Protein AF-D6TTT3-F1 (afdb_monomer_lite)

Secondary structure (DSSP, 8-state):
-PPPEEEEEEGGGHHHHHHHHHHHHHTT---EEEEEE-TTSPPP-TTSTT-SEEEEEE-HHHHHSGGGGSHHHHHHHHHHHTTSSEEEEEE-S--SS--HHHHTSPEEE-HHHHHH-HHHHHHHHHHHHHHHHTS---TT-SS------------TTHHHHHHHHHHHHH-HHHHHHHHHHHHHHHHHHS-SSS-TTSHHHHTS--THHHHHHHHHHHHHHHHHHHHHHHHT---EEEEEEEEEEEEEEETTT--S-S----EETTEE-SEEEEEEEEEEE-SSS-B-GGGBSS-EEEE--TT-EEEEEEEEEESTTSS-HHHHHHTEEE-TTT--EEEE----B-TT-EEEEEEEESS----EEE--BTTEEEEE--------HHHHHHHHHHHHHHHHHHHHHHHHHHHSS--TT---EEEEEEEETTTHHHHHHHHHHHHHH-TTEEEEEEEE-HHHHHHHHHHTS-SEEEESS-HHHH-TTGGG--SEEEEEEEEEEEEEEEETT-BS-SEE-HHHHHHHHTTS--BGGGGT-BSTTPBPEEEEE-TT-HHHHHIIIIISTTPPPPPPSEEES-HHHHHHHHHHSTTEEEEEEHHHHTSTTTTTTEEEEEETTB-SSHHHHHTT----EEEEEEEEESS--HHHHHHHHHHHHH---SSSEE-GGGS-HHHHHTT-

Structure (mmCIF, N/CA/C/O backbone):
data_AF-D6TTT3-F1
#
_entry.id   AF-D6TTT3-F1
#
loop_
_atom_site.group_PDB
_atom_site.id
_atom_site.type_symbol
_atom_site.label_atom_id
_atom_site.label_alt_id
_atom_site.label_comp_id
_atom_site.label_asym_id
_atom_site.label_entity_id
_atom_site.label_seq_id
_atom_site.pdbx_PDB_ins_code
_atom_site.Cartn_x
_atom_site.Cartn_y
_atom_site.Cartn_z
_atom_site.occupancy
_atom_site.B_iso_or_equiv
_atom_site.auth_seq_id
_atom_site.auth_comp_id
_atom_site.auth_asym_id
_atom_site.auth_atom_id
_atom_site.pdbx_PDB_model_num
ATOM 1 N N . MET A 1 1 ? 38.599 24.229 2.671 1.00 50.16 1 MET A N 1
ATOM 2 C CA . MET A 1 1 ? 38.094 23.569 3.895 1.00 50.16 1 MET A CA 1
ATOM 3 C C . MET A 1 1 ? 38.440 22.094 3.792 1.00 50.16 1 MET A C 1
ATOM 5 O O . MET A 1 1 ? 38.515 21.609 2.671 1.00 50.16 1 MET A O 1
ATOM 9 N N . ALA A 1 2 ? 38.743 21.416 4.901 1.00 57.69 2 ALA A N 1
ATOM 10 C CA . ALA A 1 2 ? 38.905 19.961 4.872 1.00 57.69 2 ALA A CA 1
ATOM 11 C C . ALA A 1 2 ? 37.525 19.318 4.631 1.00 57.69 2 ALA A C 1
ATOM 13 O O . ALA A 1 2 ? 36.556 19.818 5.208 1.00 57.69 2 ALA A O 1
ATOM 14 N N . PRO A 1 3 ? 37.415 18.275 3.791 1.00 67.75 3 PRO A N 1
ATOM 15 C CA . PRO A 1 3 ? 36.127 17.684 3.457 1.00 67.75 3 PRO A CA 1
ATOM 16 C C . PRO A 1 3 ? 35.495 17.027 4.688 1.00 67.75 3 PRO A C 1
ATOM 18 O O . PRO A 1 3 ? 36.172 16.316 5.436 1.00 67.75 3 PRO A O 1
ATOM 21 N N . LYS A 1 4 ? 34.194 17.262 4.890 1.00 78.19 4 LYS A N 1
ATOM 22 C CA . LYS A 1 4 ? 33.392 16.634 5.951 1.00 78.19 4 LYS A CA 1
ATOM 23 C C . LYS A 1 4 ? 33.063 15.201 5.520 1.00 78.19 4 LYS A C 1
ATOM 25 O O . LYS A 1 4 ? 32.436 15.004 4.474 1.00 78.19 4 LYS A O 1
ATOM 30 N N . ILE A 1 5 ? 33.510 14.217 6.299 1.00 83.81 5 ILE A N 1
ATOM 31 C CA . ILE A 1 5 ? 33.358 12.784 6.014 1.00 83.81 5 ILE A CA 1
ATOM 32 C C . ILE A 1 5 ? 32.305 12.194 6.947 1.00 83.81 5 ILE A C 1
ATOM 34 O O . ILE A 1 5 ? 32.396 12.372 8.158 1.00 83.81 5 ILE A O 1
ATOM 38 N N . VAL A 1 6 ? 31.354 11.439 6.402 1.00 86.81 6 VAL A N 1
ATOM 39 C CA . VAL A 1 6 ? 30.448 10.590 7.195 1.00 86.81 6 VAL A CA 1
ATOM 40 C C . VAL A 1 6 ? 30.803 9.126 6.998 1.00 86.81 6 VAL A C 1
ATOM 42 O O . VAL A 1 6 ? 30.952 8.677 5.864 1.00 86.81 6 VAL A O 1
ATOM 45 N N . ILE A 1 7 ? 30.913 8.371 8.090 1.00 86.50 7 ILE A N 1
ATOM 46 C CA . ILE A 1 7 ? 31.040 6.913 8.071 1.00 86.50 7 ILE A CA 1
ATOM 47 C C . ILE A 1 7 ? 29.746 6.318 8.606 1.00 86.50 7 ILE A C 1
ATOM 49 O O . ILE A 1 7 ? 29.476 6.396 9.800 1.00 86.50 7 ILE A O 1
ATOM 53 N N . ALA A 1 8 ? 28.965 5.708 7.723 1.00 86.06 8 ALA A N 1
ATOM 54 C CA . ALA A 1 8 ? 27.731 5.032 8.091 1.00 86.06 8 ALA A CA 1
ATOM 55 C C . ALA A 1 8 ? 27.994 3.540 8.295 1.00 86.06 8 ALA A C 1
ATOM 57 O O . ALA A 1 8 ? 28.504 2.870 7.388 1.00 86.06 8 ALA A O 1
ATOM 58 N N . HIS A 1 9 ? 27.657 3.016 9.473 1.00 84.69 9 HIS A N 1
ATOM 59 C CA . HIS A 1 9 ? 27.974 1.637 9.841 1.00 84.69 9 HIS A CA 1
ATOM 60 C C . HIS A 1 9 ? 26.973 1.036 10.831 1.00 84.69 9 HIS A C 1
ATOM 62 O O . HIS A 1 9 ? 26.264 1.746 11.536 1.00 84.69 9 HIS A O 1
ATOM 68 N N . ALA A 1 10 ? 26.930 -0.294 10.922 1.00 81.94 10 ALA A N 1
ATOM 69 C CA . ALA A 1 10 ? 26.169 -0.967 11.971 1.00 81.94 10 ALA A CA 1
ATOM 70 C C . ALA A 1 10 ? 26.908 -0.906 13.319 1.00 81.94 10 ALA A C 1
ATOM 72 O O . ALA A 1 10 ? 28.139 -0.960 13.361 1.00 81.94 10 ALA A O 1
ATOM 73 N N . ALA A 1 11 ? 26.158 -0.878 14.423 1.00 79.19 11 ALA A N 1
ATOM 74 C CA . ALA A 1 11 ? 26.672 -0.834 15.803 1.00 79.19 11 ALA A CA 1
ATOM 75 C C . ALA A 1 11 ? 27.811 -1.827 16.091 1.00 79.19 11 ALA A C 1
ATOM 77 O O . ALA A 1 11 ? 28.818 -1.520 16.721 1.00 79.19 11 ALA A O 1
ATOM 78 N N . GLN A 1 12 ? 27.643 -3.044 15.586 1.00 75.31 12 GLN A N 1
ATOM 79 C CA . GLN A 1 12 ? 28.564 -4.165 15.751 1.00 75.31 12 GLN A CA 1
ATOM 80 C C . GLN A 1 12 ? 29.925 -3.974 15.062 1.00 75.31 12 GLN A C 1
ATOM 82 O O . GLN A 1 12 ? 30.860 -4.713 15.360 1.00 75.31 12 GLN A O 1
ATOM 87 N N . ASP A 1 13 ? 30.041 -3.008 14.149 1.00 79.31 13 ASP A N 1
ATOM 88 C CA . ASP A 1 13 ? 31.256 -2.741 13.375 1.00 79.31 13 ASP A CA 1
ATOM 89 C C . ASP A 1 13 ? 32.037 -1.508 13.902 1.00 79.31 13 ASP A C 1
ATOM 91 O O . ASP A 1 13 ? 33.088 -1.159 13.356 1.00 79.31 13 ASP A O 1
ATOM 95 N N . GLU A 1 14 ? 31.584 -0.896 15.008 1.00 81.88 14 GLU A N 1
ATOM 96 C CA . GLU A 1 14 ? 32.216 0.254 15.688 1.00 81.88 14 GLU A CA 1
ATOM 97 C C . GLU A 1 14 ? 33.732 0.087 15.953 1.00 81.88 14 GLU A C 1
ATOM 99 O O . GLU A 1 14 ? 34.484 1.033 15.689 1.00 81.88 14 GLU A O 1
ATOM 104 N N . PRO A 1 15 ? 34.252 -1.082 16.399 1.00 81.19 15 PRO A N 1
ATOM 105 C CA . PRO A 1 15 ? 35.685 -1.231 16.668 1.00 81.19 15 PRO A CA 1
ATOM 106 C C . PRO A 1 15 ? 36.563 -1.058 15.422 1.00 81.19 15 PRO A C 1
ATOM 108 O O . PRO A 1 15 ? 37.697 -0.591 15.519 1.00 81.19 15 PRO A O 1
ATOM 111 N N . LEU A 1 16 ? 36.060 -1.433 14.241 1.00 75.69 16 LEU A N 1
ATOM 112 C CA . LEU A 1 16 ? 36.810 -1.311 12.990 1.00 75.69 16 LEU A CA 1
ATOM 113 C C . LEU A 1 16 ? 36.655 0.086 12.380 1.00 75.69 16 LEU A C 1
ATOM 115 O O . LEU A 1 16 ? 37.616 0.622 11.832 1.00 75.69 16 LEU A O 1
ATOM 119 N N . VAL A 1 17 ? 35.486 0.706 12.551 1.00 82.94 17 VAL A N 1
ATOM 120 C CA . VAL A 1 17 ? 35.230 2.100 12.161 1.00 82.94 17 VAL A CA 1
ATOM 121 C C . VAL A 1 17 ? 36.087 3.080 12.959 1.00 82.94 17 VAL A C 1
ATOM 123 O O . VAL A 1 17 ? 36.663 3.990 12.372 1.00 82.94 17 VAL A O 1
ATOM 126 N N . THR A 1 18 ? 36.274 2.842 14.257 1.00 84.31 18 THR A N 1
ATOM 127 C CA . THR A 1 18 ? 37.171 3.654 15.099 1.00 84.31 18 THR A CA 1
ATOM 128 C C . THR A 1 18 ? 38.614 3.638 14.570 1.00 84.31 18 THR A C 1
ATOM 130 O O . THR A 1 18 ? 39.275 4.670 14.522 1.00 84.31 18 THR A O 1
ATOM 133 N N . ARG A 1 19 ? 39.096 2.497 14.054 1.00 80.50 19 ARG A N 1
ATOM 134 C CA . ARG A 1 19 ? 40.434 2.402 13.431 1.00 80.50 19 ARG A CA 1
ATOM 135 C C . ARG A 1 19 ? 40.514 3.121 12.077 1.00 80.50 19 ARG A C 1
ATOM 137 O O . ARG A 1 19 ? 41.576 3.629 11.719 1.00 80.50 19 ARG A O 1
ATOM 144 N N . ILE A 1 20 ? 39.414 3.165 11.315 1.00 81.44 20 ILE A N 1
ATOM 145 C CA . ILE A 1 20 ? 39.317 3.958 10.075 1.00 81.44 20 ILE A CA 1
ATOM 146 C C . ILE A 1 20 ? 39.401 5.452 10.411 1.00 81.44 20 ILE A C 1
ATOM 148 O O . ILE A 1 20 ? 40.181 6.175 9.794 1.00 81.44 20 ILE A O 1
ATOM 152 N N . GLU A 1 21 ? 38.642 5.897 11.412 1.00 85.00 21 GLU A N 1
ATOM 153 C CA . GLU A 1 21 ? 38.632 7.276 11.910 1.00 85.00 21 GLU A CA 1
ATOM 154 C C . GLU A 1 21 ? 40.030 7.731 12.362 1.00 85.00 21 GLU A C 1
ATOM 156 O O . GLU A 1 21 ? 40.520 8.764 11.904 1.00 85.00 21 GLU A O 1
ATOM 161 N N . GLU A 1 22 ? 40.730 6.926 13.170 1.00 83.56 22 GLU A N 1
ATOM 162 C CA . GLU A 1 22 ? 42.102 7.217 13.614 1.00 83.56 22 GLU A CA 1
ATOM 163 C C . GLU A 1 22 ? 43.071 7.431 12.440 1.00 83.56 22 GLU A C 1
ATOM 165 O O . GLU A 1 22 ? 43.881 8.362 12.458 1.00 83.56 22 GLU A O 1
ATOM 170 N N . LYS A 1 23 ? 42.975 6.614 11.384 1.00 80.06 23 LYS A N 1
ATOM 171 C CA . LYS A 1 23 ? 43.813 6.762 10.183 1.00 80.06 23 LYS A CA 1
ATOM 172 C C . LYS A 1 23 ? 43.449 7.973 9.333 1.00 80.06 23 LYS A C 1
ATOM 174 O O . LYS A 1 23 ? 44.343 8.602 8.760 1.00 80.06 23 LYS A O 1
ATOM 179 N N . LEU A 1 24 ? 42.166 8.316 9.248 1.00 79.69 24 LEU A N 1
ATOM 180 C CA . LEU A 1 24 ? 41.708 9.529 8.571 1.00 79.69 24 LEU A CA 1
ATOM 181 C C . LEU A 1 24 ? 42.240 10.780 9.283 1.00 79.69 24 LEU A C 1
ATOM 183 O O . LEU A 1 24 ? 42.798 11.656 8.620 1.00 79.69 24 LEU A O 1
ATOM 187 N N . HIS A 1 25 ? 42.191 10.809 10.619 1.00 82.19 25 HIS A N 1
ATOM 188 C CA . HIS A 1 25 ? 42.791 11.874 11.429 1.00 82.19 25 HIS A CA 1
ATOM 189 C C . HIS A 1 25 ? 44.310 11.971 11.225 1.00 82.19 25 HIS A C 1
ATOM 191 O O . HIS A 1 25 ? 44.830 13.056 10.969 1.00 82.19 25 HIS A O 1
ATOM 197 N N . GLN A 1 26 ? 45.029 10.841 11.241 1.00 79.44 26 GLN A N 1
ATOM 198 C CA . GLN A 1 26 ? 46.474 10.807 10.958 1.00 79.44 26 GLN A CA 1
ATOM 199 C C . GLN A 1 26 ? 46.827 11.310 9.547 1.00 79.44 26 GLN A C 1
ATOM 201 O O . GLN A 1 26 ? 47.938 11.787 9.324 1.00 79.44 26 GLN A O 1
ATOM 206 N N . SER A 1 27 ? 45.879 11.240 8.609 1.00 74.38 27 SER A N 1
ATOM 207 C CA . SER A 1 27 ? 46.043 11.665 7.213 1.00 74.38 27 SER A CA 1
ATOM 208 C C . SER A 1 27 ? 45.523 13.082 6.933 1.00 74.38 27 SER A C 1
ATOM 210 O O . SER A 1 27 ? 45.499 13.505 5.779 1.00 74.38 27 SER A O 1
ATOM 212 N N . GLY A 1 28 ? 45.114 13.827 7.969 1.00 75.00 28 GLY A N 1
ATOM 213 C CA . GLY A 1 28 ? 44.692 15.230 7.874 1.00 75.00 28 GLY A CA 1
ATOM 214 C C . GLY A 1 28 ? 43.192 15.464 7.655 1.00 75.00 28 GLY A C 1
ATOM 215 O O . GLY A 1 28 ? 42.774 16.612 7.490 1.00 75.00 28 GLY A O 1
ATOM 216 N N . PHE A 1 29 ? 42.363 14.417 7.676 1.00 79.00 29 PHE A N 1
ATOM 217 C CA . PHE A 1 29 ? 40.908 14.530 7.563 1.00 79.00 29 PHE A CA 1
ATOM 218 C C . PHE A 1 29 ? 40.258 14.674 8.942 1.00 79.00 29 PHE A C 1
ATOM 220 O O . PHE A 1 29 ? 39.746 13.710 9.488 1.00 79.00 29 PHE A O 1
ATOM 227 N N . ASN A 1 30 ? 40.263 15.880 9.507 1.00 76.88 30 ASN A N 1
ATOM 228 C CA . ASN A 1 30 ? 39.868 16.113 10.908 1.00 76.88 30 ASN A CA 1
ATOM 229 C C . ASN A 1 30 ? 38.352 16.307 11.146 1.00 76.88 30 ASN A C 1
ATOM 231 O O . ASN A 1 30 ? 37.953 16.642 12.257 1.00 76.88 30 ASN A O 1
ATOM 235 N N . GLN A 1 31 ? 37.509 16.166 10.117 1.00 80.38 31 GLN A N 1
ATOM 236 C CA . GLN A 1 31 ? 36.048 16.311 10.214 1.00 80.38 31 GLN A CA 1
ATOM 237 C C . GLN A 1 31 ? 35.350 14.994 9.855 1.00 80.38 31 GLN A C 1
ATOM 239 O O . GLN A 1 31 ? 34.722 14.888 8.801 1.00 80.38 31 GLN A O 1
ATOM 244 N N . VAL A 1 32 ? 35.484 13.985 10.718 1.00 81.94 32 VAL A N 1
ATOM 245 C CA . VAL A 1 32 ? 34.832 12.676 10.561 1.00 81.94 32 VAL A CA 1
ATOM 246 C C . VAL A 1 32 ? 33.625 12.587 11.494 1.00 81.94 32 VAL A C 1
ATOM 248 O O . VAL A 1 32 ? 33.726 12.876 12.682 1.00 81.94 32 VAL A O 1
ATOM 251 N N . ILE A 1 33 ? 32.475 12.194 10.952 1.00 82.31 33 ILE A N 1
ATOM 252 C CA . ILE A 1 33 ? 31.234 11.946 11.689 1.00 82.31 33 ILE A CA 1
ATOM 253 C C . ILE A 1 33 ? 30.890 10.467 11.540 1.00 82.31 33 ILE A C 1
ATOM 255 O O . ILE A 1 33 ? 30.813 9.957 10.423 1.00 82.31 33 ILE A O 1
ATOM 259 N N . LYS A 1 34 ? 30.665 9.776 12.658 1.00 82.94 34 LYS A N 1
ATOM 260 C CA . LYS A 1 34 ? 30.183 8.391 12.663 1.00 82.94 34 LYS A CA 1
ATOM 261 C C . LYS A 1 34 ? 28.671 8.379 12.796 1.00 82.94 34 LYS A C 1
ATOM 263 O O . LYS A 1 34 ? 28.131 9.002 13.705 1.00 82.94 34 LYS A O 1
ATOM 268 N N . ASP A 1 35 ? 28.017 7.678 11.885 1.00 79.44 35 ASP A N 1
ATOM 269 C CA . ASP A 1 35 ? 26.571 7.513 11.863 1.00 79.44 35 ASP A CA 1
ATOM 270 C C . ASP A 1 35 ? 26.244 6.042 12.145 1.00 79.44 35 ASP A C 1
ATOM 272 O O . ASP A 1 35 ? 26.471 5.153 11.312 1.00 79.44 35 ASP A O 1
ATOM 276 N N . VAL A 1 36 ? 25.817 5.783 13.383 1.00 74.94 36 VAL A N 1
ATOM 277 C CA . VAL A 1 36 ? 25.656 4.434 13.930 1.00 74.94 36 VAL A CA 1
ATOM 278 C C . VAL A 1 36 ? 24.233 3.944 13.694 1.00 74.94 36 VAL A C 1
ATOM 280 O O . VAL A 1 36 ? 23.266 4.475 14.239 1.00 74.94 36 VAL A O 1
ATOM 283 N N . VAL A 1 37 ? 24.100 2.850 12.952 1.00 70.62 37 VAL A N 1
ATOM 284 C CA . VAL A 1 37 ? 22.812 2.211 12.678 1.00 70.62 37 VAL A CA 1
ATOM 285 C C . VAL A 1 37 ? 22.500 1.177 13.767 1.00 70.62 37 VAL A C 1
ATOM 287 O O . VAL A 1 37 ? 23.073 0.083 13.792 1.00 70.62 37 VAL A O 1
ATOM 290 N N . ASN A 1 38 ? 21.581 1.543 14.671 1.00 59.97 38 ASN A N 1
ATOM 291 C CA . ASN A 1 38 ? 21.146 0.780 15.851 1.00 59.97 38 ASN A CA 1
ATOM 292 C C . ASN A 1 38 ? 19.676 0.324 15.743 1.00 59.97 38 ASN A C 1
ATOM 294 O O . ASN A 1 38 ? 18.805 0.883 16.406 1.00 59.97 38 ASN A O 1
ATOM 298 N N . GLY A 1 39 ? 19.371 -0.712 14.952 1.00 58.06 39 GLY A N 1
ATOM 299 C CA . GLY A 1 39 ? 17.991 -1.226 14.864 1.00 58.06 39 GLY A CA 1
ATOM 300 C C . GLY A 1 39 ? 16.943 -0.125 14.599 1.00 58.06 39 GLY A C 1
ATOM 301 O O . GLY A 1 39 ? 17.249 0.876 13.960 1.00 58.06 39 GLY A O 1
ATOM 302 N N . GLU A 1 40 ? 15.705 -0.298 15.074 1.00 42.62 40 GLU A N 1
ATOM 303 C CA . GLU A 1 40 ? 14.571 0.618 14.816 1.00 42.62 40 GLU A CA 1
ATOM 304 C C . GLU A 1 40 ? 14.659 2.007 15.493 1.00 42.62 40 GLU A C 1
ATOM 306 O O . GLU A 1 40 ? 13.767 2.826 15.285 1.00 42.62 40 GLU A O 1
ATOM 311 N N . ASN A 1 41 ? 15.721 2.329 16.245 1.00 42.16 41 ASN A N 1
ATOM 312 C CA . ASN A 1 41 ? 15.888 3.650 16.866 1.00 42.16 41 ASN A CA 1
ATOM 313 C C . ASN A 1 41 ? 16.927 4.497 16.111 1.00 42.16 41 ASN A C 1
ATOM 315 O O . ASN A 1 41 ? 18.131 4.256 16.183 1.00 42.16 41 ASN A O 1
ATOM 319 N N . GLN A 1 42 ? 16.426 5.506 15.394 1.00 46.81 42 GLN A N 1
ATOM 320 C CA . GLN A 1 42 ? 17.188 6.471 14.599 1.00 46.81 42 GLN A CA 1
ATOM 321 C C . GLN A 1 42 ? 18.054 7.394 15.475 1.00 46.81 42 GLN A C 1
ATOM 323 O O . GLN A 1 42 ? 17.531 8.184 16.260 1.00 46.81 42 GLN A O 1
ATOM 328 N N . GLN A 1 43 ? 19.369 7.393 15.245 1.00 48.44 43 GLN A N 1
ATOM 329 C CA . GLN A 1 43 ? 20.033 8.668 14.985 1.00 48.44 43 GLN A CA 1
ATOM 330 C C . GLN A 1 43 ? 19.927 8.911 13.480 1.00 48.44 43 GLN A C 1
ATOM 332 O O . GLN A 1 43 ? 20.205 8.041 12.659 1.00 48.44 43 GLN A O 1
ATOM 337 N N . ASP A 1 44 ? 19.329 10.049 13.160 1.00 54.19 44 ASP A N 1
ATOM 338 C CA . ASP A 1 44 ? 18.917 10.446 11.827 1.00 54.19 44 ASP A CA 1
ATOM 339 C C . ASP A 1 44 ? 20.151 10.797 10.989 1.00 54.19 44 ASP A C 1
ATOM 341 O O . ASP A 1 44 ? 21.032 11.518 11.471 1.00 54.19 44 ASP A O 1
ATOM 345 N N . GLY A 1 45 ? 20.183 10.354 9.726 1.00 56.66 45 GLY A N 1
ATOM 346 C CA . GLY A 1 45 ? 21.241 10.623 8.738 1.00 56.66 45 GLY A CA 1
ATOM 347 C C . GLY A 1 45 ? 21.320 12.094 8.308 1.00 56.66 45 GLY A C 1
ATOM 348 O O . GLY A 1 45 ? 21.613 12.401 7.156 1.00 56.66 45 GLY A O 1
ATOM 349 N N . SER A 1 46 ? 21.004 13.001 9.226 1.00 58.69 46 SER A N 1
ATOM 350 C CA . SER A 1 46 ? 20.976 14.460 9.152 1.00 58.69 46 SER A CA 1
ATOM 351 C C . SER A 1 46 ? 22.270 15.074 8.618 1.00 58.69 46 SER A C 1
ATOM 353 O O . SER A 1 46 ? 22.267 16.183 8.096 1.00 58.69 46 SER A O 1
ATOM 355 N N . HIS A 1 47 ? 23.386 14.348 8.698 1.00 64.88 47 HIS A N 1
ATOM 356 C CA . HIS A 1 47 ? 24.681 14.806 8.207 1.00 64.88 47 HIS A CA 1
ATOM 357 C C . HIS A 1 47 ? 24.982 14.375 6.761 1.00 64.88 47 HIS A C 1
ATOM 359 O O . HIS A 1 47 ? 25.954 14.857 6.179 1.00 64.88 47 HIS A O 1
ATOM 365 N N . MET A 1 48 ? 24.166 13.513 6.141 1.00 66.69 48 MET A N 1
ATOM 366 C CA . MET A 1 48 ? 24.414 13.021 4.777 1.00 66.69 48 MET A CA 1
ATOM 367 C C . MET A 1 48 ? 24.246 14.108 3.711 1.00 66.69 48 MET A C 1
ATOM 369 O O . MET A 1 48 ? 25.023 14.156 2.758 1.00 66.69 48 MET A O 1
ATOM 373 N N . ASP A 1 49 ? 23.294 15.026 3.886 1.00 64.56 49 ASP A N 1
ATOM 374 C CA . ASP A 1 49 ? 23.016 16.083 2.903 1.00 64.56 49 ASP A CA 1
ATOM 375 C C . ASP A 1 49 ? 24.074 17.198 2.878 1.00 64.56 49 ASP A C 1
ATOM 377 O O . ASP A 1 49 ? 24.247 17.871 1.863 1.00 64.56 49 ASP A O 1
ATOM 381 N N . GLU A 1 50 ? 24.856 17.337 3.948 1.00 63.62 50 GLU A N 1
ATOM 382 C CA . GLU A 1 50 ? 25.899 18.362 4.075 1.00 63.62 50 GLU A CA 1
ATOM 383 C C . GLU A 1 50 ? 27.322 17.828 3.861 1.00 63.62 50 GLU A C 1
ATOM 385 O O . GLU A 1 50 ? 28.291 18.578 3.980 1.00 63.62 50 GLU A O 1
ATOM 390 N N . THR A 1 51 ? 27.484 16.527 3.608 1.00 68.31 51 THR A N 1
ATOM 391 C CA . THR A 1 51 ? 28.808 15.892 3.539 1.00 68.31 51 THR A CA 1
ATOM 392 C C . THR A 1 51 ? 29.282 15.661 2.119 1.00 68.31 51 THR A C 1
ATOM 394 O O . THR A 1 51 ? 28.514 15.322 1.220 1.00 68.31 51 THR A O 1
ATOM 397 N N . GLU A 1 52 ? 30.574 15.894 1.906 1.00 71.94 52 GLU A N 1
ATOM 398 C CA . GLU A 1 52 ? 31.212 15.784 0.594 1.00 71.94 52 GLU A CA 1
ATOM 399 C C . GLU A 1 52 ? 31.600 14.333 0.294 1.00 71.94 52 GLU A C 1
ATOM 401 O O . GLU A 1 52 ? 31.532 13.895 -0.858 1.00 71.94 52 GLU A O 1
ATOM 406 N N . ILE A 1 53 ? 31.967 13.576 1.335 1.00 81.31 53 ILE A N 1
ATOM 407 C CA . ILE A 1 53 ? 32.392 12.180 1.237 1.00 81.31 53 ILE A CA 1
ATOM 408 C C . ILE A 1 53 ? 31.627 11.329 2.253 1.00 81.31 53 ILE A C 1
ATOM 410 O O . ILE A 1 53 ? 31.609 11.625 3.446 1.00 81.31 53 ILE A O 1
ATOM 414 N N . ILE A 1 54 ? 31.045 10.231 1.781 1.00 84.25 54 ILE A N 1
ATOM 415 C CA . ILE A 1 54 ? 30.344 9.242 2.598 1.00 84.25 54 ILE A CA 1
ATOM 416 C C . ILE A 1 54 ? 31.024 7.884 2.407 1.00 84.25 54 ILE A C 1
ATOM 418 O O . ILE A 1 54 ? 31.155 7.381 1.289 1.00 84.25 54 ILE A O 1
ATOM 422 N N . LEU A 1 55 ? 31.445 7.275 3.510 1.00 85.38 55 LEU A N 1
ATOM 423 C CA . LEU A 1 55 ? 31.947 5.910 3.571 1.00 85.38 55 LEU A CA 1
ATOM 424 C C . LEU A 1 55 ? 30.824 5.004 4.082 1.00 85.38 55 LEU A C 1
ATOM 426 O O . LEU A 1 55 ? 30.407 5.102 5.235 1.00 85.38 55 LEU A O 1
ATOM 430 N N . LEU A 1 56 ? 30.331 4.116 3.221 1.00 85.12 56 LEU A N 1
ATOM 431 C CA . LEU A 1 56 ? 29.331 3.115 3.582 1.00 85.12 56 LEU A CA 1
ATOM 432 C C . LEU A 1 56 ? 30.028 1.817 3.976 1.00 85.12 56 LEU A C 1
ATOM 434 O O . LEU A 1 56 ? 30.472 1.052 3.115 1.00 85.12 56 LEU A O 1
ATOM 438 N N . ALA A 1 57 ? 30.095 1.561 5.280 1.00 82.56 57 ALA A N 1
ATOM 439 C CA . ALA A 1 57 ? 30.588 0.311 5.838 1.00 82.56 57 ALA A CA 1
ATOM 440 C C . ALA A 1 57 ? 29.512 -0.773 5.664 1.00 82.56 57 ALA A C 1
ATOM 442 O O . ALA A 1 57 ? 28.653 -0.993 6.515 1.00 82.56 57 ALA A O 1
ATOM 443 N N . MET A 1 58 ? 29.503 -1.405 4.494 1.00 80.06 58 MET A N 1
ATOM 444 C CA . MET A 1 58 ? 28.396 -2.229 4.041 1.00 80.06 58 MET A CA 1
ATOM 445 C C . MET A 1 58 ? 28.423 -3.620 4.685 1.00 80.06 58 MET A C 1
ATOM 447 O O . MET A 1 58 ? 29.376 -4.391 4.535 1.00 80.06 58 MET A O 1
ATOM 451 N N . CYS A 1 59 ? 27.327 -3.936 5.374 1.00 73.50 59 CYS A N 1
ATOM 452 C CA . CYS A 1 59 ? 27.020 -5.226 5.982 1.00 73.50 59 CYS A CA 1
ATOM 453 C C . CYS A 1 59 ? 25.542 -5.602 5.728 1.00 73.50 59 CYS A C 1
ATOM 455 O O . CYS A 1 59 ? 24.740 -4.729 5.369 1.00 73.50 59 CYS A O 1
ATOM 457 N N . PRO A 1 60 ? 25.159 -6.890 5.862 1.00 74.19 60 PRO A N 1
ATOM 458 C CA . PRO A 1 60 ? 23.777 -7.340 5.662 1.00 74.19 60 PRO A CA 1
ATOM 459 C C . PRO A 1 60 ? 22.747 -6.549 6.481 1.00 74.19 60 PRO A C 1
ATOM 461 O O . PRO A 1 60 ? 21.663 -6.241 5.992 1.00 74.19 60 PRO A O 1
ATOM 464 N N . GLU A 1 61 ? 23.109 -6.167 7.700 1.00 72.44 61 GLU A N 1
ATOM 465 C CA . GLU A 1 61 ? 22.268 -5.426 8.631 1.00 72.44 61 GLU A CA 1
ATOM 466 C C . GLU A 1 61 ? 22.021 -4.003 8.127 1.00 72.44 61 GLU A C 1
ATOM 468 O O . GLU A 1 61 ? 20.865 -3.587 8.041 1.00 72.44 61 GLU A O 1
ATOM 473 N N . LEU A 1 62 ? 23.071 -3.302 7.676 1.00 74.19 62 LEU A N 1
ATOM 474 C CA . LEU A 1 62 ? 22.944 -1.976 7.067 1.00 74.19 62 LEU A CA 1
ATOM 475 C C . LEU A 1 62 ? 22.043 -2.024 5.824 1.00 74.19 62 LEU A C 1
ATOM 477 O O . LEU A 1 62 ? 21.144 -1.200 5.695 1.00 74.19 62 LEU A O 1
ATOM 481 N N . LEU A 1 63 ? 22.214 -3.023 4.953 1.00 75.44 63 LEU A N 1
ATOM 482 C CA . LEU A 1 63 ? 21.387 -3.216 3.750 1.00 75.44 63 LEU A CA 1
ATOM 483 C C . LEU A 1 63 ? 19.923 -3.553 4.048 1.00 75.44 63 LEU A C 1
ATOM 485 O O . LEU A 1 63 ? 19.034 -3.211 3.271 1.00 75.44 63 LEU A O 1
ATOM 489 N N . SER A 1 64 ? 19.670 -4.251 5.153 1.00 72.12 64 SER A N 1
ATOM 490 C CA . SER A 1 64 ? 18.314 -4.602 5.581 1.00 72.12 64 SER A CA 1
ATOM 491 C C . SER A 1 64 ? 17.621 -3.482 6.366 1.00 72.12 64 SER A C 1
ATOM 493 O O . SER A 1 64 ? 16.393 -3.476 6.459 1.00 72.12 64 SER A O 1
ATOM 495 N N . SER A 1 65 ? 18.394 -2.526 6.893 1.00 74.19 65 SER A N 1
ATOM 496 C CA . SER A 1 65 ? 17.903 -1.438 7.738 1.00 74.19 65 SER A CA 1
ATOM 497 C C . SER A 1 65 ? 17.099 -0.387 6.966 1.00 74.19 65 SER A C 1
ATOM 499 O O . SER A 1 65 ? 17.308 -0.159 5.768 1.00 74.19 65 SER A O 1
ATOM 501 N N . SER A 1 66 ? 16.222 0.318 7.689 1.00 71.94 66 SER A N 1
ATOM 502 C CA . SER A 1 66 ? 15.516 1.512 7.204 1.00 71.94 66 SER A CA 1
ATOM 503 C C . SER A 1 66 ? 16.479 2.621 6.760 1.00 71.94 66 SER A C 1
ATOM 505 O O . SER A 1 66 ? 16.153 3.368 5.842 1.00 71.94 66 SER A O 1
ATOM 507 N N . TYR A 1 67 ? 17.694 2.670 7.318 1.00 75.00 67 TYR A N 1
ATOM 508 C CA . TYR A 1 67 ? 18.745 3.620 6.950 1.00 75.00 67 TYR A CA 1
ATOM 509 C C . TYR A 1 67 ? 19.134 3.528 5.465 1.00 75.00 67 TYR A C 1
ATOM 511 O O . TYR A 1 67 ? 19.198 4.546 4.776 1.00 75.00 67 TYR A O 1
ATOM 519 N N . SER A 1 68 ? 19.282 2.312 4.920 1.00 74.56 68 SER A N 1
ATOM 520 C CA . SER A 1 68 ? 19.586 2.086 3.489 1.00 74.56 68 SER A CA 1
ATOM 521 C C . SER A 1 68 ? 18.462 2.494 2.524 1.00 74.56 68 SER A C 1
ATOM 523 O O . SER A 1 68 ? 18.655 2.528 1.304 1.00 74.56 68 SER A O 1
ATOM 525 N N . ARG A 1 69 ? 17.265 2.753 3.058 1.00 76.88 69 ARG A N 1
ATOM 526 C CA . ARG A 1 69 ? 16.075 3.195 2.318 1.00 76.88 69 ARG A CA 1
ATOM 527 C C . ARG A 1 69 ? 15.628 4.598 2.729 1.00 76.88 69 ARG A C 1
ATOM 529 O O . ARG A 1 69 ? 14.576 5.043 2.282 1.00 76.88 69 ARG A O 1
ATOM 536 N N . SER A 1 70 ? 16.406 5.273 3.573 1.00 77.00 70 SER A N 1
ATOM 537 C CA . SER A 1 70 ? 16.082 6.606 4.063 1.00 77.00 70 SER A CA 1
ATOM 538 C C . SER A 1 70 ? 16.122 7.637 2.934 1.00 77.00 70 SER A C 1
ATOM 540 O O . SER A 1 70 ? 16.825 7.472 1.931 1.00 77.00 70 SER A O 1
ATOM 542 N N . VAL A 1 71 ? 15.371 8.724 3.115 1.00 75.50 71 VAL A N 1
ATOM 543 C CA . VAL A 1 71 ? 15.361 9.866 2.188 1.00 75.50 71 VAL A CA 1
ATOM 544 C C . VAL A 1 71 ? 16.776 10.433 2.026 1.00 75.50 71 VAL A C 1
ATOM 546 O O . VAL A 1 71 ? 17.216 10.652 0.899 1.00 75.50 71 VAL A O 1
ATOM 549 N N . ASN A 1 72 ? 17.526 10.545 3.125 1.00 78.38 72 ASN A N 1
ATOM 550 C CA . ASN A 1 72 ? 18.886 11.088 3.143 1.00 78.38 72 ASN A CA 1
ATOM 551 C C . ASN A 1 72 ? 19.877 10.188 2.379 1.00 78.38 72 ASN A C 1
ATOM 553 O O . ASN A 1 72 ? 20.722 10.685 1.638 1.00 78.38 72 ASN A O 1
ATOM 557 N N . MET A 1 73 ? 19.730 8.858 2.463 1.00 84.31 73 MET A N 1
ATOM 558 C CA . MET A 1 73 ? 20.523 7.919 1.656 1.00 84.31 73 MET A CA 1
ATOM 559 C C . MET A 1 73 ? 20.234 8.067 0.157 1.00 84.31 73 MET A C 1
ATOM 561 O O . MET A 1 73 ? 21.155 8.073 -0.659 1.00 84.31 73 MET A O 1
ATOM 565 N N . ASN A 1 74 ? 18.960 8.195 -0.226 1.00 84.44 74 ASN A N 1
ATOM 566 C CA . ASN A 1 74 ? 18.586 8.371 -1.631 1.00 84.44 74 ASN A CA 1
ATOM 567 C C . ASN A 1 74 ? 19.079 9.722 -2.178 1.00 84.44 74 ASN A C 1
ATOM 569 O O . ASN A 1 74 ? 19.630 9.767 -3.277 1.00 84.44 74 ASN A O 1
ATOM 573 N N . SER A 1 75 ? 18.960 10.795 -1.390 1.00 81.31 75 SER A N 1
ATOM 574 C CA . SER A 1 75 ? 19.527 12.117 -1.696 1.00 81.31 75 SER A CA 1
ATOM 575 C C . SER A 1 75 ? 21.044 12.040 -1.916 1.00 81.31 75 SER A C 1
ATOM 577 O O . SER A 1 75 ? 21.565 12.519 -2.928 1.00 81.31 75 SER A O 1
ATOM 579 N N . ALA A 1 76 ? 21.763 11.347 -1.029 1.00 83.25 76 ALA A N 1
ATOM 580 C CA . ALA A 1 76 ? 23.200 11.138 -1.154 1.00 83.25 76 ALA A CA 1
ATOM 581 C C . ALA A 1 76 ? 23.581 10.354 -2.428 1.00 83.25 76 ALA A C 1
ATOM 583 O O . ALA A 1 76 ? 24.553 10.704 -3.105 1.00 83.25 76 ALA A O 1
ATOM 584 N N . LEU A 1 77 ? 22.821 9.311 -2.785 1.00 85.62 77 LEU A N 1
ATOM 585 C CA . LEU A 1 77 ? 23.043 8.518 -4.002 1.00 85.62 77 LEU A CA 1
ATOM 586 C C . LEU A 1 77 ? 22.837 9.341 -5.281 1.00 85.62 77 LEU A C 1
ATOM 588 O O . LEU A 1 77 ? 23.630 9.216 -6.215 1.00 85.62 77 LEU A O 1
ATOM 592 N N . GLU A 1 78 ? 21.826 10.208 -5.327 1.00 83.06 78 GLU A N 1
ATOM 593 C CA . GLU A 1 78 ? 21.625 11.117 -6.463 1.00 83.06 78 GLU A CA 1
ATOM 594 C C . GLU A 1 78 ? 22.742 12.161 -6.553 1.00 83.06 78 GLU A C 1
ATOM 596 O O . GLU A 1 78 ? 23.335 12.356 -7.617 1.00 83.06 78 GLU A O 1
ATOM 601 N N . ARG A 1 79 ? 23.163 12.735 -5.419 1.00 83.69 79 ARG A N 1
ATOM 602 C CA . ARG A 1 79 ? 24.337 13.622 -5.377 1.00 83.69 79 ARG A CA 1
ATOM 603 C C . ARG A 1 79 ? 25.605 12.932 -5.879 1.00 83.69 79 ARG A C 1
ATOM 605 O O . ARG A 1 79 ? 26.416 13.577 -6.542 1.00 83.69 79 ARG A O 1
ATOM 612 N N . HIS A 1 80 ? 25.774 11.636 -5.615 1.00 85.00 80 HIS A N 1
ATOM 613 C CA . HIS A 1 80 ? 26.887 10.858 -6.158 1.00 85.00 80 HIS A CA 1
ATOM 614 C C . HIS A 1 80 ? 26.855 10.752 -7.684 1.00 85.00 80 HIS A C 1
ATOM 616 O O . HIS A 1 80 ? 27.887 10.963 -8.330 1.00 85.00 80 HIS A O 1
ATOM 622 N N . LYS A 1 81 ? 25.682 10.454 -8.256 1.00 81.06 81 LYS A N 1
ATOM 623 C CA . LYS A 1 81 ? 25.486 10.359 -9.712 1.00 81.06 81 LYS A CA 1
ATOM 624 C C . LYS A 1 81 ? 25.749 11.691 -10.406 1.00 81.06 81 LYS A C 1
ATOM 626 O O . LYS A 1 81 ? 26.381 11.720 -11.457 1.00 81.06 81 LYS A O 1
ATOM 631 N N . GLU A 1 82 ? 25.322 12.784 -9.788 1.00 78.94 82 GLU A N 1
ATOM 632 C CA . GLU A 1 82 ? 25.501 14.142 -10.306 1.00 78.94 82 GLU A CA 1
ATOM 633 C C . GLU A 1 82 ? 26.896 14.726 -10.023 1.00 78.94 82 GLU A C 1
ATOM 635 O O . GLU A 1 82 ? 27.203 15.843 -10.434 1.00 78.94 82 GLU A O 1
ATOM 640 N N . GLY A 1 83 ? 27.758 13.995 -9.306 1.00 76.25 83 GLY A N 1
ATOM 641 C CA . GLY A 1 83 ? 29.099 14.453 -8.941 1.00 76.25 83 GLY A CA 1
ATOM 642 C C . GLY A 1 83 ? 29.132 15.540 -7.857 1.00 76.25 83 GLY A C 1
ATOM 643 O O . GLY A 1 83 ? 30.194 16.107 -7.617 1.00 76.25 83 GLY A O 1
ATOM 644 N N . ARG A 1 84 ? 28.005 15.804 -7.179 1.00 71.56 84 ARG A N 1
ATOM 645 C CA . ARG A 1 84 ? 27.834 16.778 -6.075 1.00 71.56 84 ARG A CA 1
ATOM 646 C C . ARG A 1 84 ? 28.111 16.195 -4.676 1.00 71.56 84 ARG A C 1
ATOM 648 O O . ARG A 1 84 ? 27.807 16.814 -3.654 1.00 71.56 84 ARG A O 1
ATOM 655 N N . GLY A 1 85 ? 28.639 14.979 -4.627 1.00 75.69 85 GLY A N 1
ATOM 656 C CA . GLY A 1 85 ? 29.060 14.246 -3.435 1.00 75.69 85 GLY A CA 1
ATOM 657 C C . GLY A 1 85 ? 29.697 12.922 -3.854 1.00 75.69 85 GLY A C 1
ATOM 658 O O . GLY A 1 85 ? 29.553 12.495 -5.003 1.00 75.69 85 GLY A O 1
ATOM 659 N N . LYS A 1 86 ? 30.438 12.257 -2.967 1.00 82.38 86 LYS A N 1
ATOM 660 C CA . LYS A 1 86 ? 31.032 10.947 -3.268 1.00 82.38 86 LYS A CA 1
ATOM 661 C C . LYS A 1 86 ? 30.697 9.922 -2.201 1.00 82.38 86 LYS A C 1
ATOM 663 O O . LYS A 1 86 ? 30.879 10.170 -1.020 1.00 82.38 86 LYS A O 1
ATOM 668 N N . ILE A 1 87 ? 30.239 8.757 -2.649 1.00 86.81 87 ILE A N 1
ATOM 669 C CA . ILE A 1 87 ? 29.938 7.616 -1.800 1.00 86.81 87 ILE A CA 1
ATOM 670 C C . ILE A 1 87 ? 30.890 6.495 -2.187 1.00 86.81 87 ILE A C 1
ATOM 672 O O . ILE A 1 87 ? 31.040 6.190 -3.372 1.00 86.81 87 ILE A O 1
ATOM 676 N N . PHE A 1 88 ? 31.508 5.886 -1.186 1.00 85.88 88 PHE A N 1
ATOM 677 C CA . PHE A 1 88 ? 32.385 4.739 -1.349 1.00 85.88 88 PHE A CA 1
ATOM 678 C C . PHE A 1 88 ? 31.887 3.564 -0.519 1.00 85.88 88 PHE A C 1
ATOM 680 O O . PHE A 1 88 ? 31.499 3.731 0.638 1.00 85.88 88 PHE A O 1
ATOM 687 N N . LEU A 1 89 ? 31.928 2.370 -1.104 1.00 84.56 89 LEU A N 1
ATOM 688 C CA . LEU A 1 89 ? 31.585 1.137 -0.409 1.00 84.56 89 LEU A CA 1
ATOM 689 C C . LEU A 1 89 ? 32.822 0.526 0.243 1.00 84.56 89 LEU A C 1
ATOM 691 O O . LEU A 1 89 ? 33.843 0.298 -0.409 1.00 84.56 89 LEU A O 1
ATOM 695 N N . VAL A 1 90 ? 32.689 0.191 1.520 1.00 83.31 90 VAL A N 1
ATOM 696 C CA . VAL A 1 90 ? 33.661 -0.586 2.288 1.00 83.31 90 VAL A CA 1
ATOM 697 C C . VAL A 1 90 ? 32.948 -1.864 2.715 1.00 83.31 90 VAL A C 1
ATOM 699 O O . VAL A 1 90 ? 32.106 -1.828 3.607 1.00 83.31 90 VAL A O 1
ATOM 702 N N . LEU A 1 91 ? 33.200 -2.993 2.045 1.00 75.88 91 LEU A N 1
ATOM 703 C CA . LEU A 1 91 ? 32.504 -4.245 2.359 1.00 75.88 91 LEU A CA 1
ATOM 704 C C . LEU A 1 91 ? 33.146 -4.883 3.592 1.00 75.88 91 LEU A C 1
ATOM 706 O O . LEU A 1 91 ? 34.191 -5.525 3.512 1.00 75.88 91 LEU A O 1
ATOM 710 N N . MET A 1 92 ? 32.489 -4.728 4.735 1.00 71.44 92 MET A N 1
ATOM 711 C CA . MET A 1 92 ? 32.995 -5.190 6.030 1.00 71.44 92 MET A CA 1
ATOM 712 C C . MET A 1 92 ? 32.716 -6.676 6.265 1.00 71.44 92 MET A C 1
ATOM 714 O O . MET A 1 92 ? 33.385 -7.306 7.078 1.00 71.44 92 MET A O 1
ATOM 718 N N . ARG A 1 93 ? 31.714 -7.235 5.570 1.00 69.69 93 ARG A N 1
ATOM 719 C CA . ARG A 1 93 ? 31.254 -8.633 5.644 1.00 69.69 93 ARG A CA 1
ATOM 720 C C . ARG A 1 93 ? 30.800 -9.116 4.260 1.00 69.69 93 ARG A C 1
ATOM 722 O O . ARG A 1 93 ? 30.471 -8.283 3.414 1.00 69.69 93 ARG A O 1
ATOM 729 N N . PRO A 1 94 ? 30.747 -10.436 3.993 1.00 65.94 94 PRO A N 1
ATOM 730 C CA . PRO A 1 94 ? 30.202 -10.949 2.743 1.00 65.94 94 PRO A CA 1
ATOM 731 C C . PRO A 1 94 ? 28.722 -10.580 2.618 1.00 65.94 94 PRO A C 1
ATOM 733 O O . PRO A 1 94 ? 27.906 -10.944 3.464 1.00 65.94 94 PRO A O 1
ATOM 736 N N . VAL A 1 95 ? 28.372 -9.887 1.540 1.00 67.69 95 VAL A N 1
ATOM 737 C CA . VAL A 1 95 ? 26.992 -9.521 1.219 1.00 67.69 95 VAL A CA 1
ATOM 738 C C . VAL A 1 95 ? 26.519 -10.370 0.042 1.00 67.69 95 VAL A C 1
ATOM 740 O O . VAL A 1 95 ? 27.130 -10.356 -1.027 1.00 67.69 95 VAL A O 1
ATOM 743 N N . LYS A 1 96 ? 25.420 -11.115 0.215 1.00 61.22 96 LYS A N 1
ATOM 744 C CA . LYS A 1 96 ? 24.776 -11.845 -0.887 1.00 61.22 96 LYS A CA 1
ATOM 745 C C . LYS A 1 96 ? 23.831 -10.915 -1.640 1.00 61.22 96 LYS A C 1
ATOM 747 O O . LYS A 1 96 ? 22.748 -10.629 -1.147 1.00 61.22 96 LYS A O 1
ATOM 752 N N . GLY A 1 97 ? 24.235 -10.514 -2.843 1.00 61.06 97 GLY A N 1
ATOM 753 C CA . GLY A 1 97 ? 23.431 -9.664 -3.719 1.00 61.06 97 GLY A CA 1
ATOM 754 C C . GLY A 1 97 ? 23.445 -8.216 -3.248 1.00 61.06 97 GLY A C 1
ATOM 755 O O . GLY A 1 97 ? 22.663 -7.823 -2.388 1.00 61.06 97 GLY A O 1
ATOM 756 N N . LEU A 1 98 ? 24.349 -7.421 -3.818 1.00 63.56 98 LEU A N 1
ATOM 757 C CA . LEU A 1 98 ? 24.306 -5.978 -3.637 1.00 63.56 98 LEU A CA 1
ATOM 758 C C . LEU A 1 98 ? 23.091 -5.446 -4.401 1.00 63.56 98 LEU A C 1
ATOM 760 O O . LEU A 1 98 ? 22.922 -5.755 -5.582 1.00 63.56 98 LEU A O 1
ATOM 764 N N . ASP A 1 99 ? 22.247 -4.669 -3.728 1.00 68.38 99 ASP A N 1
ATOM 765 C CA . ASP A 1 99 ? 21.159 -3.945 -4.382 1.00 68.38 99 ASP A CA 1
ATOM 766 C C . ASP A 1 99 ? 21.724 -3.136 -5.569 1.00 68.38 99 ASP A C 1
ATOM 768 O O . ASP A 1 99 ? 22.797 -2.532 -5.455 1.00 68.38 99 ASP A O 1
ATOM 772 N N . GLN A 1 100 ? 21.017 -3.114 -6.706 1.00 71.25 100 GLN A N 1
ATOM 773 C CA . GLN A 1 100 ? 21.427 -2.353 -7.893 1.00 71.25 100 GLN A CA 1
ATOM 774 C C . GLN A 1 100 ? 21.703 -0.879 -7.567 1.00 71.25 100 GLN A C 1
ATOM 776 O O . GLN A 1 100 ? 22.577 -0.276 -8.187 1.00 71.25 100 GLN A O 1
ATOM 781 N N . ARG A 1 101 ? 21.023 -0.326 -6.552 1.00 78.62 101 ARG A N 1
ATOM 782 C CA . ARG A 1 101 ? 21.232 1.043 -6.053 1.00 78.62 101 ARG A CA 1
ATOM 783 C C . ARG A 1 101 ? 22.666 1.314 -5.588 1.00 78.62 101 ARG A C 1
ATOM 785 O O . ARG A 1 101 ? 23.140 2.437 -5.722 1.00 78.62 101 ARG A O 1
ATOM 792 N N . PHE A 1 102 ? 23.357 0.300 -5.071 1.00 81.00 102 PHE A N 1
ATOM 793 C CA . PHE A 1 102 ? 24.742 0.405 -4.603 1.00 81.00 102 PHE A CA 1
ATOM 794 C C . PHE A 1 102 ? 25.743 -0.231 -5.583 1.00 81.00 102 PHE A C 1
ATOM 796 O O . PHE A 1 102 ? 26.941 0.000 -5.466 1.00 81.00 102 PHE A O 1
ATOM 803 N N . ALA A 1 103 ? 25.277 -0.998 -6.576 1.00 74.81 103 ALA A N 1
ATOM 804 C CA . ALA A 1 103 ? 26.124 -1.741 -7.516 1.00 74.81 103 ALA A CA 1
ATOM 805 C C . ALA A 1 103 ? 27.022 -0.860 -8.396 1.00 74.81 103 ALA A C 1
ATOM 807 O O . ALA A 1 103 ? 28.076 -1.313 -8.836 1.00 74.81 103 ALA A O 1
ATOM 808 N N . SER A 1 104 ? 26.624 0.388 -8.648 1.00 74.62 104 SER A N 1
ATOM 809 C CA . SER A 1 104 ? 27.415 1.351 -9.419 1.00 74.62 104 SER A CA 1
ATOM 810 C C . SER A 1 104 ? 28.434 2.128 -8.581 1.00 74.62 104 SER A C 1
ATOM 812 O O . SER A 1 104 ? 29.175 2.936 -9.139 1.00 74.62 104 SER A O 1
ATOM 814 N N . LEU A 1 105 ? 28.452 1.943 -7.257 1.00 81.62 105 LEU A N 1
ATOM 815 C CA . LEU A 1 105 ? 29.349 2.680 -6.374 1.00 81.62 105 LEU A CA 1
ATOM 816 C C . LEU A 1 105 ? 30.762 2.078 -6.378 1.00 81.62 105 LEU A C 1
ATOM 818 O O . LEU A 1 105 ? 30.920 0.856 -6.431 1.00 81.62 105 LEU A O 1
ATOM 822 N N . PRO A 1 106 ? 31.807 2.915 -6.268 1.00 78.00 106 PRO A N 1
ATOM 823 C CA . PRO A 1 106 ? 33.177 2.439 -6.145 1.00 78.00 106 PRO A CA 1
ATOM 824 C C . PRO A 1 106 ? 33.369 1.657 -4.837 1.00 78.00 106 PRO A C 1
ATOM 826 O O . PRO A 1 106 ? 33.148 2.180 -3.743 1.00 78.00 106 PRO A O 1
ATOM 829 N N . VAL A 1 107 ? 33.811 0.404 -4.958 1.00 78.62 107 VAL A N 1
ATOM 830 C CA . VAL A 1 107 ? 34.178 -0.457 -3.826 1.00 78.62 107 VAL A CA 1
ATOM 831 C C . VAL A 1 107 ? 35.656 -0.250 -3.513 1.00 78.62 107 VAL A C 1
ATOM 833 O O . VAL A 1 107 ? 36.510 -0.535 -4.349 1.00 78.62 107 VAL A O 1
ATOM 836 N N . LEU A 1 108 ? 35.955 0.261 -2.319 1.00 69.88 108 LEU A N 1
ATOM 837 C CA . LEU A 1 108 ? 37.322 0.571 -1.890 1.00 69.88 108 LEU A CA 1
ATOM 838 C C . LEU A 1 108 ? 38.016 -0.598 -1.189 1.00 69.88 108 LEU A C 1
ATOM 840 O O . LEU A 1 108 ? 39.237 -0.704 -1.254 1.00 69.88 108 LEU A O 1
ATOM 844 N N . ALA A 1 109 ? 37.258 -1.473 -0.530 1.00 64.38 109 ALA A N 1
ATOM 845 C CA . ALA A 1 109 ? 37.793 -2.665 0.116 1.00 64.38 109 ALA A CA 1
ATOM 846 C C . ALA A 1 109 ? 36.730 -3.764 0.182 1.00 64.38 109 ALA A C 1
ATOM 848 O O . ALA A 1 109 ? 35.558 -3.481 0.447 1.00 64.38 109 ALA A O 1
ATOM 849 N N . ASP A 1 110 ? 37.150 -5.011 -0.042 1.00 66.12 110 ASP A N 1
ATOM 850 C CA . ASP A 1 110 ? 36.315 -6.190 0.163 1.00 66.12 110 ASP A CA 1
ATOM 851 C C . ASP A 1 110 ? 36.690 -6.964 1.439 1.00 66.12 110 ASP A C 1
ATOM 853 O O . ASP A 1 110 ? 37.786 -6.820 1.991 1.00 66.12 110 ASP A O 1
ATOM 857 N N . HIS A 1 111 ? 35.768 -7.803 1.917 1.00 62.59 111 HIS A N 1
ATOM 858 C CA . HIS A 1 111 ? 35.947 -8.597 3.135 1.00 62.59 111 HIS A CA 1
ATOM 859 C C . HIS A 1 111 ? 37.204 -9.486 3.090 1.00 62.59 111 HIS A C 1
ATOM 861 O O . HIS A 1 111 ? 37.870 -9.672 4.107 1.00 62.59 111 HIS A O 1
ATOM 867 N N . ALA A 1 112 ? 37.554 -10.029 1.919 1.00 58.03 112 ALA A N 1
ATOM 868 C CA . ALA A 1 112 ? 38.726 -10.890 1.759 1.00 58.03 112 ALA A CA 1
ATOM 869 C C . ALA A 1 112 ? 40.040 -10.103 1.905 1.00 58.03 112 ALA A C 1
ATOM 871 O O . ALA A 1 112 ? 40.993 -10.592 2.513 1.00 58.03 112 ALA A O 1
ATOM 872 N N . SER A 1 113 ? 40.068 -8.871 1.401 1.00 61.59 113 SER A N 1
ATOM 873 C CA . SER A 1 113 ? 41.195 -7.941 1.507 1.00 61.59 113 SER A CA 1
ATOM 874 C C . SER A 1 113 ? 41.366 -7.441 2.943 1.00 61.59 113 SER A C 1
ATOM 876 O O . SER A 1 113 ? 42.478 -7.437 3.470 1.00 61.59 113 SER A O 1
ATOM 878 N N . LEU A 1 114 ? 40.254 -7.120 3.614 1.00 60.38 114 LEU A N 1
ATOM 879 C CA . LEU A 1 114 ? 40.229 -6.703 5.018 1.00 60.38 114 LEU A CA 1
ATOM 880 C C . LEU A 1 114 ? 40.613 -7.826 5.992 1.00 60.38 114 LEU A C 1
ATOM 882 O O . LEU A 1 114 ? 41.128 -7.530 7.058 1.00 60.38 114 LEU A O 1
ATOM 886 N N . GLN A 1 115 ? 40.398 -9.105 5.672 1.00 56.56 115 GLN A N 1
ATOM 887 C CA . GLN A 1 115 ? 40.809 -10.209 6.554 1.00 56.56 115 GLN A CA 1
ATOM 888 C C . GLN A 1 115 ? 42.276 -10.622 6.395 1.00 56.56 115 GLN A C 1
ATOM 890 O O . GLN A 1 115 ? 42.859 -11.170 7.329 1.00 56.56 115 GLN A O 1
ATOM 895 N N . LYS A 1 116 ? 42.870 -10.397 5.218 1.00 59.00 116 LYS A N 1
ATOM 896 C CA . LYS A 1 116 ? 44.211 -10.897 4.884 1.00 59.00 116 LYS A CA 1
ATOM 897 C C . LYS A 1 116 ? 45.321 -9.888 5.190 1.00 59.00 116 LYS A C 1
ATOM 899 O O . LYS A 1 116 ? 46.403 -10.303 5.591 1.00 59.00 116 LYS A O 1
ATOM 904 N N . ASP A 1 117 ? 45.044 -8.593 5.013 1.00 66.12 117 ASP A N 1
ATOM 905 C CA . ASP A 1 117 ? 45.972 -7.490 5.289 1.00 66.12 117 ASP A CA 1
ATOM 906 C C . ASP A 1 117 ? 45.205 -6.183 5.593 1.00 66.12 117 ASP A C 1
ATOM 908 O O . ASP A 1 117 ? 45.034 -5.308 4.737 1.00 66.12 117 ASP A O 1
ATOM 912 N N . GLN A 1 118 ? 44.704 -6.065 6.832 1.00 61.69 118 GLN A N 1
ATOM 913 C CA . GLN A 1 118 ? 43.948 -4.889 7.298 1.00 61.69 118 GLN A CA 1
ATOM 914 C C . GLN A 1 118 ? 44.707 -3.574 7.098 1.00 61.69 118 GLN A C 1
ATOM 916 O O . GLN A 1 118 ? 44.100 -2.553 6.772 1.00 61.69 118 GLN A O 1
ATOM 921 N N . GLU A 1 119 ? 46.024 -3.581 7.303 1.00 63.12 119 GLU A N 1
ATOM 922 C CA . GLU A 1 119 ? 46.842 -2.374 7.247 1.00 63.12 119 GLU A CA 1
ATOM 923 C C . GLU A 1 119 ? 46.978 -1.846 5.817 1.00 63.12 119 GLU A C 1
ATOM 925 O O . GLU A 1 119 ? 46.745 -0.653 5.598 1.00 63.12 119 GLU A O 1
ATOM 930 N N . SER A 1 120 ? 47.239 -2.721 4.841 1.00 62.69 120 SER A N 1
ATOM 931 C CA . SER A 1 120 ? 47.314 -2.338 3.424 1.00 62.69 120 SER A CA 1
ATOM 932 C C . SER A 1 120 ? 45.958 -1.927 2.841 1.00 62.69 120 SER A C 1
ATOM 934 O O . SER A 1 120 ? 45.896 -0.982 2.053 1.00 62.69 120 SER A O 1
ATOM 936 N N . ALA A 1 121 ? 44.857 -2.574 3.247 1.00 64.62 121 ALA A N 1
ATOM 937 C CA . ALA A 1 121 ? 43.506 -2.195 2.817 1.00 64.62 121 ALA A CA 1
ATOM 938 C C . ALA A 1 121 ? 43.120 -0.786 3.308 1.00 64.62 121 ALA A C 1
ATOM 940 O O . ALA A 1 121 ? 42.591 0.027 2.551 1.00 64.62 121 ALA A O 1
ATOM 941 N N . LEU A 1 122 ? 43.451 -0.466 4.562 1.00 65.38 122 LEU A N 1
ATOM 942 C CA . LEU A 1 122 ? 43.259 0.868 5.132 1.00 65.38 122 LEU A CA 1
ATOM 943 C C . LEU A 1 122 ? 44.195 1.919 4.502 1.00 65.38 122 LEU A C 1
ATOM 945 O O . LEU A 1 122 ? 43.786 3.062 4.315 1.00 65.38 122 LEU A O 1
ATOM 949 N N . GLN A 1 123 ? 45.430 1.549 4.145 1.00 66.44 123 GLN A N 1
ATOM 950 C CA . GLN A 1 123 ? 46.372 2.425 3.429 1.00 66.44 123 GLN A CA 1
ATOM 951 C C . GLN A 1 123 ? 45.909 2.740 1.997 1.00 66.44 123 GLN A C 1
ATOM 953 O O . GLN A 1 123 ? 46.165 3.835 1.510 1.00 66.44 123 GLN A O 1
ATOM 958 N N . ALA A 1 124 ? 45.190 1.830 1.331 1.00 65.06 124 ALA A N 1
ATOM 959 C CA . ALA A 1 124 ? 44.632 2.054 -0.008 1.00 65.06 124 ALA A CA 1
ATOM 960 C C . ALA A 1 124 ? 43.415 3.004 -0.021 1.00 65.06 124 ALA A C 1
ATOM 962 O O . ALA A 1 124 ? 43.127 3.631 -1.044 1.00 65.06 124 ALA A O 1
ATOM 963 N N . LEU A 1 125 ? 42.730 3.152 1.120 1.00 68.88 125 LEU A N 1
ATOM 964 C CA . LEU A 1 125 ? 41.556 4.014 1.281 1.00 68.88 125 LEU A CA 1
ATOM 965 C C . LEU A 1 125 ? 41.909 5.504 1.097 1.00 68.88 125 LEU A C 1
ATOM 967 O O . LEU A 1 125 ? 41.184 6.248 0.437 1.00 68.88 125 LEU A O 1
ATOM 971 N N . ILE A 1 126 ? 43.067 5.925 1.613 1.00 69.88 126 ILE A N 1
ATOM 972 C CA . ILE A 1 126 ? 43.509 7.328 1.632 1.00 69.88 126 ILE A CA 1
ATOM 973 C C . ILE A 1 126 ? 43.862 7.857 0.225 1.00 69.88 126 ILE A C 1
ATOM 975 O O . ILE A 1 126 ? 43.319 8.894 -0.158 1.00 69.88 126 ILE A O 1
ATOM 979 N N . PRO A 1 127 ? 44.681 7.176 -0.607 1.00 66.56 127 PRO A N 1
ATOM 980 C CA . PRO A 1 127 ? 44.929 7.586 -1.989 1.00 66.56 127 PRO A CA 1
ATOM 981 C C . PRO A 1 127 ? 43.664 7.615 -2.847 1.00 66.56 127 PRO A C 1
ATOM 983 O O . PRO A 1 127 ? 43.531 8.498 -3.690 1.00 66.56 127 PRO A O 1
ATOM 986 N N . ALA A 1 128 ? 42.720 6.692 -2.630 1.00 65.50 128 ALA A N 1
ATOM 987 C CA . ALA A 1 128 ? 41.455 6.677 -3.359 1.00 65.50 128 ALA A CA 1
ATOM 988 C C . ALA A 1 128 ? 40.584 7.900 -3.026 1.00 65.50 128 ALA A C 1
ATOM 990 O O . ALA A 1 128 ? 39.984 8.488 -3.927 1.00 65.50 128 ALA A O 1
ATOM 991 N N . MET A 1 129 ? 40.571 8.329 -1.761 1.00 67.00 129 MET A N 1
ATOM 992 C CA . MET A 1 129 ? 39.898 9.558 -1.327 1.00 67.00 129 MET A CA 1
ATOM 993 C C . MET A 1 129 ? 40.628 10.820 -1.816 1.00 67.00 129 MET A C 1
ATOM 995 O O . MET A 1 129 ? 39.998 11.740 -2.339 1.00 67.00 129 MET A O 1
ATOM 999 N N . LEU A 1 130 ? 41.962 10.853 -1.725 1.00 63.66 130 LEU A N 1
ATOM 1000 C CA . LEU A 1 130 ? 42.784 11.995 -2.141 1.00 63.66 130 LEU A CA 1
ATOM 1001 C C . LEU A 1 130 ? 42.770 12.221 -3.656 1.00 63.66 130 LEU A C 1
ATOM 1003 O O . LEU A 1 130 ? 42.651 13.370 -4.078 1.00 63.66 130 LEU A O 1
ATOM 1007 N N . ALA A 1 131 ? 42.806 11.156 -4.465 1.00 63.31 131 ALA A N 1
ATOM 1008 C CA . ALA A 1 131 ? 42.726 11.226 -5.928 1.00 63.31 131 ALA A CA 1
ATOM 1009 C C . ALA A 1 131 ? 41.424 11.872 -6.441 1.00 63.31 131 ALA A C 1
ATOM 1011 O O . ALA A 1 131 ? 41.351 12.265 -7.603 1.00 63.31 131 ALA A O 1
ATOM 1012 N N . HIS A 1 132 ? 40.409 11.993 -5.580 1.00 54.72 132 HIS A N 1
ATOM 1013 C CA . HIS A 1 132 ? 39.109 12.564 -5.918 1.00 54.72 132 HIS A CA 1
ATOM 1014 C C . HIS A 1 132 ? 38.810 13.891 -5.200 1.00 54.72 132 HIS A C 1
ATOM 1016 O O . HIS A 1 132 ? 37.908 14.601 -5.634 1.00 54.72 132 HIS A O 1
ATOM 1022 N N . SER A 1 133 ? 39.571 14.269 -4.162 1.00 50.94 133 SER A N 1
ATOM 1023 C CA . SER A 1 133 ? 39.390 15.544 -3.437 1.00 50.94 133 SER A CA 1
ATOM 1024 C C . SER A 1 133 ? 40.013 16.767 -4.135 1.00 50.94 133 SER A C 1
ATOM 1026 O O . SER A 1 133 ? 39.847 17.895 -3.683 1.00 50.94 133 SER A O 1
ATOM 1028 N N . THR A 1 134 ? 40.725 16.578 -5.252 1.00 47.12 134 THR A N 1
ATOM 1029 C CA . THR A 1 134 ? 41.451 17.652 -5.956 1.00 47.12 134 THR A CA 1
ATOM 1030 C C . THR A 1 134 ? 40.605 18.451 -6.957 1.00 47.12 134 THR A C 1
ATOM 1032 O O . THR A 1 134 ? 41.173 19.177 -7.773 1.00 47.12 134 THR A O 1
ATOM 1035 N N . GLN A 1 135 ? 39.271 18.346 -6.934 1.00 46.41 135 GLN A N 1
ATOM 1036 C CA . GLN A 1 135 ? 38.391 19.221 -7.720 1.00 46.41 135 GLN A CA 1
ATOM 1037 C C . GLN A 1 135 ? 37.555 20.124 -6.796 1.00 46.41 135 GLN A C 1
ATOM 1039 O O . GLN A 1 135 ? 36.813 19.598 -5.969 1.00 46.41 135 GLN A O 1
ATOM 1044 N N . PRO A 1 136 ? 37.677 21.463 -6.893 1.00 40.91 136 PRO A N 1
ATOM 1045 C CA . PRO A 1 136 ? 36.974 22.379 -6.001 1.00 40.91 136 PRO A CA 1
ATOM 1046 C C . PRO A 1 136 ? 35.466 22.432 -6.293 1.00 40.91 136 PRO A C 1
ATOM 1048 O O . PRO A 1 136 ? 35.040 22.465 -7.447 1.00 40.91 136 PRO A O 1
ATOM 1051 N N . TRP A 1 137 ? 34.676 22.469 -5.219 1.00 37.03 137 TRP A N 1
ATOM 1052 C CA . TRP A 1 137 ? 33.227 22.671 -5.213 1.00 37.03 137 TRP A CA 1
ATOM 1053 C C . TRP A 1 137 ? 32.884 24.135 -5.542 1.00 37.03 137 TRP A C 1
ATOM 1055 O O . TRP A 1 137 ? 33.343 25.046 -4.853 1.00 37.03 137 TRP A O 1
ATOM 1065 N N . ASP A 1 138 ? 32.090 24.358 -6.596 1.00 41.19 138 ASP A N 1
ATOM 1066 C CA . ASP A 1 138 ? 31.574 25.677 -6.990 1.00 41.19 138 ASP A CA 1
ATOM 1067 C C . ASP A 1 138 ? 30.033 25.693 -6.893 1.00 41.19 138 ASP A C 1
ATOM 1069 O O . ASP A 1 138 ? 29.357 25.079 -7.727 1.00 41.19 138 ASP A O 1
ATOM 1073 N N . PRO A 1 139 ? 29.455 26.371 -5.885 1.00 37.47 139 PRO A N 1
ATOM 1074 C CA . PRO A 1 139 ? 28.012 26.422 -5.666 1.00 37.47 139 PRO A CA 1
ATOM 1075 C C . PRO A 1 139 ? 27.247 27.312 -6.667 1.00 37.47 139 PRO A C 1
ATOM 1077 O O . PRO A 1 139 ? 26.026 27.402 -6.569 1.00 37.47 139 PRO A O 1
ATOM 1080 N N . THR A 1 140 ? 27.912 27.958 -7.636 1.00 35.34 140 THR A N 1
ATOM 1081 C CA . THR A 1 140 ? 27.263 28.907 -8.565 1.00 35.34 140 THR A CA 1
ATOM 1082 C C . THR A 1 140 ? 26.725 28.300 -9.866 1.00 35.34 140 THR A C 1
ATOM 1084 O O . THR A 1 140 ? 26.046 28.989 -10.620 1.00 35.34 140 THR A O 1
ATOM 1087 N N . LYS A 1 141 ? 26.910 26.998 -10.126 1.00 35.84 141 LYS A N 1
ATOM 1088 C CA . LYS A 1 141 ? 26.395 26.318 -11.340 1.00 35.84 141 LYS A CA 1
ATOM 1089 C C . LYS A 1 141 ? 24.912 25.911 -11.285 1.00 35.84 141 LYS A C 1
ATOM 1091 O O . LYS A 1 141 ? 24.517 24.901 -11.866 1.00 35.84 141 LYS A O 1
ATOM 1096 N N . ILE A 1 142 ? 24.075 26.700 -10.616 1.00 35.12 142 ILE A N 1
ATOM 1097 C CA . ILE A 1 142 ? 22.621 26.656 -10.797 1.00 35.12 142 ILE A CA 1
ATOM 1098 C C . ILE A 1 142 ? 22.313 27.780 -11.786 1.00 35.12 142 ILE A C 1
ATOM 1100 O O . ILE A 1 142 ? 22.428 28.942 -11.422 1.00 35.12 142 ILE A O 1
ATOM 1104 N N . HIS A 1 143 ? 21.953 27.411 -13.018 1.00 33.34 143 HIS A N 1
ATOM 1105 C CA . HIS A 1 143 ? 21.773 28.264 -14.206 1.00 33.34 143 HIS A CA 1
ATOM 1106 C C . HIS A 1 143 ? 23.028 28.463 -15.066 1.00 33.34 143 HIS A C 1
ATOM 1108 O O . HIS A 1 143 ? 23.767 29.417 -14.894 1.00 33.34 143 HIS A O 1
ATOM 1114 N N . GLU A 1 144 ? 23.225 27.579 -16.046 1.00 26.30 144 GLU A N 1
ATOM 1115 C CA . GLU A 1 144 ? 23.274 27.957 -17.468 1.00 26.30 144 GLU A CA 1
ATOM 1116 C C . GLU A 1 144 ? 23.557 26.724 -18.333 1.00 26.30 144 GLU A C 1
ATOM 1118 O O . GLU A 1 144 ? 24.556 26.020 -18.186 1.00 26.30 144 GLU A O 1
ATOM 1123 N N . ASP A 1 145 ? 22.638 26.480 -19.259 1.00 32.16 145 ASP A N 1
ATOM 1124 C CA . ASP A 1 145 ? 22.857 25.645 -20.426 1.00 32.16 145 ASP A CA 1
ATOM 1125 C C . ASP A 1 145 ? 23.769 26.415 -21.397 1.00 32.16 145 ASP A C 1
ATOM 1127 O O . ASP A 1 145 ? 23.386 27.498 -21.848 1.00 32.16 145 ASP A O 1
ATOM 1131 N N . LYS A 1 146 ? 24.973 25.887 -21.677 1.00 27.23 146 LYS A N 1
ATOM 1132 C CA . LYS A 1 146 ? 25.639 25.858 -23.001 1.00 27.23 146 LYS A CA 1
ATOM 1133 C C . LYS A 1 146 ? 27.108 25.413 -22.932 1.00 27.23 146 LYS A C 1
ATOM 1135 O O . LYS A 1 146 ? 27.933 26.005 -22.252 1.00 27.23 146 LYS A O 1
ATOM 1140 N N . GLY A 1 147 ? 27.396 24.395 -23.748 1.00 28.70 147 GLY A N 1
ATOM 1141 C CA . GLY A 1 147 ? 28.594 24.171 -24.572 1.00 28.70 147 GLY A CA 1
ATOM 1142 C C . GLY A 1 147 ? 29.984 24.595 -24.078 1.00 28.70 147 GLY A C 1
ATOM 1143 O O . GLY A 1 147 ? 30.292 25.776 -23.990 1.00 28.70 147 GLY A O 1
ATOM 1144 N N . GLY A 1 148 ? 30.901 23.626 -23.977 1.00 23.52 148 GLY A N 1
ATOM 1145 C CA . GLY A 1 148 ? 32.338 23.921 -23.974 1.00 23.52 148 GLY A CA 1
ATOM 1146 C C . GLY A 1 148 ? 33.215 22.793 -23.447 1.00 23.52 148 GLY A C 1
ATOM 1147 O O . GLY A 1 148 ? 33.258 22.528 -22.255 1.00 23.52 148 GLY A O 1
ATOM 1148 N N . THR A 1 149 ? 33.929 22.149 -24.362 1.00 34.19 149 THR A N 1
ATOM 1149 C CA . THR A 1 149 ? 34.886 21.045 -24.195 1.00 34.19 149 THR A CA 1
ATOM 1150 C C . THR A 1 149 ? 36.044 21.327 -23.229 1.00 34.19 149 THR A C 1
ATOM 1152 O O . THR A 1 149 ? 36.661 22.389 -23.315 1.00 34.19 149 THR A O 1
ATOM 1155 N N . SER A 1 150 ? 36.476 20.327 -22.451 1.00 24.55 150 SER A N 1
ATOM 1156 C CA . SER A 1 150 ? 37.875 20.231 -22.007 1.00 24.55 150 SER A CA 1
ATOM 1157 C C . SER A 1 150 ? 38.342 18.777 -21.840 1.00 24.55 150 SER A C 1
ATOM 1159 O O . SER A 1 150 ? 37.557 17.849 -21.659 1.00 24.55 150 SER A O 1
ATOM 1161 N N . ASN A 1 151 ? 39.647 18.603 -22.040 1.00 32.28 151 ASN A N 1
ATOM 1162 C CA . ASN A 1 151 ? 40.336 17.375 -22.415 1.00 32.28 151 ASN A CA 1
ATOM 1163 C C . ASN A 1 151 ? 40.461 16.346 -21.282 1.00 32.28 151 ASN A C 1
ATOM 1165 O O . ASN A 1 151 ? 41.144 16.589 -20.290 1.00 32.28 151 ASN A O 1
ATOM 1169 N N . ALA A 1 152 ? 39.949 15.142 -21.527 1.00 29.23 152 ALA A N 1
ATOM 1170 C CA . ALA A 1 152 ? 40.422 13.907 -20.912 1.00 29.23 152 ALA A CA 1
ATOM 1171 C C . ALA A 1 152 ? 40.457 12.816 -21.992 1.00 29.23 152 ALA A C 1
ATOM 1173 O O . ALA A 1 152 ? 39.550 12.726 -22.821 1.00 29.23 152 ALA A O 1
ATOM 1174 N N . SER A 1 153 ? 41.536 12.030 -22.018 1.00 29.09 153 SER A N 1
ATOM 1175 C CA . SER A 1 153 ? 41.768 10.940 -22.973 1.00 29.09 153 SER A CA 1
ATOM 1176 C C . SER A 1 153 ? 40.515 10.077 -23.136 1.00 29.09 153 SER A C 1
ATOM 1178 O O . SER A 1 153 ? 39.977 9.606 -22.132 1.00 29.09 153 SER A O 1
ATOM 1180 N N . PRO A 1 154 ? 40.019 9.865 -24.362 1.00 27.05 154 PRO A N 1
ATOM 1181 C CA . PRO A 1 154 ? 38.650 9.436 -24.495 1.00 27.05 154 PRO A CA 1
ATOM 1182 C C . PRO A 1 154 ? 38.531 7.908 -24.364 1.00 27.05 154 PRO A C 1
ATOM 1184 O O . PRO A 1 154 ? 39.452 7.174 -24.748 1.00 27.05 154 PRO A O 1
ATOM 1187 N N . PRO A 1 155 ? 37.407 7.400 -23.829 1.00 36.09 155 PRO A N 1
ATOM 1188 C CA . PRO A 1 155 ? 37.172 5.971 -23.711 1.00 36.09 155 PRO A CA 1
ATOM 1189 C C . PRO A 1 155 ? 37.097 5.321 -25.099 1.00 36.09 155 PRO A C 1
ATOM 1191 O O . PRO A 1 155 ? 36.859 5.969 -26.115 1.00 36.09 155 PRO A O 1
ATOM 1194 N N . PHE A 1 156 ? 37.289 4.004 -25.136 1.00 34.53 156 PHE A N 1
ATOM 1195 C CA . PHE A 1 156 ? 37.382 3.149 -26.329 1.00 34.53 156 PHE A CA 1
ATOM 1196 C C . PHE A 1 156 ? 36.340 3.429 -27.444 1.00 34.53 156 PHE A C 1
ATOM 1198 O O . PHE A 1 156 ? 36.630 3.210 -28.619 1.00 34.53 156 PHE A O 1
ATOM 1205 N N . PHE A 1 157 ? 35.170 3.983 -27.105 1.00 29.61 157 PHE A N 1
ATOM 1206 C CA . PHE A 1 157 ? 34.111 4.379 -28.042 1.00 29.61 157 PHE A CA 1
ATOM 1207 C C . PHE A 1 157 ? 34.429 5.608 -28.911 1.00 29.61 157 PHE A C 1
ATOM 1209 O O . PHE A 1 157 ? 34.006 5.679 -30.062 1.00 29.61 157 PHE A O 1
ATOM 1216 N N . THR A 1 158 ? 35.215 6.565 -28.429 1.00 28.47 158 THR A N 1
ATOM 1217 C CA . THR A 1 158 ? 35.476 7.818 -29.163 1.00 28.47 158 THR A CA 1
ATOM 1218 C C . THR A 1 158 ? 36.542 7.639 -30.247 1.00 28.47 158 THR A C 1
ATOM 1220 O O . THR A 1 158 ? 36.583 8.402 -31.205 1.00 28.47 158 THR A O 1
ATOM 1223 N N . ARG A 1 159 ? 37.341 6.563 -30.167 1.00 31.31 159 ARG A N 1
ATOM 1224 C CA . ARG A 1 159 ? 38.240 6.097 -31.243 1.00 31.31 159 ARG A CA 1
ATOM 1225 C C . ARG A 1 159 ? 37.483 5.535 -32.452 1.00 31.31 159 ARG A C 1
ATOM 1227 O O . ARG A 1 159 ? 38.047 5.456 -33.538 1.00 31.31 159 ARG A O 1
ATOM 1234 N N . ILE A 1 160 ? 36.225 5.133 -32.256 1.00 35.44 160 ILE A N 1
ATOM 1235 C CA . ILE A 1 160 ? 35.339 4.677 -33.331 1.00 35.44 160 ILE A CA 1
ATOM 1236 C C . ILE A 1 160 ? 34.720 5.890 -34.035 1.00 35.44 160 ILE A C 1
ATOM 1238 O O . ILE A 1 160 ? 34.653 5.895 -35.256 1.00 35.44 160 ILE A O 1
ATOM 1242 N N . LEU A 1 161 ? 34.356 6.946 -33.298 1.00 30.64 161 LEU A N 1
ATOM 1243 C CA . LEU A 1 161 ? 33.768 8.164 -33.870 1.00 30.64 161 LEU A CA 1
ATOM 1244 C C . LEU A 1 161 ? 34.782 9.019 -34.651 1.00 30.64 161 LEU A C 1
ATOM 1246 O O . LEU A 1 161 ? 34.481 9.423 -35.766 1.00 30.64 161 LEU A O 1
ATOM 1250 N N . THR A 1 162 ? 36.017 9.186 -34.167 1.00 33.03 162 THR A N 1
ATOM 1251 C CA . THR A 1 162 ? 37.050 9.922 -34.929 1.00 33.03 162 THR A CA 1
ATOM 1252 C C . THR A 1 162 ? 37.504 9.185 -36.196 1.00 33.03 162 THR A C 1
ATOM 1254 O O . THR A 1 162 ? 37.824 9.813 -37.200 1.00 33.03 162 THR A O 1
ATOM 1257 N N . GLY A 1 163 ? 37.467 7.847 -36.194 1.00 36.97 163 GLY A N 1
ATOM 1258 C CA . GLY A 1 163 ? 37.674 7.039 -37.403 1.00 36.97 163 GLY A CA 1
ATOM 1259 C C . GLY A 1 163 ? 36.489 7.073 -38.376 1.00 36.97 163 GLY A C 1
ATOM 1260 O O . GLY A 1 163 ? 36.673 6.836 -39.570 1.00 36.97 163 GLY A O 1
ATOM 1261 N N . VAL A 1 164 ? 35.286 7.381 -37.883 1.00 38.53 164 VAL A N 1
ATOM 1262 C CA . VAL A 1 164 ? 34.098 7.633 -38.707 1.00 38.53 164 VAL A CA 1
ATOM 1263 C C . VAL A 1 164 ? 34.187 9.017 -39.351 1.00 38.53 164 VAL A C 1
ATOM 1265 O O . VAL A 1 164 ? 33.899 9.119 -40.537 1.00 38.53 164 VAL A O 1
ATOM 1268 N N . ASP A 1 165 ? 34.686 10.043 -38.660 1.00 34.97 165 ASP A N 1
ATOM 1269 C CA . ASP A 1 165 ? 34.842 11.393 -39.225 1.00 34.97 165 ASP A CA 1
ATOM 1270 C C . ASP A 1 165 ? 35.845 11.439 -40.395 1.00 34.97 165 ASP A C 1
ATOM 1272 O O . ASP A 1 165 ? 35.521 11.957 -41.468 1.00 34.97 165 ASP A O 1
ATOM 1276 N N . ASP A 1 166 ? 37.015 10.800 -40.258 1.00 37.97 166 ASP A N 1
ATOM 1277 C CA . ASP A 1 166 ? 37.999 10.677 -41.350 1.00 37.97 166 ASP A CA 1
ATOM 1278 C C . ASP A 1 166 ? 37.468 9.835 -42.532 1.00 37.97 166 ASP A C 1
ATOM 1280 O O . ASP A 1 166 ? 37.794 10.084 -43.698 1.00 37.97 166 ASP A O 1
ATOM 1284 N N . PHE A 1 167 ? 36.615 8.843 -42.254 1.00 42.12 167 PHE A N 1
ATOM 1285 C CA . PHE A 1 167 ? 35.968 8.005 -43.268 1.00 42.12 167 PHE A CA 1
ATOM 1286 C C . PHE A 1 167 ? 34.832 8.738 -44.002 1.00 42.12 167 PHE A C 1
ATOM 1288 O O . PHE A 1 167 ? 34.687 8.597 -45.219 1.00 42.12 167 PHE A O 1
ATOM 1295 N N . LEU A 1 168 ? 34.051 9.550 -43.287 1.00 39.53 168 LEU A N 1
ATOM 1296 C CA . LEU A 1 168 ? 32.973 10.373 -43.834 1.00 39.53 168 LEU A CA 1
ATOM 1297 C C . LEU A 1 168 ? 33.536 11.501 -44.713 1.00 39.53 168 LEU A C 1
ATOM 1299 O O . LEU A 1 168 ? 33.031 11.715 -45.818 1.00 39.53 168 LEU A O 1
ATOM 1303 N N . LEU A 1 169 ? 34.632 12.146 -44.295 1.00 42.66 169 LEU A N 1
ATOM 1304 C CA . LEU A 1 169 ? 35.337 13.171 -45.080 1.00 42.66 169 LEU A CA 1
ATOM 1305 C C . LEU A 1 169 ? 35.960 12.615 -46.373 1.00 42.66 169 LEU A C 1
ATOM 1307 O O . LEU A 1 169 ? 35.985 13.302 -47.395 1.00 42.66 169 LEU A O 1
ATOM 1311 N N . ALA A 1 170 ? 36.409 11.356 -46.373 1.00 44.91 170 ALA A N 1
ATOM 1312 C CA . ALA A 1 170 ? 36.948 10.691 -47.563 1.00 44.91 170 ALA A CA 1
ATOM 1313 C C . ALA A 1 170 ? 35.868 10.224 -48.566 1.00 44.91 170 ALA A C 1
ATOM 1315 O O . ALA A 1 170 ? 36.187 9.902 -49.718 1.00 44.91 170 ALA A O 1
ATOM 1316 N N . HIS A 1 171 ? 34.593 10.184 -48.161 1.00 46.91 171 HIS A N 1
ATOM 1317 C CA . HIS A 1 171 ? 33.488 9.642 -48.954 1.00 46.91 171 HIS A CA 1
ATOM 1318 C C . HIS A 1 171 ? 32.238 10.547 -48.906 1.00 46.91 171 HIS A C 1
ATOM 1320 O O . HIS A 1 171 ? 31.198 10.142 -48.385 1.00 46.91 171 HIS A O 1
ATOM 1326 N N . PRO A 1 172 ? 32.262 11.739 -49.541 1.00 46.97 172 PRO A N 1
ATOM 1327 C CA . PRO A 1 172 ? 31.169 12.725 -49.483 1.00 46.97 172 PRO A CA 1
ATOM 1328 C C . PRO A 1 172 ? 29.819 12.199 -50.003 1.00 46.97 172 PRO A C 1
ATOM 1330 O O . PRO A 1 172 ? 28.756 12.650 -49.585 1.00 46.97 172 PRO A O 1
ATOM 1333 N N . ARG A 1 173 ? 29.835 11.183 -50.874 1.00 45.47 173 ARG A N 1
ATOM 1334 C CA . ARG A 1 173 ? 28.618 10.507 -51.358 1.00 45.47 173 ARG A CA 1
ATOM 1335 C C . ARG A 1 173 ? 27.932 9.655 -50.279 1.00 45.47 173 ARG A C 1
ATOM 1337 O O . ARG A 1 173 ? 26.724 9.459 -50.347 1.00 45.47 173 ARG A O 1
ATOM 1344 N N . PHE A 1 174 ? 28.682 9.180 -49.284 1.00 45.50 174 PHE A N 1
ATOM 1345 C CA . PHE A 1 174 ? 28.158 8.425 -48.145 1.00 45.50 174 PHE A CA 1
ATOM 1346 C C . PHE A 1 174 ? 27.437 9.345 -47.149 1.00 45.50 174 PHE A C 1
ATOM 1348 O O . PHE A 1 174 ? 26.377 8.983 -46.650 1.00 45.50 174 PHE A O 1
ATOM 1355 N N . ILE A 1 175 ? 27.943 10.569 -46.946 1.00 48.78 175 ILE A N 1
ATOM 1356 C CA . ILE A 1 175 ? 27.281 11.602 -46.129 1.00 48.78 175 ILE A CA 1
ATOM 1357 C C . ILE A 1 175 ? 25.922 11.981 -46.730 1.00 48.78 175 ILE A C 1
ATOM 1359 O O . ILE A 1 175 ? 24.935 12.051 -46.006 1.00 48.78 175 ILE A O 1
ATOM 1363 N N . ILE A 1 176 ? 25.841 12.169 -48.052 1.00 51.72 176 ILE A N 1
ATOM 1364 C CA . ILE A 1 176 ? 24.577 12.502 -48.732 1.00 51.72 176 ILE A CA 1
ATOM 1365 C C . ILE A 1 176 ? 23.555 11.367 -48.566 1.00 51.72 176 ILE A C 1
ATOM 1367 O O . ILE A 1 176 ? 22.395 11.626 -48.254 1.00 51.72 176 ILE A O 1
ATOM 1371 N N . ALA A 1 177 ? 23.980 10.108 -48.706 1.00 48.91 177 ALA A N 1
ATOM 1372 C CA . ALA A 1 177 ? 23.106 8.955 -48.493 1.00 48.91 177 ALA A CA 1
ATOM 1373 C C . ALA A 1 177 ? 22.646 8.826 -47.027 1.00 48.91 177 ALA A C 1
ATOM 1375 O O . ALA A 1 177 ? 21.479 8.529 -46.779 1.00 48.91 177 ALA A O 1
ATOM 1376 N N . LEU A 1 178 ? 23.531 9.103 -46.062 1.00 48.16 178 LEU A N 1
ATOM 1377 C CA . LEU A 1 178 ? 23.219 9.096 -44.631 1.00 48.16 178 LEU A CA 1
ATOM 1378 C C . LEU A 1 178 ? 22.281 10.250 -44.235 1.00 48.16 178 LEU A C 1
ATOM 1380 O O . LEU A 1 178 ? 21.381 10.056 -43.426 1.00 48.16 178 LEU A O 1
ATOM 1384 N N . ALA A 1 179 ? 22.438 11.431 -44.836 1.00 52.03 179 ALA A N 1
ATOM 1385 C CA . ALA A 1 179 ? 21.560 12.578 -44.616 1.00 52.03 179 ALA A CA 1
ATOM 1386 C C . ALA A 1 179 ? 20.157 12.351 -45.203 1.00 52.03 179 ALA A C 1
ATOM 1388 O O . ALA A 1 179 ? 19.164 12.656 -44.548 1.00 52.03 179 ALA A O 1
ATOM 1389 N N . ILE A 1 180 ? 20.061 11.749 -46.396 1.00 55.03 180 ILE A N 1
ATOM 1390 C CA . ILE A 1 180 ? 18.778 11.327 -46.984 1.00 55.03 180 ILE A CA 1
ATOM 1391 C C . ILE A 1 180 ? 18.118 10.250 -46.108 1.00 55.03 180 ILE A C 1
ATOM 1393 O O . ILE A 1 180 ? 16.911 10.297 -45.884 1.00 55.03 180 ILE A O 1
ATOM 1397 N N . PHE A 1 181 ? 18.907 9.319 -45.562 1.00 55.19 181 PHE A N 1
ATOM 1398 C CA . PHE A 1 181 ? 18.444 8.292 -44.627 1.00 55.19 181 PHE A CA 1
ATOM 1399 C C . PHE A 1 181 ? 17.912 8.885 -43.313 1.00 55.19 181 PHE A C 1
ATOM 1401 O O . PHE A 1 181 ? 16.809 8.534 -42.910 1.00 55.19 181 PHE A O 1
ATOM 1408 N N . ILE A 1 182 ? 18.632 9.819 -42.678 1.00 54.38 182 ILE A N 1
ATOM 1409 C CA . ILE A 1 182 ? 18.167 10.511 -41.462 1.00 54.38 182 ILE A CA 1
ATOM 1410 C C . ILE A 1 182 ? 16.924 11.353 -41.772 1.00 54.38 182 ILE A C 1
ATOM 1412 O O . ILE A 1 182 ? 15.984 11.338 -40.988 1.00 54.38 182 ILE A O 1
ATOM 1416 N N . GLY A 1 183 ? 16.863 12.022 -42.928 1.00 51.16 183 GLY A N 1
ATOM 1417 C CA . GLY A 1 183 ? 15.682 12.779 -43.355 1.00 51.16 183 GLY A CA 1
ATOM 1418 C C . GLY A 1 183 ? 14.438 11.903 -43.546 1.00 51.16 183 GLY A C 1
ATOM 1419 O O . GLY A 1 183 ? 13.354 12.273 -43.102 1.00 51.16 183 GLY A O 1
ATOM 1420 N N . LEU A 1 184 ? 14.593 10.714 -44.137 1.00 51.91 184 LEU A N 1
ATOM 1421 C CA . LEU A 1 184 ? 13.514 9.727 -44.269 1.00 51.91 184 LEU A CA 1
ATOM 1422 C C . LEU A 1 184 ? 13.129 9.104 -42.920 1.00 51.91 184 LEU A C 1
ATOM 1424 O O . LEU A 1 184 ? 11.946 8.908 -42.665 1.00 51.91 184 LEU A O 1
ATOM 1428 N N . LEU A 1 185 ? 14.098 8.837 -42.040 1.00 44.78 185 LEU A N 1
ATOM 1429 C CA . LEU A 1 185 ? 13.857 8.285 -40.705 1.00 44.78 185 LEU A CA 1
ATOM 1430 C C . LEU A 1 185 ? 13.134 9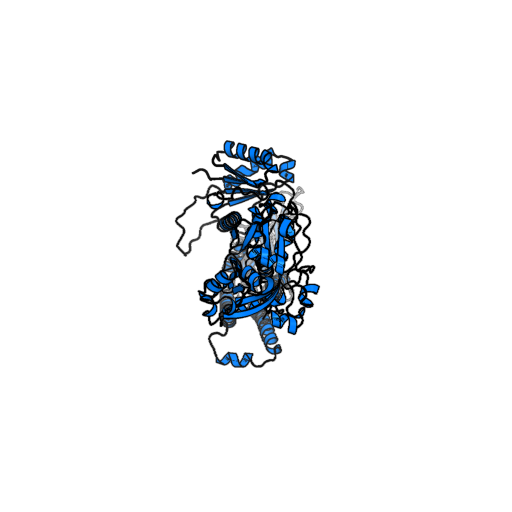.293 -39.798 1.00 44.78 185 LEU A C 1
ATOM 1432 O O . LEU A 1 185 ? 12.186 8.923 -39.116 1.00 44.78 185 LEU A O 1
ATOM 1436 N N . VAL A 1 186 ? 13.529 10.570 -39.831 1.00 49.16 186 VAL A N 1
ATOM 1437 C CA . VAL A 1 186 ? 12.857 11.671 -39.119 1.00 49.16 186 VAL A CA 1
ATOM 1438 C C . VAL A 1 186 ? 11.459 11.913 -39.693 1.00 49.16 186 VAL A C 1
ATOM 1440 O O . VAL A 1 186 ? 10.527 12.136 -38.929 1.00 49.16 186 VAL A O 1
ATOM 1443 N N . GLY A 1 187 ? 11.274 11.779 -41.010 1.00 46.69 187 GLY A N 1
ATOM 1444 C CA . GLY A 1 187 ? 9.952 11.836 -41.643 1.00 46.69 187 GLY A CA 1
ATOM 1445 C C . GLY A 1 187 ? 9.013 10.679 -41.271 1.00 46.69 187 GLY A C 1
ATOM 1446 O O . GLY A 1 187 ? 7.804 10.830 -41.403 1.00 46.69 187 GLY A O 1
ATOM 1447 N N . ILE A 1 188 ? 9.550 9.546 -40.800 1.00 50.84 188 ILE A N 1
ATOM 1448 C CA . ILE A 1 188 ? 8.783 8.372 -40.345 1.00 50.84 188 ILE A CA 1
ATOM 1449 C C . ILE A 1 188 ? 8.600 8.365 -38.812 1.00 50.84 188 ILE A C 1
ATOM 1451 O O . ILE A 1 188 ? 7.581 7.881 -38.329 1.00 50.84 188 ILE A O 1
ATOM 1455 N N . LEU A 1 189 ? 9.565 8.893 -38.044 1.00 41.16 189 LEU A N 1
ATOM 1456 C CA . LEU A 1 189 ? 9.538 8.966 -36.572 1.00 41.16 189 LEU A CA 1
ATOM 1457 C C . LEU A 1 189 ? 8.792 10.191 -36.022 1.00 41.16 189 LEU A C 1
ATOM 1459 O O . LEU A 1 189 ? 8.409 10.186 -34.854 1.00 41.16 189 LEU A O 1
ATOM 1463 N N . LEU A 1 190 ? 8.574 11.234 -36.827 1.00 39.66 190 LEU A N 1
ATOM 1464 C CA . LEU A 1 190 ? 7.619 12.287 -36.489 1.00 39.66 190 LEU A CA 1
ATOM 1465 C C . LEU A 1 190 ? 6.201 11.720 -36.654 1.00 39.66 190 LEU A C 1
ATOM 1467 O O . LEU A 1 190 ? 5.684 11.589 -37.760 1.00 39.66 190 LEU A O 1
ATOM 1471 N N . GLU A 1 191 ? 5.620 11.334 -35.521 1.00 43.88 191 GLU A N 1
ATOM 1472 C CA . GLU A 1 191 ? 4.277 10.776 -35.363 1.00 43.88 191 GLU A CA 1
ATOM 1473 C C . GLU A 1 191 ? 3.149 11.557 -36.081 1.00 43.88 191 GLU A C 1
ATOM 1475 O O . GLU A 1 191 ? 3.274 12.749 -36.377 1.00 43.88 191 GLU A O 1
ATOM 1480 N N . PRO A 1 192 ? 1.991 10.902 -36.316 1.00 39.28 192 PRO A N 1
ATOM 1481 C CA . PRO A 1 192 ? 0.835 11.431 -37.041 1.00 39.28 192 PRO A CA 1
ATOM 1482 C C . PRO A 1 192 ? 0.016 12.436 -36.210 1.00 39.28 192 PRO A C 1
ATOM 1484 O O . PRO A 1 192 ? -1.182 12.260 -36.002 1.00 39.28 192 PRO A O 1
ATOM 1487 N N . SER A 1 193 ? 0.638 13.519 -35.750 1.00 42.84 193 SER A N 1
ATOM 1488 C CA . SER A 1 193 ? -0.061 14.643 -35.109 1.00 42.84 193 SER A CA 1
ATOM 1489 C C . SER A 1 193 ? -0.397 15.783 -36.080 1.00 42.84 193 SER A C 1
ATOM 1491 O O . SER A 1 193 ? -1.081 16.728 -35.696 1.00 42.84 193 SER A O 1
ATOM 1493 N N . VAL A 1 194 ? 0.031 15.698 -37.349 1.00 40.91 194 VAL A N 1
ATOM 1494 C CA . VAL A 1 194 ? -0.040 16.832 -38.297 1.00 40.91 194 VAL A CA 1
ATOM 1495 C C . VAL A 1 194 ? -0.954 16.588 -39.509 1.00 40.91 194 VAL A C 1
ATOM 1497 O O . VAL A 1 194 ? -1.202 17.521 -40.267 1.00 40.91 194 VAL A O 1
ATOM 1500 N N . ASN A 1 195 ? -1.515 15.386 -39.716 1.00 37.75 195 ASN A N 1
ATOM 1501 C CA . ASN A 1 195 ? -2.354 15.143 -40.900 1.00 37.75 195 ASN A CA 1
ATOM 1502 C C . ASN A 1 195 ? -3.645 14.338 -40.617 1.00 37.75 195 ASN A C 1
ATOM 1504 O O . ASN A 1 195 ? -3.600 13.106 -40.549 1.00 37.75 195 ASN A O 1
ATOM 1508 N N . PRO A 1 196 ? -4.814 15.000 -40.490 1.00 40.03 196 PRO A N 1
ATOM 1509 C CA . PRO A 1 196 ? -6.086 14.343 -40.172 1.00 40.03 196 PRO A CA 1
ATOM 1510 C C . PRO A 1 196 ? -6.593 13.387 -41.268 1.00 40.03 196 PRO A C 1
ATOM 1512 O O . PRO A 1 196 ? -7.477 12.576 -41.009 1.00 40.03 196 PRO A O 1
ATOM 1515 N N . SER A 1 197 ? -6.018 13.402 -42.476 1.00 40.72 197 SER A N 1
ATOM 1516 C CA . SER A 1 197 ? -6.392 12.473 -43.553 1.00 40.72 197 SER A CA 1
ATOM 1517 C C . SER A 1 197 ? -5.769 11.074 -43.439 1.00 40.72 197 SER A C 1
ATOM 1519 O O . SER A 1 197 ? -6.143 10.194 -44.208 1.00 40.72 197 SER A O 1
ATOM 1521 N N . LEU A 1 198 ? -4.824 10.849 -42.515 1.00 39.62 198 LEU A N 1
ATOM 1522 C CA . LEU A 1 198 ? -4.172 9.544 -42.303 1.00 39.62 198 LEU A CA 1
ATO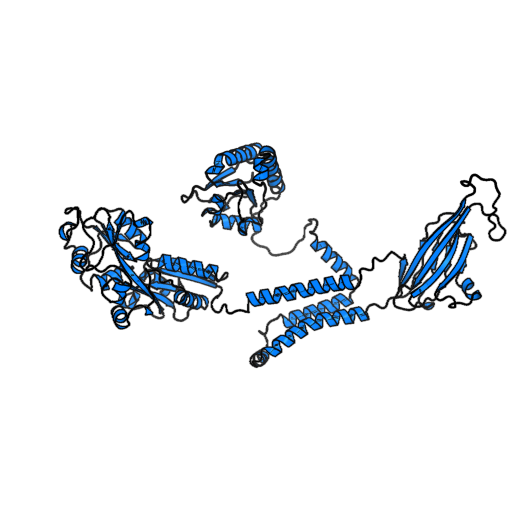M 1523 C C . LEU A 1 198 ? -4.802 8.714 -41.169 1.00 39.62 198 LEU A C 1
ATOM 1525 O O . LEU A 1 198 ? -4.594 7.504 -41.125 1.00 39.62 198 LEU A O 1
ATOM 1529 N N . GLN A 1 199 ? -5.632 9.321 -40.310 1.00 43.91 199 GLN A N 1
ATOM 1530 C CA . GLN A 1 199 ? -6.395 8.609 -39.268 1.00 43.91 199 GLN A CA 1
ATOM 1531 C C . GLN A 1 199 ? -7.476 7.674 -39.838 1.00 43.91 199 GLN A C 1
ATOM 1533 O O . GLN A 1 199 ? -7.892 6.725 -39.179 1.00 43.91 199 GLN A O 1
ATOM 1538 N N . SER A 1 200 ? -7.911 7.898 -41.080 1.00 41.97 200 SER A N 1
ATOM 1539 C CA . SER A 1 200 ? -8.872 7.027 -41.765 1.00 41.97 200 SER A CA 1
ATOM 1540 C C . SER A 1 200 ? -8.248 5.722 -42.275 1.00 41.97 200 SER A C 1
ATOM 1542 O O . SER A 1 200 ? -8.956 4.731 -42.435 1.00 41.97 200 SER A O 1
ATOM 1544 N N . LEU A 1 201 ? -6.928 5.682 -42.497 1.00 38.66 201 LEU A N 1
ATOM 1545 C CA . LEU A 1 201 ? -6.233 4.489 -42.995 1.00 38.66 201 LEU A CA 1
ATOM 1546 C C . LEU A 1 201 ? -5.873 3.503 -41.875 1.00 38.66 201 LEU A C 1
ATOM 1548 O O . LEU A 1 201 ? -5.803 2.303 -42.125 1.00 38.66 201 LEU A O 1
ATOM 1552 N N . THR A 1 202 ? -5.720 3.968 -40.632 1.00 47.28 202 THR A N 1
ATOM 1553 C CA . THR A 1 202 ? -5.503 3.101 -39.458 1.00 47.28 202 THR A CA 1
ATOM 1554 C C . THR A 1 202 ? -6.791 2.463 -38.924 1.00 47.28 202 THR A C 1
ATOM 1556 O O . THR A 1 202 ? -6.718 1.482 -38.190 1.00 47.28 202 THR A O 1
ATOM 1559 N N . GLN A 1 203 ? -7.969 2.951 -39.336 1.00 43.25 203 GLN A N 1
ATOM 1560 C CA . GLN A 1 203 ? -9.267 2.320 -39.052 1.00 43.25 203 GLN A CA 1
ATOM 1561 C C . GLN A 1 203 ? -9.611 1.136 -39.977 1.00 43.25 203 GLN A C 1
ATOM 1563 O O . GLN A 1 203 ? -10.571 0.412 -39.710 1.00 43.25 203 GLN A O 1
ATOM 1568 N N . LEU A 1 204 ? -8.832 0.879 -41.035 1.00 42.97 204 LEU A N 1
ATOM 1569 C CA . LEU A 1 204 ? -8.967 -0.334 -41.848 1.00 42.97 204 LEU A CA 1
ATOM 1570 C C . LEU A 1 204 ? -8.273 -1.506 -41.132 1.00 42.97 204 LEU A C 1
ATOM 1572 O O . LEU A 1 204 ? -7.083 -1.781 -41.304 1.00 42.97 204 LEU A O 1
ATOM 1576 N N . GLY A 1 205 ? -9.055 -2.153 -40.266 1.00 43.56 205 GLY A N 1
ATOM 1577 C CA . GLY A 1 205 ? -8.652 -3.173 -39.300 1.00 43.56 205 GLY A CA 1
ATOM 1578 C C . GLY A 1 205 ? -8.215 -4.522 -39.874 1.00 43.56 205 GLY A C 1
ATOM 1579 O O . GLY A 1 205 ? -8.849 -5.536 -39.600 1.00 43.56 205 GLY A O 1
ATOM 1580 N N . ASP A 1 206 ? -7.085 -4.568 -40.579 1.00 49.81 206 ASP A N 1
ATOM 1581 C CA . ASP A 1 206 ? -6.323 -5.813 -40.723 1.00 49.81 206 ASP A CA 1
ATOM 1582 C C . ASP A 1 206 ? -4.860 -5.600 -40.284 1.00 49.81 206 ASP A C 1
ATOM 1584 O O . ASP A 1 206 ? -4.087 -4.984 -41.010 1.00 49.81 206 ASP A O 1
ATOM 1588 N N . PRO A 1 207 ? -4.421 -6.100 -39.115 1.00 55.78 207 PRO A N 1
ATOM 1589 C CA . PRO A 1 207 ? -3.068 -5.867 -38.588 1.00 55.78 207 PRO A CA 1
ATOM 1590 C C . PRO A 1 207 ? -1.934 -6.410 -39.481 1.00 55.78 207 PRO A C 1
ATOM 1592 O O . PRO A 1 207 ? -0.756 -6.157 -39.231 1.00 55.78 207 PRO A O 1
ATOM 1595 N N . ARG A 1 208 ? -2.257 -7.139 -40.556 1.00 52.12 208 ARG A N 1
ATOM 1596 C CA . ARG A 1 208 ? -1.281 -7.721 -41.482 1.00 52.12 208 ARG A CA 1
ATOM 1597 C C . ARG A 1 208 ? -0.522 -6.692 -42.324 1.00 52.12 208 ARG A C 1
ATOM 1599 O O . ARG A 1 208 ? 0.639 -6.945 -42.641 1.00 52.12 208 ARG A O 1
ATOM 1606 N N . TRP A 1 209 ? -1.109 -5.544 -42.678 1.00 48.81 209 TRP A N 1
ATOM 1607 C CA . TRP A 1 209 ? -0.422 -4.549 -43.524 1.00 48.81 209 TRP A CA 1
ATOM 1608 C C . TRP A 1 209 ? 0.641 -3.741 -42.763 1.00 48.81 209 TRP A C 1
ATOM 1610 O O . TRP A 1 209 ? 1.679 -3.406 -43.338 1.00 48.81 209 TRP A O 1
ATOM 1620 N N . ALA A 1 210 ? 0.449 -3.519 -41.458 1.00 52.62 210 ALA A N 1
ATOM 1621 C CA . ALA A 1 210 ? 1.443 -2.882 -40.591 1.00 52.62 210 ALA A CA 1
ATOM 1622 C C . ALA A 1 210 ? 2.743 -3.706 -40.509 1.00 52.62 210 ALA A C 1
ATOM 1624 O O . ALA A 1 210 ? 3.841 -3.152 -40.579 1.00 52.62 210 ALA A O 1
ATOM 1625 N N . ASN A 1 211 ? 2.627 -5.038 -40.485 1.00 52.94 211 ASN A N 1
ATOM 1626 C CA . ASN A 1 211 ? 3.779 -5.943 -40.489 1.00 52.94 211 ASN A CA 1
ATOM 1627 C C . ASN A 1 211 ? 4.568 -5.865 -41.807 1.00 52.94 211 ASN A C 1
ATOM 1629 O O . ASN A 1 211 ? 5.797 -5.890 -41.796 1.00 52.94 211 ASN A O 1
ATOM 1633 N N . TRP A 1 212 ? 3.891 -5.710 -42.950 1.00 54.56 212 TRP A N 1
ATOM 1634 C CA . TRP A 1 212 ? 4.561 -5.557 -44.247 1.00 54.56 212 TRP A CA 1
ATOM 1635 C C . TRP A 1 212 ? 5.309 -4.227 -44.381 1.00 54.56 212 TRP A C 1
ATOM 1637 O O . TRP A 1 212 ? 6.408 -4.212 -44.936 1.00 54.56 212 TRP A O 1
ATOM 1647 N N . LEU A 1 213 ? 4.772 -3.131 -43.833 1.00 54.72 213 LEU A N 1
ATOM 1648 C CA . LEU A 1 213 ? 5.468 -1.838 -43.789 1.00 54.72 213 LEU A CA 1
ATOM 1649 C C . LEU A 1 213 ? 6.728 -1.892 -42.914 1.00 54.72 213 LEU A C 1
ATOM 1651 O O . LEU A 1 213 ? 7.759 -1.342 -43.296 1.00 54.72 213 LEU A O 1
ATOM 1655 N N . GLN A 1 214 ? 6.682 -2.613 -41.792 1.00 54.34 214 GLN A N 1
ATOM 1656 C CA . GLN A 1 214 ? 7.854 -2.833 -40.939 1.00 54.34 214 GLN A CA 1
ATOM 1657 C C . GLN A 1 214 ? 8.911 -3.703 -41.632 1.00 54.34 214 GLN A C 1
ATOM 1659 O O . GLN A 1 214 ? 10.094 -3.366 -41.614 1.00 54.34 214 GLN A O 1
ATOM 1664 N N . ILE A 1 215 ? 8.498 -4.773 -42.320 1.00 57.00 215 ILE A N 1
ATOM 1665 C CA . ILE A 1 215 ? 9.409 -5.626 -43.102 1.00 57.00 215 ILE A CA 1
ATOM 1666 C C . ILE A 1 215 ? 10.067 -4.826 -44.238 1.00 57.00 215 ILE A C 1
ATOM 1668 O O . ILE A 1 215 ? 11.280 -4.921 -44.438 1.00 57.00 215 ILE A O 1
ATOM 1672 N N . LEU A 1 216 ? 9.301 -3.997 -44.957 1.00 52.78 216 LEU A N 1
ATOM 1673 C CA . LEU A 1 216 ? 9.829 -3.114 -46.004 1.00 52.78 216 LEU A CA 1
ATOM 1674 C C . LEU A 1 216 ? 10.800 -2.069 -45.437 1.00 52.78 216 LEU A C 1
ATOM 1676 O O . LEU A 1 216 ? 11.854 -1.838 -46.035 1.00 52.78 216 LEU A O 1
ATOM 1680 N N . GLY A 1 217 ? 10.490 -1.501 -44.267 1.00 58.88 217 GLY A N 1
ATOM 1681 C CA . GLY A 1 217 ? 11.355 -0.567 -43.545 1.00 58.88 217 GLY A CA 1
ATOM 1682 C C . GLY A 1 217 ? 12.696 -1.171 -43.114 1.00 58.88 217 GLY A C 1
ATOM 1683 O O . GLY A 1 217 ? 13.694 -0.458 -43.079 1.00 58.88 217 GLY A O 1
ATOM 1684 N N . VAL A 1 218 ? 12.752 -2.484 -42.861 1.00 57.66 218 VAL A N 1
ATOM 1685 C CA . VAL A 1 218 ? 13.993 -3.212 -42.529 1.00 57.66 218 VAL A CA 1
ATOM 1686 C C . VAL A 1 218 ? 14.765 -3.643 -43.783 1.00 57.66 218 VAL A C 1
ATOM 1688 O O . VAL A 1 218 ? 15.995 -3.615 -43.795 1.00 57.66 218 VAL A O 1
ATOM 1691 N N . MET A 1 219 ? 14.073 -4.009 -44.865 1.00 54.38 219 MET A N 1
ATOM 1692 C CA . MET A 1 219 ? 14.709 -4.498 -46.097 1.00 54.38 219 MET A CA 1
ATOM 1693 C C . MET A 1 219 ? 15.362 -3.388 -46.935 1.00 54.38 219 MET A C 1
ATOM 1695 O O . MET A 1 219 ? 16.460 -3.581 -47.467 1.00 54.38 219 MET A O 1
ATOM 1699 N N . LEU A 1 220 ? 14.729 -2.215 -47.048 1.00 56.78 220 LEU A N 1
ATOM 1700 C CA . LEU A 1 220 ? 15.265 -1.082 -47.817 1.00 56.78 220 LEU A CA 1
ATOM 1701 C C . LEU A 1 220 ? 16.686 -0.647 -47.390 1.00 56.78 220 LEU A C 1
ATOM 1703 O O . LEU A 1 220 ? 17.548 -0.517 -48.266 1.00 56.78 220 LEU A O 1
ATOM 1707 N N . PRO A 1 221 ? 16.986 -0.456 -46.088 1.00 56.19 221 PRO A N 1
ATOM 1708 C CA . PRO A 1 221 ? 18.318 -0.057 -45.630 1.00 56.19 221 PRO A CA 1
ATOM 1709 C C . PRO A 1 221 ? 19.385 -1.153 -45.760 1.00 56.19 221 PRO A C 1
ATOM 1711 O O . PRO A 1 221 ? 20.565 -0.850 -45.634 1.00 56.19 221 PRO A O 1
ATOM 1714 N N . ILE A 1 222 ? 19.018 -2.403 -46.065 1.00 57.47 222 ILE A N 1
ATOM 1715 C CA . ILE A 1 222 ? 19.980 -3.469 -46.394 1.00 57.47 222 ILE A CA 1
ATOM 1716 C C . ILE A 1 222 ? 20.289 -3.460 -47.898 1.00 57.47 222 ILE A C 1
ATOM 1718 O O . ILE A 1 222 ? 21.447 -3.590 -48.313 1.00 57.47 222 ILE A O 1
ATOM 1722 N N . LEU A 1 223 ? 19.260 -3.275 -48.728 1.00 55.44 223 LEU A N 1
ATOM 1723 C CA . LEU A 1 223 ? 19.372 -3.341 -50.185 1.00 55.44 223 LEU A CA 1
ATOM 1724 C C . LEU A 1 223 ? 20.054 -2.102 -50.782 1.00 55.44 223 LEU A C 1
ATOM 1726 O O . LEU A 1 223 ? 20.894 -2.243 -51.671 1.00 55.44 223 LEU A O 1
ATOM 1730 N N . ILE A 1 224 ? 19.756 -0.901 -50.276 1.00 59.12 224 ILE A N 1
ATOM 1731 C CA . ILE A 1 224 ? 20.257 0.358 -50.853 1.00 59.12 224 ILE A CA 1
ATOM 1732 C C . ILE A 1 224 ? 21.776 0.528 -50.649 1.00 59.12 224 ILE A C 1
ATOM 1734 O O . ILE A 1 224 ? 22.474 0.737 -51.644 1.00 59.12 224 ILE A O 1
ATOM 1738 N N . PRO A 1 225 ? 22.357 0.370 -49.441 1.00 56.84 225 PRO A N 1
ATOM 1739 C CA . PRO A 1 225 ? 23.808 0.453 -49.261 1.00 56.84 225 PRO A CA 1
ATOM 1740 C C . PRO A 1 225 ? 24.555 -0.686 -49.958 1.00 56.84 225 PRO A C 1
ATOM 1742 O O . PRO A 1 225 ? 25.653 -0.466 -50.464 1.00 56.84 225 PRO A O 1
ATOM 1745 N N . SER A 1 226 ? 23.958 -1.882 -50.048 1.00 53.66 226 SER A N 1
ATOM 1746 C CA . SER A 1 226 ? 24.530 -3.008 -50.802 1.00 53.66 226 SER A CA 1
ATOM 1747 C C . SER A 1 226 ? 24.619 -2.701 -52.296 1.00 53.66 226 SER A C 1
ATOM 1749 O O . SER A 1 226 ? 25.649 -2.948 -52.924 1.00 53.66 226 SER A O 1
ATOM 1751 N N . PHE A 1 227 ? 23.570 -2.103 -52.863 1.00 54.03 227 PHE A N 1
ATOM 1752 C CA . PHE A 1 227 ? 23.536 -1.686 -54.261 1.00 54.03 227 PHE A CA 1
ATOM 1753 C C . PHE A 1 227 ? 24.501 -0.520 -54.536 1.00 54.03 227 PHE A C 1
ATOM 1755 O O . PHE A 1 227 ? 25.243 -0.536 -55.517 1.00 54.03 227 PHE A O 1
ATOM 1762 N N . VAL A 1 228 ? 24.575 0.458 -53.628 1.00 54.25 228 VAL A N 1
ATOM 1763 C CA . VAL A 1 228 ? 25.486 1.610 -53.737 1.00 54.25 228 VAL A CA 1
ATOM 1764 C C . VAL A 1 228 ? 26.953 1.195 -53.552 1.00 54.25 228 VAL A C 1
ATOM 1766 O O . VAL A 1 228 ? 27.812 1.623 -54.321 1.00 54.25 228 VAL A O 1
ATOM 1769 N N . GLY A 1 229 ? 27.262 0.306 -52.605 1.00 55.66 229 GLY A N 1
ATOM 1770 C CA . GLY A 1 229 ? 28.604 -0.252 -52.411 1.00 55.66 229 GLY A CA 1
ATOM 1771 C C . GLY A 1 229 ? 29.071 -1.101 -53.597 1.00 55.66 229 GLY A C 1
ATOM 1772 O O . GLY A 1 229 ? 30.234 -1.024 -53.997 1.00 55.66 229 GLY A O 1
ATOM 1773 N N . PHE A 1 230 ? 28.159 -1.847 -54.226 1.00 54.34 230 PHE A N 1
ATOM 1774 C CA . PHE A 1 230 ? 28.432 -2.561 -55.474 1.00 54.34 230 PHE A CA 1
ATOM 1775 C C . PHE A 1 230 ? 28.770 -1.602 -56.630 1.00 54.34 230 PHE A C 1
ATOM 1777 O O . PHE A 1 230 ? 29.696 -1.864 -57.396 1.00 54.34 230 PHE A O 1
ATOM 1784 N N . LEU A 1 231 ? 28.092 -0.454 -56.721 1.00 50.34 231 LEU A N 1
ATOM 1785 C CA . LEU A 1 231 ? 28.324 0.540 -57.776 1.00 50.34 231 LEU A CA 1
ATOM 1786 C C . LEU A 1 231 ? 29.591 1.397 -57.575 1.00 50.34 231 LEU A C 1
ATOM 1788 O O . LEU A 1 231 ? 30.105 1.949 -58.547 1.00 50.34 231 LEU A O 1
ATOM 1792 N N . LEU A 1 232 ? 30.129 1.496 -56.352 1.00 52.47 232 LEU A N 1
ATOM 1793 C CA . LEU A 1 232 ? 31.249 2.390 -56.004 1.00 52.47 232 LEU A CA 1
ATOM 1794 C C . LEU A 1 232 ? 32.647 1.731 -55.975 1.00 52.47 232 LEU A C 1
ATOM 1796 O O . LEU A 1 232 ? 33.624 2.398 -55.640 1.00 52.47 232 LEU A O 1
ATOM 1800 N N . THR A 1 233 ? 32.791 0.448 -56.321 1.00 55.09 233 THR A N 1
ATOM 1801 C CA . THR A 1 233 ? 34.061 -0.302 -56.147 1.00 55.09 233 THR A CA 1
ATOM 1802 C C . THR A 1 233 ? 34.945 -0.421 -57.390 1.00 55.09 233 THR A C 1
ATOM 1804 O O . THR A 1 233 ? 35.975 -1.093 -57.347 1.00 55.09 233 THR A O 1
ATOM 1807 N N . LYS A 1 234 ? 34.635 0.262 -58.496 1.00 61.34 234 LYS A N 1
ATOM 1808 C CA . LYS A 1 234 ? 35.543 0.277 -59.652 1.00 61.34 234 LYS A CA 1
ATOM 1809 C C . LYS A 1 234 ? 36.775 1.127 -59.337 1.00 61.34 234 LYS A C 1
ATOM 1811 O O . LYS A 1 234 ? 36.666 2.329 -59.120 1.00 61.34 234 LYS A O 1
ATOM 1816 N N . SER A 1 235 ? 37.951 0.503 -59.262 1.00 74.12 235 SER A N 1
ATOM 1817 C CA . SER A 1 235 ? 39.207 1.230 -59.045 1.00 74.12 235 SER A CA 1
ATOM 1818 C C . SER A 1 235 ? 40.376 0.610 -59.806 1.00 74.12 235 SER A C 1
ATOM 1820 O O . SER A 1 235 ? 40.558 -0.611 -59.788 1.00 74.12 235 SER A O 1
ATOM 1822 N N . LYS A 1 236 ? 41.192 1.461 -60.439 1.00 84.38 236 LYS A N 1
ATOM 1823 C CA . LYS A 1 236 ? 42.469 1.096 -61.065 1.00 84.38 236 LYS A CA 1
ATOM 1824 C C . LYS A 1 236 ? 43.556 1.066 -59.991 1.00 84.38 236 LYS A C 1
ATOM 1826 O O . LYS A 1 236 ? 43.802 2.065 -59.310 1.00 84.38 236 LYS A O 1
ATOM 1831 N N . ARG A 1 237 ? 44.194 -0.089 -59.780 1.00 86.06 237 ARG A N 1
ATOM 1832 C CA . ARG A 1 237 ? 45.252 -0.241 -58.766 1.00 86.06 237 ARG A CA 1
ATOM 1833 C C . ARG A 1 237 ? 46.394 -1.081 -59.302 1.00 86.06 237 ARG A C 1
ATOM 1835 O O . ARG A 1 237 ? 46.201 -2.236 -59.674 1.00 86.06 237 ARG A O 1
ATOM 1842 N N . LEU A 1 238 ? 47.590 -0.507 -59.282 1.00 88.50 238 LEU A N 1
ATOM 1843 C CA . LEU A 1 238 ? 48.816 -1.205 -59.631 1.00 88.50 238 LEU A CA 1
ATOM 1844 C C . LEU A 1 238 ? 49.638 -1.432 -58.370 1.00 88.50 238 LEU A C 1
ATOM 1846 O O . LEU A 1 238 ? 50.104 -0.483 -57.744 1.00 88.50 238 LEU A O 1
ATOM 1850 N N . SER A 1 239 ? 49.823 -2.691 -57.998 1.00 88.56 239 SER A N 1
ATOM 1851 C CA . SER A 1 239 ? 50.610 -3.045 -56.823 1.00 88.56 239 SER A CA 1
ATOM 1852 C C . SER A 1 239 ? 51.964 -3.621 -57.199 1.00 88.56 239 SER A C 1
ATOM 1854 O O . SER A 1 239 ? 52.084 -4.308 -58.216 1.00 88.56 239 SER A O 1
ATOM 1856 N N . TYR A 1 240 ? 52.971 -3.357 -56.365 1.00 89.31 240 TYR A N 1
ATOM 1857 C CA . TYR A 1 240 ? 54.319 -3.894 -56.540 1.00 89.31 240 TYR A CA 1
ATOM 1858 C C . TYR A 1 240 ? 54.825 -4.640 -55.301 1.00 89.31 240 TYR A C 1
ATOM 1860 O O . TYR A 1 240 ? 54.552 -4.233 -54.175 1.00 89.31 240 TYR A O 1
ATOM 1868 N N . GLU A 1 241 ? 55.585 -5.714 -55.500 1.00 89.44 241 GLU A N 1
ATOM 1869 C CA . GLU A 1 241 ? 56.190 -6.521 -54.430 1.00 89.44 241 GLU A CA 1
ATOM 1870 C C . GLU A 1 241 ? 57.610 -6.941 -54.814 1.00 89.44 241 GLU A C 1
ATOM 1872 O O . GLU A 1 241 ? 57.873 -7.230 -55.980 1.00 89.44 241 GLU A O 1
ATOM 1877 N N . ILE A 1 242 ? 58.518 -7.006 -53.840 1.00 86.62 242 ILE A N 1
ATOM 1878 C CA . ILE A 1 242 ? 59.823 -7.654 -54.006 1.00 86.62 242 ILE A CA 1
ATOM 1879 C C . ILE A 1 242 ? 59.634 -9.133 -53.654 1.00 86.62 242 ILE A C 1
ATOM 1881 O O . ILE A 1 242 ? 59.456 -9.459 -52.485 1.00 86.62 242 ILE A O 1
ATOM 1885 N N . ILE A 1 243 ? 59.637 -10.006 -54.663 1.00 84.12 243 ILE A N 1
ATOM 1886 C CA . ILE A 1 243 ? 59.502 -11.462 -54.489 1.00 84.12 243 ILE A CA 1
ATOM 1887 C C . ILE A 1 243 ? 60.806 -12.026 -53.916 1.00 84.12 243 ILE A C 1
ATOM 1889 O O . ILE A 1 243 ? 60.792 -12.813 -52.975 1.00 84.12 243 ILE A O 1
ATOM 1893 N N . GLU A 1 244 ? 61.938 -11.608 -54.485 1.00 82.25 244 GLU A N 1
ATOM 1894 C CA . GLU A 1 244 ? 63.266 -12.112 -54.135 1.00 82.25 244 GLU A CA 1
ATOM 1895 C C . GLU A 1 244 ? 64.289 -10.970 -54.136 1.00 82.25 244 GLU A C 1
ATOM 1897 O O . GLU A 1 244 ? 64.237 -10.083 -54.988 1.00 82.25 244 GLU A O 1
ATOM 1902 N N . ASP A 1 245 ? 65.240 -11.009 -53.203 1.00 85.12 245 ASP A N 1
ATOM 1903 C CA . ASP A 1 245 ? 66.438 -10.156 -53.166 1.00 85.12 245 ASP A CA 1
ATOM 1904 C C . ASP A 1 245 ? 67.618 -11.004 -52.671 1.00 85.12 245 ASP A C 1
ATOM 1906 O O . ASP A 1 245 ? 67.909 -11.086 -51.473 1.00 85.12 245 ASP A O 1
ATOM 1910 N N . VAL A 1 246 ? 68.282 -11.675 -53.611 1.00 83.12 246 VAL A N 1
ATOM 1911 C CA . VAL A 1 246 ? 69.345 -12.647 -53.332 1.00 83.12 246 VAL A CA 1
ATOM 1912 C C . VAL A 1 246 ? 70.690 -12.092 -53.794 1.00 83.12 246 VAL A C 1
ATOM 1914 O O . VAL A 1 246 ? 70.826 -11.573 -54.902 1.00 83.12 246 VAL A O 1
ATOM 1917 N N . GLY A 1 247 ? 71.713 -12.195 -52.942 1.00 78.44 247 GLY A N 1
ATOM 1918 C CA . GLY A 1 247 ? 73.092 -11.916 -53.345 1.00 78.44 247 GLY A CA 1
ATOM 1919 C C . GLY A 1 247 ? 73.647 -13.081 -54.154 1.00 78.44 247 GLY A C 1
ATOM 1920 O O . GLY A 1 247 ? 73.584 -14.209 -53.685 1.00 78.44 247 GLY A O 1
ATOM 1921 N N . LEU A 1 248 ? 74.174 -12.815 -55.349 1.00 70.94 248 LEU A N 1
ATOM 1922 C CA . LEU A 1 248 ? 74.768 -13.845 -56.200 1.00 70.94 248 LEU A CA 1
ATOM 1923 C C . LEU A 1 248 ? 76.234 -14.124 -55.849 1.00 70.94 248 LEU A C 1
ATOM 1925 O O . LEU A 1 248 ? 76.627 -15.278 -55.896 1.00 70.94 248 LEU A O 1
ATOM 1929 N N . LEU A 1 249 ? 77.027 -13.093 -55.524 1.00 65.56 249 LEU A N 1
ATOM 1930 C CA . LEU A 1 249 ? 78.467 -13.192 -55.228 1.00 65.56 249 LEU A CA 1
ATOM 1931 C C . LEU A 1 249 ? 78.921 -12.029 -54.332 1.00 65.56 249 LEU A C 1
ATOM 1933 O O . LEU A 1 249 ? 78.511 -10.882 -54.555 1.00 65.56 249 LEU A O 1
ATOM 1937 N N . ASN A 1 250 ? 79.791 -12.304 -53.352 1.00 59.72 250 ASN A N 1
ATOM 1938 C CA . ASN A 1 250 ? 80.478 -11.281 -52.561 1.00 59.72 250 ASN A CA 1
ATOM 1939 C C . ASN A 1 250 ? 81.948 -11.663 -52.336 1.00 59.72 250 ASN A C 1
ATOM 1941 O O . ASN A 1 250 ? 82.293 -12.284 -51.330 1.00 59.72 250 ASN A O 1
ATOM 1945 N N . ASN A 1 251 ? 82.825 -11.195 -53.229 1.00 53.75 251 ASN A N 1
ATOM 1946 C CA . ASN A 1 251 ? 84.242 -11.584 -53.284 1.00 53.75 251 ASN A CA 1
ATOM 1947 C C . ASN A 1 251 ? 85.085 -11.213 -52.034 1.00 53.75 251 ASN A C 1
ATOM 1949 O O . ASN A 1 251 ? 86.279 -11.466 -51.993 1.00 53.75 251 ASN A O 1
ATOM 1953 N N . GLN A 1 252 ? 84.496 -10.571 -51.015 1.00 53.00 252 GLN A N 1
ATOM 1954 C CA . GLN A 1 252 ? 85.150 -10.297 -49.725 1.00 53.00 252 GLN A CA 1
ATOM 1955 C C . GLN A 1 252 ? 84.792 -11.291 -48.608 1.00 53.00 252 GLN A C 1
ATOM 1957 O O . GLN A 1 252 ? 85.453 -11.282 -47.571 1.00 53.00 252 GLN A O 1
ATOM 1962 N N . LYS A 1 253 ? 83.734 -12.100 -48.758 1.00 50.91 253 LYS A N 1
ATOM 1963 C CA . LYS A 1 253 ? 83.228 -12.985 -47.690 1.00 50.91 253 LYS A CA 1
ATOM 1964 C C . LYS A 1 253 ? 83.322 -14.471 -48.035 1.00 50.91 253 LYS A C 1
ATOM 1966 O O . LYS A 1 253 ? 83.421 -15.288 -47.122 1.00 50.91 253 LYS A O 1
ATOM 1971 N N . ASP A 1 254 ? 83.346 -14.797 -49.320 1.00 55.09 254 ASP A N 1
ATOM 1972 C CA . ASP A 1 254 ? 83.513 -16.160 -49.809 1.00 55.09 254 ASP A CA 1
ATOM 1973 C C . ASP A 1 254 ? 85.023 -16.481 -49.806 1.00 55.09 254 ASP A C 1
ATOM 1975 O O . ASP A 1 254 ? 85.766 -16.058 -50.684 1.00 55.09 254 ASP A O 1
ATOM 1979 N N . ARG A 1 255 ? 85.511 -17.126 -48.734 1.00 48.94 255 ARG A N 1
ATOM 1980 C CA . ARG A 1 255 ? 86.930 -17.487 -48.502 1.00 48.94 255 ARG A CA 1
ATOM 1981 C C . ARG A 1 255 ? 87.405 -18.651 -49.396 1.00 48.94 255 ARG A C 1
ATOM 1983 O O . ARG A 1 255 ? 87.872 -19.669 -48.892 1.00 48.94 255 ARG A O 1
ATOM 1990 N N . GLY A 1 256 ? 87.294 -18.505 -50.707 1.00 50.53 256 GLY A N 1
ATOM 1991 C CA . GLY A 1 256 ? 87.877 -19.412 -51.696 1.00 50.53 256 GLY A CA 1
ATOM 1992 C C . GLY A 1 256 ? 88.440 -18.590 -52.847 1.00 50.53 256 GLY A C 1
ATOM 1993 O O . GLY A 1 256 ? 87.958 -17.491 -53.097 1.00 50.53 256 GLY A O 1
ATOM 1994 N N . GLU A 1 257 ? 89.499 -19.074 -53.480 1.00 51.94 257 GLU A N 1
ATOM 1995 C CA . GLU A 1 257 ? 90.228 -18.409 -54.563 1.00 51.94 257 GLU A CA 1
ATOM 1996 C C . GLU A 1 257 ? 89.315 -17.940 -55.716 1.00 51.94 257 GLU A C 1
ATOM 1998 O O . GLU A 1 257 ? 88.152 -18.317 -55.805 1.00 51.94 257 GLU A O 1
ATOM 2003 N N . ASN A 1 258 ? 89.843 -17.067 -56.584 1.00 54.69 258 ASN A N 1
ATOM 2004 C CA . ASN A 1 258 ? 89.194 -16.394 -57.726 1.00 54.69 258 ASN A CA 1
ATOM 2005 C C . ASN A 1 258 ? 88.602 -17.332 -58.823 1.00 54.69 258 ASN A C 1
ATOM 2007 O O . ASN A 1 258 ? 88.728 -17.046 -60.018 1.00 54.69 258 ASN A O 1
ATOM 2011 N N . ASP A 1 259 ? 87.946 -18.429 -58.455 1.00 57.62 259 ASP A N 1
ATOM 2012 C CA . ASP A 1 259 ? 87.486 -19.503 -59.337 1.00 57.62 259 ASP A CA 1
ATOM 2013 C C . ASP A 1 259 ? 86.224 -19.126 -60.125 1.00 57.62 259 ASP A C 1
ATOM 2015 O O . ASP A 1 259 ? 85.977 -19.654 -61.210 1.00 57.62 259 ASP A O 1
ATOM 2019 N N . ILE A 1 260 ? 85.427 -18.173 -59.626 1.00 63.75 260 ILE A N 1
ATOM 2020 C CA . ILE A 1 260 ? 84.175 -17.745 -60.262 1.00 63.75 260 ILE A CA 1
ATOM 2021 C C . ILE A 1 260 ? 84.255 -16.263 -60.633 1.00 63.75 260 ILE A C 1
ATOM 2023 O O . ILE A 1 260 ? 84.213 -15.375 -59.783 1.00 63.75 260 ILE A O 1
ATOM 2027 N N . LYS A 1 261 ? 84.312 -15.979 -61.939 1.00 66.94 261 LYS A N 1
ATOM 2028 C CA . LYS A 1 261 ? 84.231 -14.617 -62.488 1.00 66.94 261 LYS A CA 1
ATOM 2029 C C . LYS A 1 261 ? 82.815 -14.338 -62.975 1.00 66.94 261 LYS A C 1
ATOM 2031 O O . LYS A 1 261 ? 82.372 -14.910 -63.970 1.00 66.94 261 LYS A O 1
ATOM 2036 N N . LEU A 1 262 ? 82.109 -13.422 -62.313 1.00 69.25 262 LEU A N 1
ATOM 2037 C CA . LEU A 1 262 ? 80.819 -12.952 -62.809 1.00 69.25 262 LEU A CA 1
ATOM 2038 C C . LEU A 1 262 ? 81.031 -11.925 -63.918 1.00 69.25 262 LEU A C 1
ATOM 2040 O O . LEU A 1 262 ? 81.446 -10.795 -63.668 1.00 69.25 262 LEU A O 1
ATOM 2044 N N . MET A 1 263 ? 80.704 -12.323 -65.142 1.00 71.69 263 MET A N 1
ATOM 2045 C CA . MET A 1 263 ? 80.764 -11.456 -66.311 1.00 71.69 263 MET A CA 1
ATOM 2046 C C . MET A 1 263 ? 79.367 -10.921 -66.622 1.00 71.69 263 MET A C 1
ATOM 2048 O O . MET A 1 263 ? 78.481 -11.678 -67.020 1.00 71.69 263 MET A O 1
ATOM 2052 N N . VAL A 1 264 ? 79.163 -9.609 -66.489 1.00 68.19 264 VAL A N 1
ATOM 2053 C CA . VAL A 1 264 ? 77.931 -8.945 -66.935 1.00 68.19 264 VAL A CA 1
ATOM 2054 C C . VAL A 1 264 ? 78.265 -8.002 -68.084 1.00 68.19 264 VAL A C 1
ATOM 2056 O O . VAL A 1 264 ? 79.047 -7.069 -67.934 1.00 68.19 264 VAL A O 1
ATOM 2059 N N . ASN A 1 265 ? 77.693 -8.266 -69.264 1.00 65.25 265 ASN A N 1
ATOM 2060 C CA . ASN A 1 265 ? 77.969 -7.525 -70.504 1.00 65.25 265 ASN A CA 1
ATOM 2061 C C . ASN A 1 265 ? 79.476 -7.414 -70.831 1.00 65.25 265 ASN A C 1
ATOM 2063 O O . ASN A 1 265 ? 79.948 -6.364 -71.264 1.00 65.25 265 ASN A O 1
ATOM 2067 N N . GLY A 1 266 ? 80.240 -8.483 -70.583 1.00 68.12 266 GLY A N 1
ATOM 2068 C CA . GLY A 1 266 ? 81.679 -8.535 -70.866 1.00 68.12 266 GLY A CA 1
ATOM 2069 C C . GLY A 1 266 ? 82.576 -7.836 -69.837 1.00 68.12 266 GLY A C 1
ATOM 2070 O O . GLY A 1 266 ? 83.787 -7.804 -70.034 1.00 68.12 266 GLY A O 1
ATOM 2071 N N . ARG A 1 267 ? 82.022 -7.301 -68.738 1.00 72.19 267 ARG A N 1
ATOM 2072 C CA . ARG A 1 267 ? 82.786 -6.720 -67.621 1.00 72.19 267 ARG A CA 1
ATOM 2073 C C . ARG A 1 267 ? 82.683 -7.602 -66.381 1.00 72.19 267 ARG A C 1
ATOM 2075 O O . ARG A 1 267 ? 81.608 -8.123 -66.089 1.00 72.19 267 ARG A O 1
ATOM 2082 N N . GLN A 1 268 ? 83.794 -7.754 -65.665 1.00 74.81 268 GLN A N 1
ATOM 2083 C CA . GLN A 1 268 ? 83.836 -8.498 -64.409 1.00 74.81 268 GLN A CA 1
ATOM 2084 C C . GLN A 1 268 ? 83.219 -7.658 -63.282 1.00 74.81 268 GLN A C 1
ATOM 2086 O O . GLN A 1 268 ? 83.628 -6.518 -63.063 1.00 74.81 268 GLN A O 1
ATOM 2091 N N . GLU A 1 269 ? 82.244 -8.223 -62.571 1.00 74.19 269 GLU A N 1
ATOM 2092 C CA . GLU A 1 269 ? 81.560 -7.584 -61.444 1.00 74.19 269 GLU A CA 1
ATOM 2093 C C . GLU A 1 269 ? 81.901 -8.318 -60.137 1.00 74.19 269 GLU A C 1
ATOM 2095 O O . GLU A 1 269 ? 81.713 -9.527 -60.023 1.00 74.19 269 GLU A O 1
ATOM 2100 N N . ASN A 1 270 ? 82.398 -7.587 -59.133 1.00 70.69 270 ASN A N 1
ATOM 2101 C CA . ASN A 1 270 ? 82.884 -8.172 -57.869 1.00 70.69 270 ASN A CA 1
ATOM 2102 C C . ASN A 1 270 ? 81.776 -8.396 -56.824 1.00 70.69 270 ASN A C 1
ATOM 2104 O O . ASN A 1 270 ? 81.982 -9.096 -55.830 1.00 70.69 270 ASN A O 1
ATOM 2108 N N . LYS A 1 271 ? 80.617 -7.760 -57.023 1.00 73.62 271 LYS A N 1
ATOM 2109 C CA . LYS A 1 271 ? 79.414 -7.898 -56.200 1.00 73.62 271 LYS A CA 1
ATOM 2110 C C . LYS A 1 271 ? 78.199 -7.820 -57.110 1.00 73.62 271 LYS A C 1
ATOM 2112 O O . LYS A 1 271 ? 78.100 -6.904 -57.926 1.00 73.62 271 LYS A O 1
ATOM 2117 N N . ALA A 1 272 ? 77.275 -8.760 -56.959 1.00 81.25 272 ALA A N 1
ATOM 2118 C CA . ALA A 1 272 ? 76.004 -8.717 -57.665 1.00 81.25 272 ALA A CA 1
ATOM 2119 C C . ALA A 1 272 ? 74.882 -9.297 -56.815 1.00 81.25 272 ALA A C 1
ATOM 2121 O O . ALA A 1 272 ? 75.063 -10.260 -56.069 1.00 81.25 272 ALA A O 1
ATOM 2122 N N . ARG A 1 273 ? 73.702 -8.715 -56.967 1.00 84.94 273 ARG A N 1
ATOM 2123 C CA . ARG A 1 273 ? 72.447 -9.155 -56.376 1.00 84.94 273 ARG A CA 1
ATOM 2124 C C . ARG A 1 273 ? 71.396 -9.227 -57.467 1.00 84.94 273 ARG A C 1
ATOM 2126 O O . ARG A 1 273 ? 71.392 -8.403 -58.380 1.00 84.94 273 ARG A O 1
ATOM 2133 N N . VAL A 1 274 ? 70.514 -10.209 -57.367 1.00 86.69 274 VAL A N 1
ATOM 2134 C CA . VAL A 1 274 ? 69.330 -10.325 -58.213 1.00 86.69 274 VAL A CA 1
ATOM 2135 C C . VAL A 1 274 ? 68.118 -10.018 -57.358 1.00 86.69 274 VAL A C 1
ATOM 2137 O O . VAL A 1 274 ? 67.881 -10.665 -56.342 1.00 86.69 274 VAL A O 1
ATOM 2140 N N . MET A 1 275 ? 67.355 -9.032 -57.807 1.00 87.12 275 MET A N 1
ATOM 2141 C CA . MET A 1 275 ? 66.076 -8.650 -57.245 1.00 87.12 275 MET A CA 1
ATOM 2142 C C . MET A 1 275 ? 64.970 -8.996 -58.240 1.00 87.12 275 MET A C 1
ATOM 2144 O O . MET A 1 275 ? 65.043 -8.611 -59.411 1.00 87.12 275 MET A O 1
ATOM 2148 N N . MET A 1 276 ? 63.942 -9.702 -57.779 1.00 88.31 276 MET A N 1
ATOM 2149 C CA . MET A 1 276 ? 62.741 -9.969 -58.559 1.00 88.31 276 MET A CA 1
ATOM 2150 C C . MET A 1 276 ? 61.588 -9.108 -58.041 1.00 88.31 276 MET A C 1
ATOM 2152 O O . MET A 1 276 ? 61.172 -9.244 -56.893 1.00 88.31 276 MET A O 1
ATOM 2156 N N . VAL A 1 277 ? 61.070 -8.216 -58.887 1.00 89.75 277 VAL A N 1
ATOM 2157 C CA . VAL A 1 277 ? 59.971 -7.300 -58.547 1.00 89.75 277 VAL A CA 1
ATOM 2158 C C . VAL A 1 277 ? 58.732 -7.664 -59.349 1.00 89.75 277 VAL A C 1
ATOM 2160 O O . VAL A 1 277 ? 58.755 -7.634 -60.576 1.00 89.75 277 VAL A O 1
ATOM 2163 N N . ARG A 1 278 ? 57.629 -7.965 -58.669 1.00 90.81 278 ARG A N 1
ATOM 2164 C CA . ARG A 1 278 ? 56.322 -8.204 -59.286 1.00 90.81 278 ARG A CA 1
ATOM 2165 C C . ARG A 1 278 ? 55.551 -6.905 -59.406 1.00 90.81 278 ARG A C 1
ATOM 2167 O O . ARG A 1 278 ? 55.401 -6.199 -58.419 1.00 90.81 278 ARG A O 1
ATOM 2174 N N . LEU A 1 279 ? 55.000 -6.642 -60.583 1.00 91.25 279 LEU A N 1
ATOM 2175 C CA . LEU A 1 279 ? 53.980 -5.630 -60.841 1.00 91.25 279 LEU A CA 1
ATOM 2176 C C . LEU A 1 279 ? 52.664 -6.333 -61.167 1.00 91.25 279 LEU A C 1
ATOM 2178 O O . LEU A 1 279 ? 52.631 -7.158 -62.074 1.00 91.25 279 LEU A O 1
ATOM 2182 N N . LYS A 1 280 ? 51.578 -6.021 -60.456 1.00 90.75 280 LYS A N 1
ATOM 2183 C CA . LYS A 1 280 ? 50.269 -6.661 -60.654 1.00 90.75 280 LYS A CA 1
ATOM 2184 C C . LYS A 1 280 ? 49.139 -5.644 -60.651 1.00 90.75 280 LYS A C 1
ATOM 2186 O O . LYS A 1 280 ? 49.066 -4.811 -59.749 1.00 90.75 280 LYS A O 1
ATOM 2191 N N . ASN A 1 281 ? 48.213 -5.764 -61.599 1.00 90.75 281 ASN A N 1
ATOM 2192 C CA . ASN A 1 281 ? 46.943 -5.051 -61.508 1.00 90.75 281 ASN A CA 1
ATOM 2193 C C . ASN A 1 281 ? 46.052 -5.734 -60.453 1.00 90.75 281 ASN A C 1
ATOM 2195 O O . ASN A 1 281 ? 45.512 -6.824 -60.670 1.00 90.75 281 ASN A O 1
ATOM 2199 N N . THR A 1 282 ? 45.955 -5.106 -59.283 1.00 85.62 282 THR A N 1
ATOM 2200 C CA . THR A 1 282 ? 45.136 -5.539 -58.140 1.00 85.62 282 THR A CA 1
ATOM 2201 C C . THR A 1 282 ? 43.779 -4.838 -58.095 1.00 85.62 282 THR A C 1
ATOM 2203 O O . THR A 1 282 ? 42.979 -5.130 -57.207 1.00 85.62 282 THR A O 1
ATOM 2206 N N . GLY A 1 283 ? 43.528 -3.924 -59.035 1.00 81.12 283 GLY A N 1
ATOM 2207 C CA . GLY A 1 283 ? 42.264 -3.224 -59.193 1.00 81.12 283 GLY A CA 1
ATOM 2208 C C . GLY A 1 283 ? 41.184 -4.075 -59.856 1.00 81.12 283 GLY A C 1
ATOM 2209 O O . GLY A 1 283 ? 41.407 -5.214 -60.276 1.00 81.12 283 GLY A O 1
ATOM 2210 N N . ASP A 1 284 ? 39.994 -3.490 -59.957 1.00 79.56 284 ASP A N 1
ATOM 2211 C CA . ASP A 1 284 ? 38.818 -4.112 -60.572 1.00 79.56 284 ASP A CA 1
ATOM 2212 C C . ASP A 1 284 ? 38.595 -3.676 -62.028 1.00 79.56 284 ASP A C 1
ATOM 2214 O O . ASP A 1 284 ? 37.684 -4.179 -62.685 1.00 79.56 284 ASP A O 1
ATOM 2218 N N . GLU A 1 285 ? 39.466 -2.806 -62.549 1.00 84.44 285 GLU A N 1
ATOM 2219 C CA . GLU A 1 285 ? 39.479 -2.333 -63.936 1.00 84.44 285 GLU A CA 1
ATOM 2220 C C . GLU A 1 285 ? 40.822 -2.591 -64.631 1.00 84.44 285 GLU A C 1
ATOM 2222 O O . GLU A 1 285 ? 41.861 -2.749 -63.986 1.00 84.44 285 GLU A O 1
ATOM 2227 N N . ASP A 1 286 ? 40.798 -2.601 -65.963 1.00 89.50 286 ASP A N 1
ATOM 2228 C CA . ASP A 1 286 ? 41.994 -2.679 -66.800 1.00 89.50 286 ASP A CA 1
ATOM 2229 C C . ASP A 1 286 ? 42.768 -1.353 -66.776 1.00 89.50 286 ASP A C 1
ATOM 2231 O O . ASP A 1 286 ? 42.177 -0.276 -66.830 1.00 89.50 286 ASP A O 1
ATOM 2235 N N . ILE A 1 287 ? 44.098 -1.440 -66.747 1.00 89.38 287 ILE A N 1
ATOM 2236 C CA . ILE A 1 287 ? 45.012 -0.297 -66.793 1.00 89.38 287 ILE A CA 1
ATOM 2237 C C . ILE A 1 287 ? 45.557 -0.175 -68.217 1.00 89.38 287 ILE A C 1
ATOM 2239 O O . ILE A 1 287 ? 46.276 -1.052 -68.708 1.00 89.38 287 ILE A O 1
ATOM 2243 N N . LYS A 1 288 ? 45.215 0.917 -68.892 1.00 91.00 288 LYS A N 1
ATOM 2244 C CA . LYS A 1 288 ? 45.656 1.268 -70.245 1.00 91.00 288 LYS A CA 1
ATOM 2245 C C . LYS A 1 288 ? 46.897 2.159 -70.191 1.00 91.00 288 LYS A C 1
ATOM 2247 O O . LYS A 1 288 ? 47.271 2.678 -69.145 1.00 91.00 288 LYS A O 1
ATOM 2252 N N . ARG A 1 289 ? 47.546 2.366 -71.342 1.00 87.25 289 ARG A N 1
ATOM 2253 C CA . ARG A 1 289 ? 48.720 3.253 -71.433 1.00 87.25 289 ARG A CA 1
ATOM 2254 C C . ARG A 1 289 ? 48.395 4.690 -71.013 1.00 87.25 289 ARG A C 1
ATOM 2256 O O . ARG A 1 289 ? 49.197 5.299 -70.314 1.00 87.25 289 ARG A O 1
ATOM 2263 N N . ASP A 1 290 ? 47.222 5.189 -71.386 1.00 87.75 290 ASP A N 1
ATOM 2264 C CA . ASP A 1 290 ? 46.806 6.576 -71.124 1.00 87.75 290 ASP A CA 1
ATOM 2265 C C . ASP A 1 290 ? 46.395 6.820 -69.666 1.00 87.75 290 ASP A C 1
ATOM 2267 O O . ASP A 1 290 ? 46.340 7.963 -69.217 1.00 87.75 290 ASP A O 1
ATOM 2271 N N . ASP A 1 291 ? 46.180 5.749 -68.895 1.00 88.62 291 ASP A N 1
ATOM 2272 C CA . ASP A 1 291 ? 45.897 5.853 -67.464 1.00 88.62 291 ASP A CA 1
ATOM 2273 C C . ASP A 1 291 ? 47.146 6.262 -66.670 1.00 88.62 291 ASP A C 1
ATOM 2275 O O . ASP A 1 291 ? 47.037 6.802 -65.575 1.00 88.62 291 ASP A O 1
ATOM 2279 N N . TYR A 1 292 ? 48.349 6.042 -67.207 1.00 87.69 292 TYR A N 1
ATOM 2280 C CA . TYR A 1 292 ? 49.585 6.486 -66.569 1.00 87.69 292 TYR A CA 1
ATOM 2281 C C . TYR A 1 292 ? 49.813 7.976 -66.822 1.00 87.69 292 TYR A C 1
ATOM 2283 O O . TYR A 1 292 ? 50.144 8.381 -67.943 1.00 87.69 292 TYR A O 1
ATOM 2291 N N . GLU A 1 293 ? 49.739 8.775 -65.762 1.00 87.38 293 GLU A N 1
ATOM 2292 C CA . GLU A 1 293 ? 50.179 10.169 -65.786 1.00 87.38 293 GLU A CA 1
ATOM 2293 C C . GLU A 1 293 ? 51.708 10.219 -65.954 1.00 87.38 293 GLU A C 1
ATOM 2295 O O . GLU A 1 293 ? 52.222 10.894 -66.847 1.00 87.38 293 GLU A O 1
ATOM 2300 N N . SER A 1 294 ? 52.439 9.395 -65.194 1.00 86.94 294 SER A N 1
ATOM 2301 C CA . SER A 1 294 ? 53.892 9.245 -65.315 1.00 86.94 294 SER A CA 1
ATOM 2302 C C . SER A 1 294 ? 54.338 7.777 -65.336 1.00 86.94 294 SER A C 1
ATOM 2304 O O . SER A 1 294 ? 53.694 6.894 -64.769 1.00 86.94 294 SER A O 1
ATOM 2306 N N . SER A 1 295 ? 55.451 7.494 -66.026 1.00 87.31 295 SER A N 1
ATOM 2307 C CA . SER A 1 295 ? 56.073 6.164 -66.020 1.00 87.31 295 SER A CA 1
ATOM 2308 C C . SER A 1 295 ? 56.513 5.768 -64.612 1.00 87.31 295 SER A C 1
ATOM 2310 O O . SER A 1 295 ? 56.935 6.610 -63.815 1.00 87.31 295 SER A O 1
ATOM 2312 N N . ILE A 1 296 ? 56.504 4.467 -64.335 1.00 88.50 296 ILE A N 1
ATOM 2313 C CA . ILE A 1 296 ? 56.924 3.942 -63.035 1.00 88.50 296 ILE A CA 1
ATOM 2314 C C . ILE A 1 296 ? 58.446 3.923 -62.995 1.00 88.50 296 ILE A C 1
ATOM 2316 O O . ILE A 1 296 ? 59.079 3.310 -63.851 1.00 88.50 296 ILE A O 1
ATOM 2320 N N . ARG A 1 297 ? 59.043 4.564 -61.997 1.00 88.38 297 ARG A N 1
ATOM 2321 C CA . ARG A 1 297 ? 60.489 4.609 -61.795 1.00 88.38 297 ARG A CA 1
ATOM 2322 C C . ARG A 1 297 ? 60.865 3.907 -60.501 1.00 88.38 297 ARG A C 1
ATOM 2324 O O . ARG A 1 297 ? 60.432 4.304 -59.423 1.00 88.38 297 ARG A O 1
ATOM 2331 N N . PHE A 1 298 ? 61.703 2.888 -60.623 1.00 87.19 298 PHE A N 1
ATOM 2332 C CA . PHE A 1 298 ? 62.382 2.254 -59.502 1.00 87.19 298 PHE A CA 1
ATOM 2333 C C . PHE A 1 298 ? 63.732 2.934 -59.317 1.00 87.19 298 PHE A C 1
ATOM 2335 O O . PHE A 1 298 ? 64.590 2.819 -60.193 1.00 87.19 298 PHE A O 1
ATOM 2342 N N . GLN A 1 299 ? 63.904 3.663 -58.216 1.00 86.44 299 GLN A N 1
ATOM 2343 C CA . GLN A 1 299 ? 65.155 4.341 -57.888 1.00 86.44 299 GLN A CA 1
ATOM 2344 C C . GLN A 1 299 ? 66.021 3.468 -56.972 1.00 86.44 299 GLN A C 1
ATOM 2346 O O . GLN A 1 299 ? 65.536 2.902 -55.990 1.00 86.44 299 GLN A O 1
ATOM 2351 N N . PHE A 1 300 ? 67.308 3.418 -57.296 1.00 83.81 300 PHE A N 1
ATOM 2352 C CA . PHE A 1 300 ? 68.381 2.707 -56.613 1.00 83.81 300 PHE A CA 1
ATOM 2353 C C . PHE A 1 300 ? 69.511 3.681 -56.243 1.00 83.81 300 PHE A C 1
ATOM 2355 O O . PHE A 1 300 ? 69.480 4.861 -56.591 1.00 83.81 300 PHE A O 1
ATOM 2362 N N . ALA A 1 301 ? 70.524 3.189 -55.525 1.00 80.12 301 ALA A N 1
ATOM 2363 C CA . ALA A 1 301 ? 71.707 3.983 -55.203 1.00 80.12 301 ALA A CA 1
ATOM 2364 C C . ALA A 1 301 ? 72.540 4.305 -56.469 1.00 80.12 301 ALA A C 1
ATOM 2366 O O . ALA A 1 301 ? 72.532 3.510 -57.419 1.00 80.12 301 ALA A O 1
ATOM 2367 N N . PRO A 1 302 ? 73.298 5.416 -56.485 1.00 79.75 302 PRO A N 1
ATOM 2368 C CA . PRO A 1 302 ? 74.213 5.761 -57.575 1.00 79.75 302 PRO A CA 1
ATOM 2369 C C . PRO A 1 302 ? 75.127 4.611 -57.992 1.00 79.75 302 PRO A C 1
ATOM 2371 O O . PRO A 1 302 ? 75.705 3.938 -57.141 1.00 79.75 302 PRO A O 1
ATOM 2374 N N . LYS A 1 303 ? 75.275 4.382 -59.307 1.00 80.12 303 LYS A N 1
ATOM 2375 C CA . LYS A 1 303 ? 76.152 3.340 -59.888 1.00 80.12 303 LYS A CA 1
ATOM 2376 C C . LYS A 1 303 ? 75.835 1.899 -59.461 1.00 80.12 303 LYS A C 1
ATOM 2378 O O . LYS A 1 303 ? 76.669 1.008 -59.654 1.00 80.12 303 LYS A O 1
ATOM 2383 N N . SER A 1 304 ? 74.653 1.645 -58.898 1.00 82.38 304 SER A N 1
ATOM 2384 C CA . SER A 1 304 ? 74.286 0.319 -58.388 1.00 82.38 304 SER A CA 1
ATOM 2385 C C . SER A 1 304 ? 73.538 -0.544 -59.405 1.00 82.38 304 SER A C 1
ATOM 2387 O O . SER A 1 304 ? 73.625 -1.766 -59.318 1.00 82.38 304 SER A O 1
ATOM 2389 N N . LEU A 1 305 ? 72.832 0.044 -60.376 1.00 84.25 305 LEU A N 1
ATOM 2390 C CA . LEU A 1 305 ? 72.041 -0.697 -61.359 1.00 84.25 305 LEU A CA 1
ATOM 2391 C C . LEU A 1 305 ? 72.923 -1.282 -62.471 1.00 84.25 305 LEU A C 1
ATOM 2393 O O . LEU A 1 305 ? 73.592 -0.550 -63.198 1.00 84.25 305 LEU A O 1
ATOM 2397 N N . ILE A 1 306 ? 72.875 -2.603 -62.652 1.00 82.62 306 ILE A N 1
ATOM 2398 C CA . ILE A 1 306 ? 73.632 -3.300 -63.701 1.00 82.62 306 ILE A CA 1
ATOM 2399 C C . ILE A 1 306 ? 72.731 -3.599 -64.903 1.00 82.62 306 ILE A C 1
ATOM 2401 O O . ILE A 1 306 ? 73.079 -3.295 -66.046 1.00 82.62 306 ILE A O 1
ATOM 2405 N N . ARG A 1 307 ? 71.566 -4.215 -64.664 1.00 85.31 307 ARG A N 1
ATOM 2406 C CA . ARG A 1 307 ? 70.644 -4.650 -65.725 1.00 85.31 307 ARG A CA 1
ATOM 2407 C C . ARG A 1 307 ? 69.214 -4.767 -65.208 1.00 85.31 307 ARG A C 1
ATOM 2409 O O . ARG A 1 307 ? 69.006 -5.153 -64.067 1.00 85.31 307 ARG A O 1
ATOM 2416 N N . CYS A 1 308 ? 68.233 -4.522 -66.071 1.00 85.81 308 CYS A N 1
ATOM 2417 C CA . CYS A 1 308 ? 66.843 -4.916 -65.846 1.00 85.81 308 CYS A CA 1
ATOM 2418 C C . CYS A 1 308 ? 66.295 -5.632 -67.084 1.00 85.81 308 CYS A C 1
ATOM 2420 O O . CYS A 1 308 ? 66.604 -5.250 -68.215 1.00 85.81 308 CYS A O 1
ATOM 2422 N N . SER A 1 309 ? 65.496 -6.672 -66.870 1.00 87.50 309 SER A N 1
ATOM 2423 C CA . SER A 1 309 ? 64.745 -7.379 -67.907 1.00 87.50 309 SER A CA 1
ATOM 2424 C C . SER A 1 309 ? 63.414 -7.875 -67.357 1.00 87.50 309 SER A C 1
ATOM 2426 O O . SER A 1 309 ? 63.335 -8.239 -66.186 1.00 87.50 309 SER A O 1
ATOM 2428 N N . ILE A 1 310 ? 62.391 -7.960 -68.205 1.00 87.38 310 ILE A N 1
ATOM 2429 C CA . ILE A 1 310 ? 61.156 -8.675 -67.866 1.00 87.38 310 ILE A CA 1
ATOM 2430 C C . ILE A 1 310 ? 61.477 -10.174 -67.837 1.00 87.38 310 ILE A C 1
ATOM 2432 O O . ILE A 1 310 ? 62.049 -10.685 -68.798 1.00 87.38 310 ILE A O 1
ATOM 2436 N N . HIS A 1 311 ? 61.187 -10.844 -66.721 1.00 85.62 311 HIS A N 1
ATOM 2437 C CA . HIS A 1 311 ? 61.413 -12.280 -66.556 1.00 85.62 311 HIS A CA 1
ATOM 2438 C C . HIS A 1 311 ? 60.279 -13.085 -67.186 1.00 85.62 311 HIS A C 1
ATOM 2440 O O . HIS A 1 311 ? 60.529 -13.944 -68.024 1.00 85.62 311 HIS A O 1
ATOM 2446 N N . ASP A 1 312 ? 59.049 -12.756 -66.802 1.00 86.75 312 ASP A N 1
ATOM 2447 C CA . ASP A 1 312 ? 57.820 -13.400 -67.242 1.00 86.75 312 ASP A CA 1
ATOM 2448 C C . ASP A 1 312 ? 56.624 -12.448 -67.081 1.00 86.75 312 ASP A C 1
ATOM 2450 O O . ASP A 1 312 ? 56.652 -11.443 -66.358 1.00 86.75 312 ASP A O 1
ATOM 2454 N N . VAL A 1 313 ? 55.559 -12.774 -67.805 1.00 87.44 313 VAL A N 1
ATOM 2455 C CA . VAL A 1 313 ? 54.277 -12.071 -67.811 1.00 87.44 313 VAL A CA 1
ATOM 2456 C C . VAL A 1 313 ? 53.191 -13.125 -67.648 1.00 87.44 313 VAL A C 1
ATOM 2458 O O . VAL A 1 313 ? 53.305 -14.211 -68.208 1.00 87.44 313 VAL A O 1
ATOM 2461 N N . ALA A 1 314 ? 52.137 -12.827 -66.892 1.00 85.50 314 ALA A N 1
ATOM 2462 C CA . A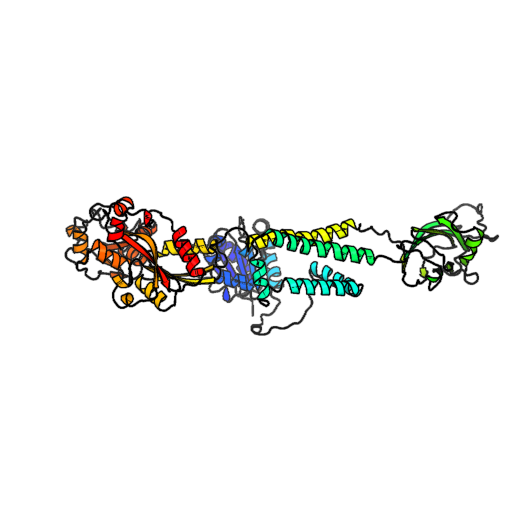LA A 1 314 ? 50.950 -13.672 -66.848 1.00 85.50 314 ALA A CA 1
ATOM 2463 C C . ALA A 1 314 ? 49.759 -12.888 -67.422 1.00 85.50 314 ALA A C 1
ATOM 2465 O O . ALA A 1 314 ? 49.396 -11.852 -66.844 1.00 85.50 314 ALA A O 1
ATOM 2466 N N . PRO A 1 315 ? 49.146 -13.356 -68.528 1.00 84.69 315 PRO A N 1
ATOM 2467 C CA . PRO A 1 315 ? 49.437 -14.596 -69.274 1.00 84.69 315 PRO A CA 1
ATOM 2468 C C . PRO A 1 315 ? 50.746 -14.542 -70.108 1.00 84.69 315 PRO A C 1
ATOM 2470 O O . PRO A 1 315 ? 51.159 -13.446 -70.496 1.00 84.69 315 PRO A O 1
ATOM 2473 N N . PRO A 1 316 ? 51.388 -15.695 -70.399 1.00 78.38 316 PRO A N 1
ATOM 2474 C CA . PRO A 1 316 ? 52.727 -15.764 -71.010 1.00 78.38 316 PRO A CA 1
ATOM 2475 C C . PRO A 1 316 ? 52.819 -15.166 -72.423 1.00 78.38 316 PRO A C 1
ATOM 2477 O O . PRO A 1 316 ? 53.828 -14.549 -72.752 1.00 78.38 316 PRO A O 1
ATOM 2480 N N . ASP A 1 317 ? 51.749 -15.241 -73.218 1.00 78.88 317 ASP A N 1
ATOM 2481 C CA . ASP A 1 317 ? 51.737 -14.787 -74.622 1.00 78.88 317 ASP A CA 1
ATOM 2482 C C . ASP A 1 317 ? 51.284 -13.329 -74.803 1.00 78.88 317 ASP A C 1
ATOM 2484 O O . ASP A 1 317 ? 50.979 -12.881 -75.908 1.00 78.88 317 ASP A O 1
ATOM 2488 N N . LYS A 1 318 ? 51.200 -12.560 -73.713 1.00 78.88 318 LYS A N 1
ATOM 2489 C CA . LYS A 1 318 ? 50.610 -11.215 -73.736 1.00 78.88 318 LYS A CA 1
ATOM 2490 C C . LYS A 1 318 ? 51.371 -10.220 -74.618 1.00 78.88 318 LYS A C 1
ATOM 2492 O O . LYS A 1 318 ? 50.756 -9.338 -75.216 1.00 78.88 318 LYS A O 1
ATOM 2497 N N . PHE A 1 319 ? 52.698 -10.313 -74.652 1.00 83.00 319 PHE A N 1
ATOM 2498 C CA . PHE A 1 319 ? 53.548 -9.410 -75.422 1.00 83.00 319 PHE A CA 1
ATOM 2499 C C . PHE A 1 319 ? 54.573 -10.211 -76.229 1.00 83.00 319 PHE A C 1
ATOM 2501 O O . PHE A 1 319 ? 55.229 -11.084 -75.659 1.00 83.00 319 PHE A O 1
ATOM 2508 N N . PRO A 1 320 ? 54.799 -9.875 -77.512 1.00 82.00 320 PRO A N 1
ATOM 2509 C CA . PRO A 1 320 ? 55.923 -10.412 -78.266 1.00 82.00 320 PRO A CA 1
ATOM 2510 C C . PRO A 1 320 ? 57.256 -10.135 -77.542 1.00 82.00 320 PRO A C 1
ATOM 2512 O O . PRO A 1 320 ? 57.431 -9.028 -77.012 1.00 82.00 320 PRO A O 1
ATOM 2515 N N . PRO A 1 321 ? 58.232 -11.066 -77.556 1.00 76.19 321 PRO A N 1
ATOM 2516 C CA . PRO A 1 321 ? 59.513 -10.897 -76.859 1.00 76.19 321 PRO A CA 1
ATOM 2517 C C . PRO A 1 321 ? 60.267 -9.605 -77.212 1.00 76.19 321 PRO A C 1
ATOM 2519 O O . PRO A 1 321 ? 60.961 -9.028 -76.371 1.00 76.19 321 PRO A O 1
ATOM 2522 N N . GLU A 1 322 ? 60.106 -9.114 -78.442 1.00 76.19 322 GLU A N 1
ATOM 2523 C CA . GLU A 1 322 ? 60.719 -7.871 -78.922 1.00 76.19 322 GLU A CA 1
ATOM 2524 C C . GLU A 1 322 ? 60.117 -6.620 -78.263 1.00 76.19 322 GLU A C 1
ATOM 2526 O O . GLU A 1 322 ? 60.840 -5.679 -77.924 1.00 76.19 322 GLU A O 1
ATOM 2531 N N . GLN A 1 323 ? 58.807 -6.626 -77.991 1.00 79.44 323 GLN A N 1
ATOM 2532 C CA . GLN A 1 323 ? 58.110 -5.500 -77.365 1.00 79.44 323 GLN A CA 1
ATOM 2533 C C . GLN A 1 323 ? 58.442 -5.369 -75.877 1.00 79.44 323 GLN A C 1
ATOM 2535 O O . GLN A 1 323 ? 58.500 -4.249 -75.368 1.00 79.44 323 GLN A O 1
ATOM 2540 N N . LEU A 1 324 ? 58.735 -6.475 -75.185 1.00 80.12 324 LEU A N 1
ATOM 2541 C CA . LEU A 1 324 ? 59.088 -6.472 -73.759 1.00 80.12 324 LEU A CA 1
ATOM 2542 C C . LEU A 1 324 ? 60.288 -5.563 -73.444 1.00 80.12 324 LEU A C 1
ATOM 2544 O O . LEU A 1 324 ? 60.322 -4.917 -72.398 1.00 80.12 324 LEU A O 1
ATOM 2548 N N . ARG A 1 325 ? 61.251 -5.455 -74.369 1.00 78.88 325 ARG A N 1
ATOM 2549 C CA . ARG A 1 325 ? 62.427 -4.583 -74.210 1.00 78.88 325 ARG A CA 1
ATOM 2550 C C . ARG A 1 325 ? 62.082 -3.099 -74.324 1.00 78.88 325 ARG A C 1
ATOM 2552 O O . ARG A 1 325 ? 62.738 -2.286 -73.684 1.00 78.88 325 ARG A O 1
ATOM 2559 N N . SER A 1 326 ? 61.053 -2.747 -75.097 1.00 82.69 326 SER A N 1
ATOM 2560 C CA . SER A 1 326 ? 60.644 -1.349 -75.308 1.00 82.69 326 SER A CA 1
ATOM 2561 C C . SER A 1 326 ? 60.024 -0.701 -74.064 1.00 82.69 326 SER A C 1
ATOM 2563 O O . SER A 1 326 ? 60.061 0.520 -73.914 1.00 82.69 326 SER A O 1
ATOM 2565 N N . PHE A 1 327 ? 59.499 -1.520 -73.147 1.00 84.50 327 PHE A N 1
ATOM 2566 C CA . PHE A 1 327 ? 58.887 -1.056 -71.905 1.00 84.50 327 PHE A CA 1
ATOM 2567 C C . PHE A 1 327 ? 59.901 -0.716 -70.812 1.00 84.50 327 PHE A C 1
ATOM 2569 O O . PHE A 1 327 ? 59.508 -0.125 -69.811 1.00 84.50 327 PHE A O 1
ATOM 2576 N N . ILE A 1 328 ? 61.182 -1.064 -70.977 1.00 86.56 328 ILE A N 1
ATOM 2577 C CA . ILE A 1 328 ? 62.227 -0.806 -69.983 1.00 86.56 328 ILE A CA 1
ATOM 2578 C C . ILE A 1 328 ? 63.196 0.242 -70.525 1.00 86.56 328 ILE A C 1
ATOM 2580 O O . ILE A 1 328 ? 63.901 0.010 -71.507 1.00 86.56 328 ILE A O 1
ATOM 2584 N N . LYS A 1 329 ? 63.306 1.370 -69.823 1.00 86.56 329 LYS A N 1
ATOM 2585 C CA . LYS A 1 329 ? 64.383 2.345 -70.014 1.00 86.56 329 LYS A CA 1
ATOM 2586 C C . LYS A 1 329 ? 65.316 2.318 -68.807 1.00 86.56 329 LYS A C 1
ATOM 2588 O O . LYS A 1 329 ? 64.885 2.409 -67.662 1.00 86.56 329 LYS A O 1
ATOM 2593 N N . LEU A 1 330 ? 66.607 2.165 -69.082 1.00 82.50 330 LEU A N 1
ATOM 2594 C CA . LEU A 1 330 ? 67.668 2.194 -68.078 1.00 82.50 330 LEU A CA 1
ATOM 2595 C C . LEU A 1 330 ? 68.350 3.555 -68.106 1.00 82.50 330 LEU A C 1
ATOM 2597 O O . LEU A 1 330 ? 68.685 4.053 -69.185 1.00 82.50 330 LEU A O 1
ATOM 2601 N N . ASP A 1 331 ? 68.628 4.110 -66.932 1.00 80.75 331 ASP A N 1
ATOM 2602 C CA . ASP A 1 331 ? 69.528 5.248 -66.820 1.00 80.75 331 ASP A CA 1
ATOM 2603 C C . ASP A 1 331 ? 70.967 4.825 -67.140 1.00 80.75 331 ASP A C 1
ATOM 2605 O O . ASP A 1 331 ? 71.692 4.281 -66.306 1.00 80.75 331 ASP A O 1
ATOM 2609 N N . LYS A 1 332 ? 71.390 5.071 -68.381 1.00 74.25 332 LYS A N 1
ATOM 2610 C CA . LYS A 1 332 ? 72.744 4.742 -68.838 1.00 74.25 332 LYS A CA 1
ATOM 2611 C C . LYS A 1 332 ? 73.819 5.643 -68.220 1.00 74.25 332 LYS A C 1
ATOM 2613 O O . LYS A 1 332 ? 74.986 5.265 -68.274 1.00 74.25 332 LYS A O 1
ATOM 2618 N N . LYS A 1 333 ? 73.454 6.820 -67.689 1.00 75.25 333 LYS A N 1
ATOM 2619 C CA . LYS A 1 333 ? 74.410 7.847 -67.256 1.00 75.25 333 LYS A CA 1
ATOM 2620 C C . LYS A 1 333 ? 74.793 7.675 -65.789 1.00 75.25 333 LYS A C 1
ATOM 2622 O O . LYS A 1 333 ? 75.980 7.535 -65.506 1.00 75.25 333 LYS A O 1
ATOM 2627 N N . ASN A 1 334 ? 73.815 7.630 -64.883 1.00 76.75 334 ASN A N 1
ATOM 2628 C CA . ASN A 1 334 ? 74.089 7.515 -63.446 1.00 76.75 334 ASN A CA 1
ATOM 2629 C C . ASN A 1 334 ? 73.819 6.106 -62.894 1.00 76.75 334 ASN A C 1
ATOM 2631 O O . ASN A 1 334 ? 74.269 5.788 -61.792 1.00 76.75 334 ASN A O 1
ATOM 2635 N N . GLN A 1 335 ? 73.164 5.232 -63.676 1.00 80.69 335 GLN A N 1
ATOM 2636 C CA . GLN A 1 335 ? 72.793 3.870 -63.266 1.00 80.69 335 GLN A CA 1
ATOM 2637 C C . GLN A 1 335 ? 71.988 3.874 -61.953 1.00 80.69 335 GLN A C 1
ATOM 2639 O O . GLN A 1 335 ? 72.219 3.056 -61.059 1.00 80.69 335 GLN A O 1
ATOM 2644 N N . GLU A 1 336 ? 71.057 4.827 -61.840 1.00 82.88 336 GLU A N 1
ATOM 2645 C CA . GLU A 1 336 ? 70.299 5.111 -60.613 1.00 82.88 336 GLU A CA 1
ATOM 2646 C C . GLU A 1 336 ? 68.837 4.693 -60.678 1.00 82.88 336 GLU A C 1
ATOM 2648 O O . GLU A 1 336 ? 68.215 4.515 -59.636 1.00 82.88 336 GLU A O 1
ATOM 2653 N N . PHE A 1 337 ? 68.251 4.534 -61.865 1.00 84.25 337 PHE A N 1
ATOM 2654 C CA . PHE A 1 337 ? 66.847 4.155 -61.964 1.00 84.25 337 PHE A CA 1
ATOM 2655 C C . PHE A 1 337 ? 66.529 3.256 -63.157 1.00 84.25 337 PHE A C 1
ATOM 2657 O O . PHE A 1 337 ? 67.172 3.298 -64.210 1.00 84.25 337 PHE A O 1
ATOM 2664 N N . VAL A 1 338 ? 65.484 2.451 -62.970 1.00 87.31 338 VAL A N 1
ATOM 2665 C CA . VAL A 1 338 ? 64.786 1.713 -64.025 1.00 87.31 338 VAL A CA 1
ATOM 2666 C C . VAL A 1 338 ? 63.430 2.374 -64.226 1.00 87.31 338 VAL A C 1
ATOM 2668 O O . VAL A 1 338 ? 62.653 2.477 -63.279 1.00 87.31 338 VAL A O 1
ATOM 2671 N N . GLU A 1 339 ? 63.124 2.783 -65.450 1.00 88.75 339 GLU A N 1
ATOM 2672 C CA . GLU A 1 339 ? 61.814 3.308 -65.827 1.00 88.75 339 GLU A CA 1
ATOM 2673 C C . GLU A 1 339 ? 61.023 2.252 -66.613 1.00 88.75 339 GLU A C 1
ATOM 2675 O O . GLU A 1 339 ? 61.476 1.763 -67.650 1.00 88.75 339 GLU A O 1
ATOM 2680 N N . ILE A 1 340 ? 59.829 1.915 -66.119 1.00 89.62 340 ILE A N 1
ATOM 2681 C CA . ILE A 1 340 ? 58.840 1.087 -66.808 1.00 89.62 340 ILE A CA 1
ATOM 2682 C C . ILE A 1 340 ? 57.839 2.005 -67.503 1.00 89.62 340 ILE A C 1
ATOM 2684 O O . ILE A 1 340 ? 57.016 2.672 -66.867 1.00 89.62 340 ILE A O 1
ATOM 2688 N N . VAL A 1 341 ? 57.921 2.041 -68.828 1.00 88.06 341 VAL A N 1
ATOM 2689 C CA . VAL A 1 341 ? 57.162 2.968 -69.666 1.00 88.06 341 VAL A CA 1
ATOM 2690 C C . VAL A 1 341 ? 55.731 2.462 -69.832 1.00 88.06 341 VAL A C 1
ATOM 2692 O O . VAL A 1 341 ? 55.489 1.553 -70.619 1.00 88.06 341 VAL A O 1
ATOM 2695 N N . LYS A 1 342 ? 54.792 3.065 -69.090 1.00 88.12 342 LYS A N 1
ATOM 2696 C CA . LYS A 1 342 ? 53.324 2.954 -69.249 1.00 88.12 342 LYS A CA 1
ATOM 2697 C C . LYS A 1 342 ? 52.841 1.560 -69.695 1.00 88.12 342 LYS A C 1
ATOM 2699 O O . LYS A 1 342 ? 52.260 1.401 -70.767 1.00 88.12 342 LYS A O 1
ATOM 2704 N N . LEU A 1 343 ? 53.139 0.532 -68.905 1.00 88.06 343 LEU A N 1
ATOM 2705 C CA . LEU A 1 343 ? 52.873 -0.867 -69.252 1.00 88.06 343 LEU A CA 1
ATOM 2706 C C . LEU A 1 343 ? 51.377 -1.209 -69.075 1.00 88.06 343 LEU A C 1
ATOM 2708 O O . LEU A 1 343 ? 50.915 -1.234 -67.940 1.00 88.06 343 LEU A O 1
ATOM 2712 N N . PRO A 1 344 ? 50.605 -1.516 -70.135 1.00 89.31 344 PRO A N 1
ATOM 2713 C CA . PRO A 1 344 ? 49.182 -1.813 -69.979 1.00 89.31 344 PRO A CA 1
ATOM 2714 C C . PRO A 1 344 ? 48.973 -3.167 -69.286 1.00 89.31 344 PRO A C 1
ATOM 2716 O O . PRO A 1 344 ? 49.622 -4.153 -69.644 1.00 89.31 344 PRO A O 1
ATOM 2719 N N . LEU A 1 345 ? 48.059 -3.241 -68.316 1.00 89.94 345 LEU A N 1
ATOM 2720 C CA . LEU A 1 345 ? 47.763 -4.435 -67.512 1.00 89.94 345 LEU A CA 1
ATOM 2721 C C . LEU A 1 345 ? 46.254 -4.607 -67.310 1.00 89.94 345 LEU A C 1
ATOM 2723 O O . LEU A 1 345 ? 45.629 -3.803 -66.621 1.00 89.94 345 LEU A O 1
ATOM 2727 N N . LYS A 1 346 ? 45.667 -5.681 -67.849 1.00 90.06 346 LYS A N 1
ATOM 2728 C CA . LYS A 1 346 ? 44.271 -6.038 -67.569 1.00 90.06 346 LYS A CA 1
ATOM 2729 C C . LYS A 1 346 ? 44.102 -6.536 -66.139 1.00 90.06 346 LYS A C 1
ATOM 2731 O O . LYS A 1 346 ? 45.075 -6.861 -65.451 1.00 90.06 346 LYS A O 1
ATOM 2736 N N . ARG A 1 347 ? 42.855 -6.595 -65.681 1.00 84.94 347 ARG A N 1
ATOM 2737 C CA . ARG A 1 347 ? 42.495 -7.074 -64.346 1.00 84.94 347 ARG A CA 1
ATOM 2738 C C . ARG A 1 347 ? 43.159 -8.426 -64.052 1.00 84.94 347 ARG A C 1
ATOM 2740 O O . ARG A 1 347 ? 43.015 -9.372 -64.821 1.00 84.94 347 ARG A O 1
ATOM 2747 N N . ARG A 1 348 ? 43.835 -8.520 -62.897 1.00 81.88 348 ARG A N 1
ATOM 2748 C CA . ARG A 1 348 ? 44.578 -9.697 -62.386 1.00 81.88 348 ARG A CA 1
ATOM 2749 C C . ARG A 1 348 ? 45.868 -10.068 -63.128 1.00 81.88 348 ARG A C 1
ATOM 2751 O O . ARG A 1 348 ? 46.558 -10.968 -62.647 1.00 81.88 348 ARG A O 1
ATOM 2758 N N . GLU A 1 349 ? 46.229 -9.388 -64.213 1.00 90.62 349 GLU A N 1
ATOM 2759 C CA . GLU A 1 349 ? 47.498 -9.633 -64.906 1.00 90.62 349 GLU A CA 1
ATOM 2760 C C . GLU A 1 349 ? 48.698 -9.129 -64.098 1.00 90.62 349 GLU A C 1
ATOM 2762 O O . GLU A 1 349 ? 48.594 -8.189 -63.297 1.00 90.62 349 GLU A O 1
ATOM 2767 N N . LEU A 1 350 ? 49.854 -9.755 -64.325 1.00 90.44 350 LEU A N 1
ATOM 2768 C CA . LEU A 1 350 ? 51.106 -9.404 -63.659 1.00 90.44 350 LEU A CA 1
ATOM 2769 C C . LEU A 1 350 ? 52.315 -9.524 -64.584 1.00 90.44 350 LEU A C 1
ATOM 2771 O O . LEU A 1 350 ? 52.278 -10.227 -65.592 1.00 90.44 350 LEU A O 1
ATOM 2775 N N . VAL A 1 351 ? 53.392 -8.849 -64.196 1.00 91.38 351 VAL A N 1
ATOM 2776 C CA . VAL A 1 351 ? 54.717 -8.898 -64.818 1.00 91.38 351 VAL A CA 1
ATOM 2777 C C . VAL A 1 351 ? 55.758 -9.013 -63.718 1.00 91.38 351 VAL A C 1
ATOM 2779 O O . VAL A 1 351 ? 55.732 -8.207 -62.787 1.00 91.38 351 VAL A O 1
ATOM 2782 N N . ASN A 1 352 ? 56.691 -9.960 -63.824 1.00 90.25 352 ASN A N 1
ATOM 2783 C CA . ASN A 1 352 ? 57.846 -9.988 -62.932 1.00 90.25 352 ASN A CA 1
ATOM 2784 C C . ASN A 1 352 ? 59.083 -9.442 -63.652 1.00 90.25 352 ASN A C 1
ATOM 2786 O O . ASN A 1 352 ? 59.403 -9.782 -64.791 1.00 90.25 352 ASN A O 1
ATOM 2790 N N . LEU A 1 353 ? 59.783 -8.552 -62.966 1.00 89.88 353 LEU A N 1
ATOM 2791 C CA . LEU A 1 353 ? 60.986 -7.879 -63.419 1.00 89.88 353 LEU A CA 1
ATOM 2792 C C . LEU A 1 353 ? 62.179 -8.508 -62.713 1.00 89.88 353 LEU A C 1
ATOM 2794 O O . LEU A 1 353 ? 62.180 -8.620 -61.491 1.00 89.88 353 LEU A O 1
ATOM 2798 N N . LYS A 1 354 ? 63.211 -8.867 -63.471 1.00 89.62 354 LYS A N 1
ATOM 2799 C CA . LYS A 1 354 ? 64.508 -9.292 -62.949 1.00 89.62 354 LYS A CA 1
ATOM 2800 C C . LYS A 1 354 ? 65.485 -8.129 -63.052 1.00 89.62 354 LYS A C 1
ATOM 2802 O O . LYS A 1 354 ? 65.874 -7.729 -64.152 1.00 89.62 354 LYS A O 1
ATOM 2807 N N . ILE A 1 355 ? 65.877 -7.597 -61.904 1.00 88.81 355 ILE A N 1
ATOM 2808 C CA . ILE A 1 355 ? 66.785 -6.461 -61.764 1.00 88.81 355 ILE A CA 1
ATOM 2809 C C . ILE A 1 355 ? 68.080 -6.961 -61.127 1.00 88.81 355 ILE A C 1
ATOM 2811 O O . ILE A 1 355 ? 68.056 -7.677 -60.133 1.00 88.81 355 ILE A O 1
ATOM 2815 N N . VAL A 1 356 ? 69.218 -6.602 -61.709 1.00 86.81 356 VAL A N 1
ATOM 2816 C CA . VAL A 1 356 ? 70.548 -6.959 -61.210 1.00 86.81 356 VAL A CA 1
ATOM 2817 C C . VAL A 1 356 ? 71.232 -5.697 -60.701 1.00 86.81 356 VAL A C 1
ATOM 2819 O O . VAL A 1 356 ? 71.366 -4.729 -61.458 1.00 86.81 356 VAL A O 1
ATOM 2822 N N . THR A 1 357 ? 71.670 -5.706 -59.442 1.00 86.62 357 THR A N 1
ATOM 2823 C CA . THR A 1 357 ? 72.331 -4.569 -58.781 1.00 86.62 357 THR A CA 1
ATOM 2824 C C . THR A 1 357 ? 73.676 -4.965 -58.168 1.00 86.62 357 THR A C 1
ATOM 2826 O O . THR A 1 357 ? 73.905 -6.133 -57.875 1.00 86.62 357 THR A O 1
ATOM 2829 N N . ARG A 1 358 ? 74.584 -4.004 -57.959 1.00 82.19 358 ARG A N 1
ATOM 2830 C CA . ARG A 1 358 ? 75.881 -4.220 -57.283 1.00 82.19 358 ARG A CA 1
ATOM 2831 C C . ARG A 1 358 ? 75.755 -4.303 -55.762 1.00 82.19 358 ARG A C 1
ATOM 2833 O O . ARG A 1 358 ? 76.517 -5.014 -55.114 1.00 82.19 358 ARG A O 1
ATOM 2840 N N . GLU A 1 359 ? 74.786 -3.592 -55.190 1.00 76.31 359 GLU A N 1
ATOM 2841 C CA . GLU A 1 359 ? 74.604 -3.465 -53.741 1.00 76.31 359 GLU A CA 1
ATOM 2842 C C . GLU A 1 359 ? 73.138 -3.620 -53.326 1.00 76.31 359 GLU A C 1
ATOM 2844 O O . GLU A 1 359 ? 72.224 -3.604 -54.159 1.00 76.31 359 GLU A O 1
ATOM 2849 N N . LYS A 1 360 ? 72.920 -3.791 -52.015 1.00 68.25 360 LYS A N 1
ATOM 2850 C CA . LYS A 1 360 ? 71.585 -3.821 -51.415 1.00 68.25 360 LYS A CA 1
ATOM 2851 C C . LYS A 1 360 ? 71.013 -2.404 -51.444 1.00 68.25 360 LYS A C 1
ATOM 2853 O O . LYS A 1 360 ? 71.382 -1.567 -50.628 1.00 68.25 360 LYS A O 1
ATOM 2858 N N . ALA A 1 361 ? 70.126 -2.142 -52.393 1.00 60.34 361 ALA A N 1
ATOM 2859 C CA . ALA A 1 361 ? 69.492 -0.844 -52.567 1.00 60.34 361 ALA A CA 1
ATOM 2860 C C . ALA A 1 361 ? 68.030 -0.907 -52.106 1.00 60.34 361 ALA A C 1
ATOM 2862 O O . ALA A 1 361 ? 67.289 -1.813 -52.483 1.00 60.34 361 ALA A O 1
ATOM 2863 N N . GLY A 1 362 ? 67.614 0.055 -51.280 1.00 64.75 362 GLY A N 1
ATOM 2864 C CA . GLY A 1 362 ? 66.208 0.214 -50.912 1.00 64.75 362 GLY A CA 1
ATOM 2865 C C . GLY A 1 362 ? 65.386 0.656 -52.122 1.00 64.75 362 GLY A C 1
ATOM 2866 O O . GLY A 1 362 ? 65.745 1.628 -52.783 1.00 64.75 362 GLY A O 1
ATOM 2867 N N . LEU A 1 363 ? 64.291 -0.048 -52.410 1.00 70.75 363 LEU A N 1
ATOM 2868 C CA . LEU A 1 363 ? 63.424 0.244 -53.549 1.00 70.75 363 LEU A CA 1
ATOM 2869 C C . LEU A 1 363 ? 62.521 1.447 -53.238 1.00 70.75 363 LEU A C 1
ATOM 2871 O O . LEU A 1 363 ? 61.559 1.322 -52.477 1.00 70.75 363 LEU A O 1
ATOM 2875 N N . LYS A 1 364 ? 62.795 2.603 -53.848 1.00 80.31 364 LYS A N 1
ATOM 2876 C CA . LYS A 1 364 ? 61.836 3.718 -53.894 1.00 80.31 364 LYS A CA 1
ATOM 2877 C C . LYS A 1 364 ? 61.109 3.694 -55.233 1.00 80.31 364 LYS A C 1
ATOM 2879 O O . LYS A 1 364 ? 61.752 3.674 -56.281 1.00 80.31 364 LYS A O 1
ATOM 2884 N N . VAL A 1 365 ? 59.779 3.675 -55.189 1.00 83.69 365 VAL A N 1
ATOM 2885 C CA . VAL A 1 365 ? 58.929 3.644 -56.385 1.00 83.69 365 VAL A CA 1
ATOM 2886 C C . VAL A 1 365 ? 58.290 5.008 -56.576 1.00 83.69 365 VAL A C 1
ATOM 2888 O O . VAL A 1 365 ? 57.600 5.499 -55.687 1.00 83.69 365 VAL A O 1
ATOM 2891 N N . PHE A 1 366 ? 58.515 5.598 -57.743 1.00 82.94 366 PHE A N 1
ATOM 2892 C CA . PHE A 1 366 ? 57.878 6.832 -58.182 1.00 82.94 366 PHE A CA 1
ATOM 2893 C C . PHE A 1 366 ? 56.971 6.536 -59.368 1.00 82.94 366 PHE A C 1
ATOM 2895 O O . PHE A 1 366 ? 57.264 5.661 -60.179 1.00 82.94 366 PHE A O 1
ATOM 2902 N N . GLY A 1 367 ? 55.879 7.273 -59.482 1.00 84.56 367 GLY A N 1
ATOM 2903 C CA . GLY A 1 367 ? 54.923 7.133 -60.570 1.00 84.56 367 GLY A CA 1
ATOM 2904 C C . GLY A 1 367 ? 53.547 7.592 -60.120 1.00 84.56 367 GLY A C 1
ATOM 2905 O O . GLY A 1 367 ? 53.226 7.544 -58.933 1.00 84.56 367 GLY A O 1
ATOM 2906 N N . SER A 1 368 ? 52.740 8.023 -61.075 1.00 84.38 368 SER A N 1
ATOM 2907 C CA . SER A 1 368 ? 51.383 8.501 -60.843 1.00 84.38 368 SER A CA 1
ATOM 2908 C C . SER A 1 368 ? 50.449 8.018 -61.949 1.00 84.38 368 SER A C 1
ATOM 2910 O O . SER A 1 368 ? 50.872 7.720 -63.072 1.00 84.38 368 SER A O 1
ATOM 2912 N N . MET A 1 369 ? 49.175 7.868 -61.599 1.00 84.75 369 MET A N 1
ATOM 2913 C CA . MET A 1 369 ? 48.136 7.294 -62.447 1.00 84.75 369 MET A CA 1
ATOM 2914 C C . MET A 1 369 ? 46.877 8.148 -62.331 1.00 84.75 369 MET A C 1
ATOM 2916 O O . MET A 1 369 ? 46.481 8.507 -61.224 1.00 84.75 369 MET A O 1
ATOM 2920 N N . ASN A 1 370 ? 46.244 8.425 -63.465 1.00 81.88 370 ASN A N 1
ATOM 2921 C CA . ASN A 1 370 ? 44.949 9.085 -63.534 1.00 81.88 370 ASN A CA 1
ATOM 2922 C C . ASN A 1 370 ? 43.885 8.148 -62.952 1.00 81.88 370 ASN A C 1
ATOM 2924 O O . ASN A 1 370 ? 43.785 6.987 -63.360 1.00 81.88 370 ASN A O 1
ATOM 2928 N N . ASP A 1 371 ? 43.116 8.635 -61.976 1.00 77.06 371 ASP A N 1
ATOM 2929 C CA . ASP A 1 371 ? 42.032 7.890 -61.316 1.00 77.06 371 ASP A CA 1
ATOM 2930 C C . ASP A 1 371 ? 42.451 6.516 -60.750 1.00 77.06 371 ASP A C 1
ATOM 2932 O O . ASP A 1 371 ? 41.654 5.578 -60.645 1.00 77.06 371 ASP A O 1
ATOM 2936 N N . GLY A 1 372 ? 43.724 6.382 -60.367 1.00 82.38 372 GLY A N 1
ATOM 2937 C CA . GLY A 1 372 ? 44.296 5.135 -59.875 1.00 82.38 372 GLY A CA 1
ATOM 2938 C C . GLY A 1 372 ? 45.389 5.347 -58.835 1.00 82.38 372 GLY A C 1
ATOM 2939 O O . GLY A 1 372 ? 45.843 6.461 -58.585 1.00 82.38 372 GLY A O 1
ATOM 2940 N N . LYS A 1 373 ? 45.813 4.261 -58.181 1.00 84.81 373 LYS A N 1
ATOM 2941 C CA . LYS A 1 373 ? 46.883 4.302 -57.169 1.00 84.81 373 LYS A CA 1
ATOM 2942 C C . LYS A 1 373 ? 47.957 3.260 -57.453 1.00 84.81 373 LYS A C 1
ATOM 2944 O O . LYS A 1 373 ? 47.644 2.122 -57.810 1.00 84.81 373 LYS A O 1
ATOM 2949 N N . ILE A 1 374 ? 49.212 3.646 -57.227 1.00 85.62 374 ILE A N 1
ATOM 2950 C CA . ILE A 1 374 ? 50.364 2.742 -57.214 1.00 85.62 374 ILE A CA 1
ATOM 2951 C C . ILE A 1 374 ? 50.741 2.495 -55.754 1.00 85.62 374 ILE A C 1
ATOM 2953 O O . ILE A 1 374 ? 51.045 3.438 -55.027 1.00 85.62 374 ILE A O 1
ATOM 2957 N N . THR A 1 375 ? 50.678 1.245 -55.298 1.00 85.19 375 THR A N 1
ATOM 2958 C CA . THR A 1 375 ? 50.868 0.912 -53.877 1.00 85.19 375 THR A CA 1
ATOM 2959 C C . THR A 1 375 ? 51.786 -0.294 -53.680 1.00 85.19 375 THR A C 1
ATOM 2961 O O . THR A 1 375 ? 51.784 -1.210 -54.502 1.00 85.19 375 THR A O 1
ATOM 2964 N N . PRO A 1 376 ? 52.565 -0.358 -52.586 1.00 83.62 376 PRO A N 1
ATOM 2965 C CA . PRO A 1 376 ? 53.250 -1.592 -52.230 1.00 83.62 376 PRO A CA 1
ATOM 2966 C C . PRO A 1 376 ? 52.210 -2.674 -51.920 1.00 83.62 376 PRO A C 1
ATOM 2968 O O . PRO A 1 376 ? 51.202 -2.412 -51.254 1.00 83.62 376 PRO A O 1
ATOM 2971 N N . MET A 1 377 ? 52.457 -3.897 -52.382 1.00 79.38 377 MET A N 1
ATOM 2972 C CA . MET A 1 377 ? 51.628 -5.053 -52.074 1.00 79.38 377 MET A CA 1
ATOM 2973 C C . MET A 1 377 ? 51.874 -5.430 -50.612 1.00 79.38 377 MET A C 1
ATOM 2975 O O . MET A 1 377 ? 52.761 -6.203 -50.272 1.00 79.38 377 MET A O 1
ATOM 2979 N N . ARG A 1 378 ? 51.122 -4.813 -49.701 1.00 62.69 378 ARG A N 1
ATOM 2980 C CA . ARG A 1 378 ? 51.021 -5.311 -48.330 1.00 62.69 378 ARG A CA 1
ATOM 2981 C C . ARG A 1 378 ? 50.234 -6.611 -48.392 1.00 62.69 378 ARG A C 1
ATOM 2983 O O . ARG A 1 378 ? 49.273 -6.685 -49.159 1.00 62.69 378 ARG A O 1
ATOM 2990 N N . ASN A 1 379 ? 50.611 -7.599 -47.577 1.00 49.78 379 ASN A N 1
ATOM 2991 C CA . ASN A 1 379 ? 49.737 -8.722 -47.261 1.00 49.78 379 ASN A CA 1
ATOM 2992 C C . ASN A 1 379 ? 48.451 -8.108 -46.708 1.00 49.78 379 ASN A C 1
ATOM 2994 O O . ASN A 1 379 ? 48.357 -7.767 -45.530 1.00 49.78 379 ASN A O 1
ATOM 2998 N N . ALA A 1 380 ? 47.485 -7.857 -47.587 1.00 47.09 380 ALA A N 1
ATOM 2999 C CA . ALA A 1 380 ? 46.153 -7.526 -47.177 1.00 47.09 380 ALA A CA 1
ATOM 3000 C C . ALA A 1 380 ? 45.703 -8.810 -46.499 1.00 47.09 380 ALA A C 1
ATOM 3002 O O . ALA A 1 380 ? 45.322 -9.768 -47.172 1.00 47.09 380 ALA A O 1
ATOM 3003 N N . GLN A 1 381 ? 45.796 -8.850 -45.164 1.00 44.00 381 GLN A N 1
ATOM 3004 C CA . GLN A 1 381 ? 44.817 -9.590 -44.397 1.00 44.00 381 GLN A CA 1
ATOM 3005 C C . GLN A 1 381 ? 43.504 -9.116 -44.979 1.00 44.00 381 GLN A C 1
ATOM 3007 O O . GLN A 1 381 ? 43.088 -7.972 -44.795 1.00 44.00 381 GLN A O 1
ATOM 3012 N N . ARG A 1 382 ? 42.974 -9.954 -45.863 1.00 42.97 382 ARG A N 1
ATOM 3013 C CA . ARG A 1 382 ? 41.724 -9.748 -46.544 1.00 42.97 382 ARG A CA 1
ATOM 3014 C C . ARG A 1 382 ? 40.761 -9.773 -45.376 1.00 42.97 382 ARG A C 1
ATOM 3016 O O . ARG A 1 382 ? 40.406 -10.852 -44.911 1.00 42.97 382 ARG A O 1
ATOM 3023 N N . ILE A 1 383 ? 40.462 -8.601 -44.815 1.00 45.06 383 ILE A N 1
ATOM 3024 C CA . ILE A 1 383 ? 39.318 -8.417 -43.939 1.00 45.06 383 ILE A CA 1
ATOM 3025 C C . ILE A 1 383 ? 38.191 -8.814 -44.871 1.00 45.06 383 ILE A C 1
ATOM 3027 O O . ILE A 1 383 ? 37.855 -8.087 -45.807 1.00 45.06 383 ILE A O 1
ATOM 3031 N N . SER A 1 384 ? 37.827 -10.093 -44.787 1.00 48.19 384 SER A N 1
ATOM 3032 C CA . SER A 1 384 ? 36.957 -10.719 -45.757 1.00 48.19 384 SER A CA 1
ATOM 3033 C C . SER A 1 384 ? 35.688 -9.897 -45.726 1.00 48.19 384 SER A C 1
ATOM 3035 O O . SER A 1 384 ? 35.275 -9.479 -44.644 1.00 48.19 384 SER A O 1
ATOM 3037 N N . LEU A 1 385 ? 35.098 -9.632 -46.894 1.00 50.41 385 LEU A N 1
ATOM 3038 C CA . LEU A 1 385 ? 33.790 -8.983 -46.975 1.00 50.41 385 LEU A CA 1
ATOM 3039 C C . LEU A 1 385 ? 32.888 -9.534 -45.854 1.00 50.41 385 LEU A C 1
ATOM 3041 O O . LEU A 1 385 ? 32.359 -8.775 -45.057 1.00 50.41 385 LEU A O 1
ATOM 3045 N N . VAL A 1 386 ? 32.888 -10.856 -45.684 1.00 51.84 386 VAL A N 1
ATOM 3046 C CA . VAL A 1 386 ? 32.237 -11.604 -44.604 1.00 51.84 386 VAL A CA 1
ATOM 3047 C C . VAL A 1 386 ? 32.346 -10.947 -43.215 1.00 51.84 386 VAL A C 1
ATOM 3049 O O . VAL A 1 386 ? 31.334 -10.835 -42.544 1.00 51.84 386 VAL A O 1
ATOM 3052 N N . ARG A 1 387 ? 33.507 -10.447 -42.776 1.00 49.69 387 ARG A N 1
ATOM 3053 C CA . ARG A 1 387 ? 33.693 -9.846 -41.440 1.00 49.69 387 ARG A CA 1
ATOM 3054 C C . ARG A 1 387 ? 33.041 -8.461 -41.300 1.00 49.69 387 ARG A C 1
ATOM 3056 O O . ARG A 1 387 ? 32.483 -8.164 -40.248 1.00 49.69 387 ARG A O 1
ATOM 3063 N N . THR A 1 388 ? 33.055 -7.647 -42.357 1.00 55.88 388 THR A N 1
ATOM 3064 C CA . THR A 1 388 ? 32.322 -6.367 -42.410 1.00 55.88 388 THR A CA 1
ATOM 3065 C C . THR A 1 388 ? 30.815 -6.607 -42.515 1.00 55.88 388 THR A C 1
ATOM 3067 O O . THR A 1 388 ? 30.035 -5.907 -41.879 1.00 55.88 388 THR A O 1
ATOM 3070 N N . TRP A 1 389 ? 30.415 -7.651 -43.248 1.00 56.12 389 TRP A N 1
ATOM 3071 C CA . TRP A 1 389 ? 29.032 -8.117 -43.330 1.00 56.12 389 TRP A CA 1
ATOM 3072 C C . TRP A 1 389 ? 28.528 -8.644 -41.980 1.00 56.12 389 TRP A C 1
ATOM 3074 O O . TRP A 1 389 ? 27.431 -8.280 -41.582 1.00 56.12 389 TRP A O 1
ATOM 3084 N N . PHE A 1 390 ? 29.329 -9.405 -41.224 1.00 54.88 390 PHE A N 1
ATOM 3085 C CA . PHE A 1 390 ? 28.967 -9.849 -39.872 1.00 54.88 390 PHE A CA 1
ATOM 3086 C C . PHE A 1 390 ? 28.841 -8.680 -38.896 1.00 54.88 390 PHE A C 1
ATOM 3088 O O . PHE A 1 390 ? 27.920 -8.683 -38.091 1.00 54.88 390 PHE A O 1
ATOM 3095 N N . LEU A 1 391 ? 29.713 -7.669 -38.977 1.00 56.03 391 LEU A N 1
ATOM 3096 C CA . LEU A 1 391 ? 29.631 -6.500 -38.098 1.00 56.03 391 LEU A CA 1
ATOM 3097 C C . LEU A 1 391 ? 28.396 -5.637 -38.410 1.00 56.03 391 LEU A C 1
ATOM 3099 O O . LEU A 1 391 ? 27.698 -5.229 -37.489 1.00 56.03 391 LEU A O 1
ATOM 3103 N N . ALA A 1 392 ? 28.083 -5.420 -39.692 1.00 57.62 392 ALA A N 1
ATOM 3104 C CA . ALA A 1 392 ? 26.872 -4.714 -40.113 1.00 57.62 392 ALA A CA 1
ATOM 3105 C C . ALA A 1 392 ? 25.596 -5.501 -39.763 1.00 57.62 392 ALA A C 1
ATOM 3107 O O . ALA A 1 392 ? 24.645 -4.927 -39.243 1.00 57.62 392 ALA A O 1
ATOM 3108 N N . LEU A 1 393 ? 25.603 -6.825 -39.960 1.00 59.59 393 LEU A N 1
ATOM 3109 C CA . LEU A 1 393 ? 24.516 -7.715 -39.552 1.00 59.59 393 LEU A CA 1
ATOM 3110 C C . LEU A 1 393 ? 24.293 -7.639 -38.034 1.00 59.59 393 LEU A C 1
ATOM 3112 O O . LEU A 1 393 ? 23.156 -7.512 -37.602 1.00 59.59 393 LEU A O 1
ATOM 3116 N N . PHE A 1 394 ? 25.360 -7.649 -37.228 1.00 58.25 394 PHE A N 1
ATOM 3117 C CA . PHE A 1 394 ? 25.281 -7.568 -35.766 1.00 58.25 394 PHE A CA 1
ATOM 3118 C C . PHE A 1 394 ? 24.763 -6.202 -35.287 1.00 58.25 394 PHE A C 1
ATOM 3120 O O . PHE A 1 394 ? 23.906 -6.148 -34.410 1.00 58.25 394 PHE A O 1
ATOM 3127 N N . ILE A 1 395 ? 25.219 -5.104 -35.904 1.00 62.78 395 ILE A N 1
ATOM 3128 C CA . ILE A 1 395 ? 24.774 -3.733 -35.598 1.00 62.78 395 ILE A CA 1
ATOM 3129 C C . ILE A 1 395 ? 23.317 -3.496 -36.030 1.00 62.78 395 ILE A C 1
ATOM 3131 O O . ILE A 1 395 ? 22.620 -2.738 -35.366 1.00 62.78 395 ILE A O 1
ATOM 3135 N N . CYS A 1 396 ? 22.829 -4.148 -37.090 1.00 59.62 396 CYS A N 1
ATOM 3136 C CA . CYS A 1 396 ? 21.433 -4.034 -37.531 1.00 59.62 396 CYS A CA 1
ATOM 3137 C C . CYS A 1 396 ? 20.477 -5.011 -36.819 1.00 59.62 396 CYS A C 1
ATO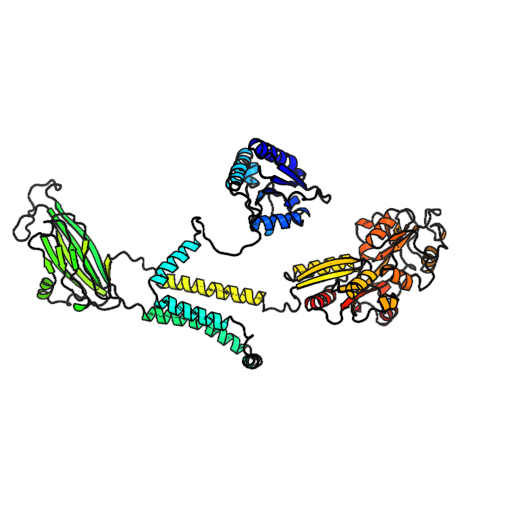M 3139 O O . CYS A 1 396 ? 19.318 -4.662 -36.603 1.00 59.62 396 CYS A O 1
ATOM 3141 N N . LEU A 1 397 ? 20.932 -6.208 -36.417 1.00 56.75 397 LEU A N 1
ATOM 3142 C CA . LEU A 1 397 ? 20.104 -7.165 -35.666 1.00 56.75 397 LEU A CA 1
ATOM 3143 C C . LEU A 1 397 ? 19.940 -6.787 -34.194 1.00 56.75 397 LEU A C 1
ATOM 3145 O O . LEU A 1 397 ? 18.884 -7.060 -33.635 1.00 56.75 397 LEU A O 1
ATOM 3149 N N . LEU A 1 398 ? 20.935 -6.156 -33.563 1.00 57.97 398 LEU A N 1
ATOM 3150 C CA . LEU A 1 398 ? 20.853 -5.759 -32.151 1.00 57.97 398 LEU A CA 1
ATOM 3151 C C . LEU A 1 398 ? 19.672 -4.807 -31.869 1.00 57.97 398 LEU A C 1
ATOM 3153 O O . LEU A 1 398 ? 18.860 -5.133 -31.007 1.00 57.97 398 LEU A O 1
ATOM 3157 N N . PRO A 1 399 ? 19.469 -3.701 -32.611 1.00 56.97 399 PRO A N 1
ATOM 3158 C CA . PRO A 1 399 ? 18.291 -2.854 -32.444 1.00 56.97 399 PRO A CA 1
ATOM 3159 C C . PRO A 1 399 ? 16.995 -3.582 -32.806 1.00 56.97 399 PRO A C 1
ATOM 3161 O O . PRO A 1 399 ? 15.986 -3.370 -32.150 1.00 56.97 399 PRO A O 1
ATOM 3164 N N . GLY A 1 400 ? 17.013 -4.475 -33.802 1.00 54.47 400 GLY A N 1
ATOM 3165 C CA . GLY A 1 400 ? 15.843 -5.254 -34.225 1.00 54.47 400 GLY A CA 1
ATOM 3166 C C . GLY A 1 400 ? 15.436 -6.388 -33.276 1.00 54.47 400 GLY A C 1
ATOM 3167 O O . GLY A 1 400 ? 14.305 -6.843 -33.353 1.00 54.47 400 GLY A O 1
ATOM 3168 N N . LEU A 1 401 ? 16.319 -6.838 -32.378 1.00 56.06 401 LEU A N 1
ATOM 3169 C CA . LEU A 1 401 ? 16.025 -7.808 -31.309 1.00 56.06 401 LEU A CA 1
ATOM 3170 C C . LEU A 1 401 ? 15.666 -7.122 -29.984 1.00 56.06 401 LEU A C 1
ATOM 3172 O O . LEU A 1 401 ? 14.897 -7.663 -29.190 1.00 56.06 401 LEU A O 1
ATOM 3176 N N . VAL A 1 402 ? 16.201 -5.921 -29.752 1.00 55.03 402 VAL A N 1
ATOM 3177 C CA . VAL A 1 402 ? 15.942 -5.140 -28.536 1.00 55.03 402 VAL A CA 1
ATOM 3178 C C . VAL A 1 402 ? 14.691 -4.270 -28.692 1.00 55.03 402 VAL A C 1
ATOM 3180 O O . VAL A 1 402 ? 13.932 -4.127 -27.744 1.00 55.03 402 VAL A O 1
ATOM 3183 N N . MET A 1 403 ? 14.387 -3.749 -29.884 1.00 53.34 403 MET A N 1
ATOM 3184 C CA . MET A 1 403 ? 13.190 -2.924 -30.082 1.00 53.34 403 MET A CA 1
ATOM 3185 C C . MET A 1 403 ? 11.874 -3.690 -29.953 1.00 53.34 403 MET A C 1
ATOM 3187 O O . MET A 1 403 ? 10.997 -3.127 -29.325 1.00 53.34 403 MET A O 1
ATOM 3191 N N . PRO A 1 404 ? 11.693 -4.940 -30.424 1.00 50.97 404 PRO A N 1
ATOM 3192 C CA . PRO A 1 404 ? 10.453 -5.680 -30.191 1.00 50.97 404 PRO A CA 1
ATOM 3193 C C . PRO A 1 404 ? 10.266 -6.067 -28.728 1.00 50.97 404 PRO A C 1
ATOM 3195 O O . PRO A 1 404 ? 9.134 -6.193 -28.282 1.00 50.97 404 PRO A O 1
ATOM 3198 N N . THR A 1 405 ? 11.348 -6.263 -27.966 1.00 50.31 405 THR A N 1
ATOM 3199 C CA . THR A 1 405 ? 11.247 -6.534 -26.525 1.00 50.31 405 THR A CA 1
ATOM 3200 C C . THR A 1 405 ? 10.948 -5.252 -25.759 1.00 50.31 405 THR A C 1
ATOM 3202 O O . THR A 1 405 ? 10.071 -5.264 -24.906 1.00 50.31 405 THR A O 1
ATOM 3205 N N . VAL A 1 406 ? 11.550 -4.122 -26.134 1.00 49.34 406 VAL A N 1
ATOM 3206 C CA . VAL A 1 406 ? 11.227 -2.801 -25.580 1.00 49.34 406 VAL A CA 1
ATOM 3207 C C . VAL A 1 406 ? 9.819 -2.350 -25.987 1.00 49.34 406 VAL A C 1
ATOM 3209 O O . VAL A 1 406 ? 9.082 -1.882 -25.135 1.00 49.34 406 VAL A O 1
ATOM 3212 N N . THR A 1 407 ? 9.361 -2.572 -27.220 1.00 46.81 407 THR A N 1
ATOM 3213 C CA . THR A 1 407 ? 7.974 -2.290 -27.626 1.00 46.81 407 THR A CA 1
ATOM 3214 C C . THR A 1 407 ? 6.985 -3.355 -27.168 1.00 46.81 407 THR A C 1
ATOM 3216 O O . THR A 1 407 ? 5.814 -3.041 -27.080 1.00 46.81 407 THR A O 1
ATOM 3219 N N . SER A 1 408 ? 7.389 -4.572 -26.796 1.00 43.09 408 SER A N 1
ATOM 3220 C CA . SER A 1 408 ? 6.498 -5.502 -26.073 1.00 43.09 408 SER A CA 1
ATOM 3221 C C . SER A 1 408 ? 6.387 -5.139 -24.590 1.00 43.09 408 SER A C 1
ATOM 3223 O O . SER A 1 408 ? 5.314 -5.299 -24.015 1.00 43.09 408 SER A O 1
ATOM 3225 N N . ILE A 1 409 ? 7.452 -4.587 -23.992 1.00 46.38 409 ILE A N 1
ATOM 3226 C CA . ILE A 1 409 ? 7.438 -3.983 -22.648 1.00 46.38 409 ILE A CA 1
ATOM 3227 C C . ILE A 1 409 ? 6.610 -2.686 -22.641 1.00 46.38 409 ILE A C 1
ATOM 3229 O O . ILE A 1 409 ? 5.903 -2.434 -21.671 1.00 46.38 409 ILE A O 1
ATOM 3233 N N . ILE A 1 410 ? 6.661 -1.881 -23.711 1.00 43.75 410 ILE A N 1
ATOM 3234 C CA . ILE A 1 410 ? 5.918 -0.612 -23.806 1.00 43.75 410 ILE A CA 1
ATOM 3235 C C . ILE A 1 410 ? 4.501 -0.806 -24.399 1.00 43.75 410 ILE A C 1
ATOM 3237 O O . ILE A 1 410 ? 3.584 -0.094 -24.008 1.00 43.75 410 ILE A O 1
ATOM 3241 N N . TYR A 1 411 ? 4.279 -1.771 -25.302 1.00 47.12 411 TYR A N 1
ATOM 3242 C CA . TYR A 1 411 ? 3.060 -1.865 -26.129 1.00 47.12 411 TYR A CA 1
ATOM 3243 C C . TYR A 1 411 ? 2.512 -3.288 -26.413 1.00 47.12 411 TYR A C 1
ATOM 3245 O O . TYR A 1 411 ? 1.646 -3.403 -27.282 1.00 47.12 411 TYR A O 1
ATOM 3253 N N . GLY A 1 412 ? 2.928 -4.386 -25.750 1.00 39.38 412 GLY A N 1
ATOM 3254 C CA . GLY A 1 412 ? 2.491 -5.708 -26.246 1.00 39.38 412 GLY A CA 1
ATOM 3255 C C . GLY A 1 412 ? 2.543 -6.957 -25.364 1.00 39.38 412 GLY A C 1
ATOM 3256 O O . GLY A 1 412 ? 3.018 -7.980 -25.836 1.00 39.38 412 GLY A O 1
ATOM 3257 N N . THR A 1 413 ? 1.971 -6.925 -24.159 1.00 35.62 413 THR A N 1
ATOM 3258 C CA . THR A 1 413 ? 0.939 -7.882 -23.663 1.00 35.62 413 THR A CA 1
ATOM 3259 C C . THR A 1 413 ? 0.074 -7.112 -22.643 1.00 35.62 413 THR A C 1
ATOM 3261 O O . THR A 1 413 ? 0.529 -6.067 -22.179 1.00 35.62 413 THR A O 1
ATOM 3264 N N . PRO A 1 414 ? -1.190 -7.482 -22.351 1.00 41.78 414 PRO A N 1
ATOM 3265 C CA . PRO A 1 414 ? -2.178 -6.531 -21.841 1.00 41.78 414 PRO A CA 1
ATOM 3266 C C . PRO A 1 414 ? -1.916 -6.146 -20.374 1.00 41.78 414 PRO A C 1
ATOM 3268 O O . PRO A 1 414 ? -2.479 -6.727 -19.454 1.00 41.78 414 PRO A O 1
ATOM 3271 N N . LEU A 1 415 ? -1.100 -5.114 -20.158 1.00 41.44 415 LEU A N 1
ATOM 3272 C CA . LEU A 1 415 ? -1.066 -4.289 -18.948 1.00 41.44 415 LEU A CA 1
ATOM 3273 C C . LEU A 1 415 ? -2.147 -3.206 -19.052 1.00 41.44 415 LEU A C 1
ATOM 3275 O O . LEU A 1 415 ? -1.866 -2.015 -18.971 1.00 41.44 415 LEU A O 1
ATOM 3279 N N . SER A 1 416 ? -3.410 -3.586 -19.235 1.00 49.66 416 SER A N 1
ATOM 3280 C CA . SER A 1 416 ? -4.523 -2.627 -19.321 1.00 49.66 416 SER A CA 1
ATOM 3281 C C . SER A 1 416 ? -4.827 -1.890 -18.000 1.00 49.66 416 SER A C 1
ATOM 3283 O O . SER A 1 416 ? -5.900 -1.311 -17.871 1.00 49.66 416 SER A O 1
ATOM 3285 N N . GLN A 1 417 ? -3.926 -1.916 -17.009 1.00 60.09 417 GLN A N 1
ATOM 3286 C CA . GLN A 1 417 ? -4.113 -1.294 -15.693 1.00 60.09 417 GLN A CA 1
ATOM 3287 C C . GLN A 1 417 ? -2.980 -0.354 -15.254 1.00 60.09 417 GLN A C 1
ATOM 3289 O O . GLN A 1 417 ? -3.187 0.396 -14.309 1.00 60.09 417 GLN A O 1
ATOM 3294 N N . CYS A 1 418 ? -1.807 -0.339 -15.899 1.00 72.38 418 CYS A N 1
ATOM 3295 C CA . CYS A 1 418 ? -0.733 0.555 -15.455 1.00 72.38 418 CYS A CA 1
ATOM 3296 C C . CYS A 1 418 ? -0.810 1.905 -16.165 1.00 72.38 418 CYS A C 1
ATOM 3298 O O . CYS A 1 418 ? -0.377 2.054 -17.305 1.00 72.38 418 CYS A O 1
ATOM 3300 N N . VAL A 1 419 ? -1.342 2.895 -15.454 1.00 88.94 419 VAL A N 1
ATOM 3301 C CA . VAL A 1 419 ? -1.349 4.299 -15.873 1.00 88.94 419 VAL A CA 1
ATOM 3302 C C . VAL A 1 419 ? -0.229 5.039 -15.144 1.00 88.94 419 VAL A C 1
ATOM 3304 O O . VAL A 1 419 ? -0.049 4.865 -13.942 1.00 88.94 419 VAL A O 1
ATOM 3307 N N . SER A 1 420 ? 0.548 5.849 -15.861 1.00 88.50 420 SER A N 1
ATOM 3308 C CA . SER A 1 420 ? 1.583 6.701 -15.264 1.00 88.50 420 SER A CA 1
ATOM 3309 C C . SER A 1 420 ? 0.994 7.985 -14.683 1.00 88.50 420 SER A C 1
ATOM 3311 O O . SER A 1 420 ? 0.035 8.524 -15.235 1.00 88.50 420 SER A O 1
ATOM 3313 N N . GLY A 1 421 ? 1.616 8.535 -13.644 1.00 91.06 421 GLY A N 1
ATOM 3314 C CA . GLY A 1 421 ? 1.227 9.822 -13.068 1.00 91.06 421 GLY A CA 1
ATOM 3315 C C . GLY A 1 421 ? 1.435 9.874 -11.562 1.00 91.06 421 GLY A C 1
ATOM 3316 O O . GLY A 1 421 ? 2.002 8.950 -10.977 1.00 91.06 421 GLY A O 1
ATOM 3317 N N . THR A 1 422 ? 0.935 10.944 -10.947 1.00 96.25 422 THR A N 1
ATOM 3318 C CA . THR A 1 422 ? 0.976 11.131 -9.495 1.00 96.25 422 THR A CA 1
ATOM 3319 C C . THR A 1 422 ? -0.413 11.435 -8.962 1.00 96.25 422 THR A C 1
ATOM 3321 O O . THR A 1 422 ? -1.074 12.338 -9.473 1.00 96.25 422 THR A O 1
ATOM 3324 N N . ILE A 1 423 ? -0.832 10.717 -7.922 1.00 97.81 423 ILE A N 1
ATOM 3325 C CA . ILE A 1 423 ? -2.056 11.008 -7.167 1.00 97.81 423 ILE A CA 1
ATOM 3326 C C . ILE A 1 423 ? -1.766 11.016 -5.664 1.00 97.81 423 ILE A C 1
ATOM 3328 O O . ILE A 1 423 ? -0.869 10.323 -5.186 1.00 97.81 423 ILE A O 1
ATOM 3332 N N . ASN A 1 424 ? -2.540 11.800 -4.927 1.00 98.25 424 ASN A N 1
ATOM 3333 C CA . ASN A 1 424 ? -2.577 11.845 -3.475 1.00 98.25 424 ASN A CA 1
ATOM 3334 C C . ASN A 1 424 ? -3.865 11.170 -2.992 1.00 98.25 424 ASN A C 1
ATOM 3336 O O . ASN A 1 424 ? -4.937 11.361 -3.581 1.00 98.25 424 ASN A O 1
ATOM 3340 N N . ILE A 1 425 ? -3.759 10.390 -1.923 1.00 98.00 425 ILE A N 1
ATOM 3341 C CA . ILE A 1 425 ? -4.851 9.591 -1.373 1.00 98.00 425 ILE A CA 1
ATOM 3342 C C . ILE A 1 425 ? -4.882 9.745 0.140 1.00 98.00 425 ILE A C 1
ATOM 3344 O O . ILE A 1 425 ? -3.866 9.526 0.796 1.00 98.00 425 ILE A O 1
ATOM 3348 N N . ASP A 1 426 ? -6.070 9.996 0.680 1.00 97.50 426 ASP A N 1
ATOM 3349 C CA . ASP A 1 426 ? -6.320 9.939 2.118 1.00 97.50 426 ASP A CA 1
ATOM 3350 C C . ASP A 1 426 ? -7.161 8.706 2.455 1.00 97.50 426 ASP A C 1
ATOM 3352 O O . ASP A 1 426 ? -8.346 8.624 2.130 1.00 97.50 426 ASP A O 1
ATOM 3356 N N . SER A 1 427 ? -6.578 7.724 3.134 1.00 94.69 427 SER A N 1
ATOM 3357 C CA . SER A 1 427 ? -7.339 6.577 3.640 1.00 94.69 427 SER A CA 1
ATOM 3358 C C . SER A 1 427 ? -7.919 6.858 5.022 1.00 94.69 427 SER A C 1
ATOM 3360 O O . SER A 1 427 ? -7.338 7.609 5.811 1.00 94.69 427 SER A O 1
ATOM 3362 N N . SER A 1 428 ? -9.020 6.194 5.359 1.00 94.62 428 SER A N 1
ATOM 3363 C CA . SER A 1 428 ? -9.477 6.097 6.739 1.00 94.62 428 SER A CA 1
ATOM 3364 C C . SER A 1 428 ? -8.413 5.402 7.595 1.00 94.62 428 SER A C 1
ATOM 3366 O O . SER A 1 428 ? -7.645 4.555 7.126 1.00 94.62 428 SER A O 1
ATOM 3368 N N . THR A 1 429 ? -8.363 5.728 8.886 1.00 94.50 429 THR A N 1
ATOM 3369 C CA . THR A 1 429 ? -7.389 5.091 9.785 1.00 94.50 429 THR A CA 1
ATOM 3370 C C . THR A 1 429 ? -7.639 3.599 9.994 1.00 94.50 429 THR A C 1
ATOM 3372 O O . THR A 1 429 ? -6.716 2.909 10.413 1.00 94.50 429 THR A O 1
ATOM 3375 N N . ALA A 1 430 ? -8.863 3.123 9.749 1.00 92.88 430 ALA A N 1
ATOM 3376 C CA . ALA A 1 430 ? -9.236 1.715 9.863 1.00 92.88 430 ALA A CA 1
ATOM 3377 C C . ALA A 1 430 ? -8.876 0.913 8.601 1.00 92.88 430 ALA A C 1
ATOM 3379 O O . ALA A 1 430 ? -8.605 -0.280 8.681 1.00 92.88 430 ALA A O 1
ATOM 3380 N N . PHE A 1 431 ? -8.806 1.573 7.440 1.00 93.50 431 PHE A N 1
ATOM 3381 C CA . PHE A 1 431 ? -8.395 0.963 6.174 1.00 93.50 431 PHE A CA 1
ATOM 3382 C C . PHE A 1 431 ? -6.918 1.202 5.822 1.00 93.50 431 PHE A C 1
ATOM 3384 O O . PHE A 1 431 ? -6.418 0.723 4.803 1.00 93.50 431 PHE A O 1
ATOM 3391 N N . ASN A 1 432 ? -6.198 1.947 6.661 1.00 92.44 432 ASN A N 1
ATOM 3392 C CA . ASN A 1 432 ? -4.863 2.455 6.365 1.00 92.44 432 ASN A CA 1
ATOM 3393 C C . ASN A 1 432 ? -3.848 1.363 5.997 1.00 92.44 432 ASN A C 1
ATOM 3395 O O . ASN A 1 432 ? -3.152 1.503 4.993 1.00 92.44 432 ASN A O 1
ATOM 3399 N N . ASP A 1 433 ? -3.742 0.286 6.774 1.00 90.12 433 ASP A N 1
ATOM 3400 C CA . ASP A 1 433 ? -2.698 -0.718 6.533 1.00 90.12 433 ASP A CA 1
ATOM 3401 C C . ASP A 1 433 ? -2.989 -1.553 5.279 1.00 90.12 433 ASP A C 1
ATOM 3403 O O . ASP A 1 433 ? -2.081 -1.831 4.486 1.00 90.12 433 ASP A O 1
ATOM 3407 N N . THR A 1 434 ? -4.268 -1.824 5.007 1.00 91.38 434 THR A N 1
ATOM 3408 C CA . THR A 1 434 ? -4.714 -2.424 3.743 1.00 91.38 434 THR A CA 1
ATOM 3409 C C . THR A 1 434 ? -4.424 -1.505 2.560 1.00 91.38 434 THR A C 1
ATOM 3411 O O . THR A 1 434 ? -3.844 -1.952 1.566 1.00 91.38 434 THR A O 1
ATOM 3414 N N . MET A 1 435 ? -4.743 -0.210 2.665 1.00 94.25 435 MET A N 1
ATOM 3415 C CA . MET A 1 435 ? -4.450 0.763 1.611 1.00 94.25 435 MET A CA 1
ATOM 3416 C C . MET A 1 435 ? -2.943 0.877 1.359 1.00 94.25 435 MET A C 1
ATOM 3418 O O . MET A 1 435 ? -2.518 0.812 0.208 1.00 94.25 435 MET A O 1
ATOM 3422 N N . LYS A 1 436 ? -2.109 0.960 2.404 1.00 93.81 436 LYS A N 1
ATOM 3423 C CA . LYS A 1 436 ? -0.640 0.950 2.278 1.00 93.81 436 LYS A CA 1
ATOM 3424 C C . LYS A 1 436 ? -0.140 -0.282 1.532 1.00 93.81 436 LYS A C 1
ATOM 3426 O O . LYS A 1 436 ? 0.739 -0.168 0.672 1.00 93.81 436 LYS A O 1
ATOM 3431 N N . GLY A 1 437 ? -0.698 -1.453 1.841 1.00 92.88 437 GLY A N 1
ATOM 3432 C CA . GLY A 1 437 ? -0.393 -2.702 1.149 1.00 92.88 437 GLY A CA 1
ATOM 3433 C C . GLY A 1 437 ? -0.752 -2.651 -0.339 1.00 92.88 437 GLY A C 1
ATOM 3434 O O . GLY A 1 437 ? 0.076 -3.013 -1.180 1.00 92.88 437 GLY A O 1
ATOM 3435 N N . LEU A 1 438 ? -1.947 -2.152 -0.671 1.00 94.06 438 LEU A N 1
ATOM 3436 C CA . LEU A 1 438 ? -2.430 -1.996 -2.047 1.00 94.06 438 LEU A CA 1
ATOM 3437 C C . LEU A 1 438 ? -1.597 -0.985 -2.839 1.00 94.06 438 LEU A C 1
ATOM 3439 O O . LEU A 1 438 ? -1.146 -1.305 -3.936 1.00 94.06 438 LEU A O 1
ATOM 3443 N N . VAL A 1 439 ? -1.318 0.185 -2.261 1.00 95.88 439 VAL A N 1
ATOM 3444 C CA . VAL A 1 439 ? -0.443 1.217 -2.837 1.00 95.88 439 VAL A CA 1
ATOM 3445 C C . VAL A 1 439 ? 0.944 0.641 -3.123 1.00 95.88 439 VAL A C 1
ATOM 3447 O O . VAL A 1 439 ? 1.427 0.699 -4.253 1.00 95.88 439 VAL A O 1
ATOM 3450 N N . SER A 1 440 ? 1.554 -0.016 -2.132 1.00 94.56 440 SER A N 1
ATOM 3451 C CA . SER A 1 440 ? 2.878 -0.634 -2.275 1.00 94.56 440 SER A CA 1
ATOM 3452 C C . SER A 1 440 ? 2.897 -1.731 -3.343 1.00 94.56 440 SER A C 1
ATOM 3454 O O . SER A 1 440 ? 3.879 -1.900 -4.066 1.00 94.56 440 SER A O 1
ATOM 3456 N N . SER A 1 441 ? 1.826 -2.519 -3.447 1.00 93.50 441 SER A N 1
ATOM 3457 C CA . SER A 1 441 ? 1.688 -3.564 -4.464 1.00 93.50 441 SER A CA 1
ATOM 3458 C C . SER A 1 441 ? 1.526 -2.977 -5.869 1.00 93.50 441 SER A C 1
ATOM 3460 O O . SER A 1 441 ? 2.224 -3.394 -6.799 1.00 93.50 441 SER A O 1
ATOM 3462 N N . TYR A 1 442 ? 0.676 -1.961 -6.010 1.00 93.25 442 TYR A N 1
ATOM 3463 C CA . TYR A 1 442 ? 0.437 -1.278 -7.274 1.00 93.25 442 TYR A CA 1
ATOM 3464 C C . TYR A 1 442 ? 1.694 -0.577 -7.779 1.00 93.25 442 TYR A C 1
ATOM 3466 O O . TYR A 1 442 ? 2.092 -0.809 -8.912 1.00 93.25 442 TYR A O 1
ATOM 3474 N N . GLN A 1 443 ? 2.395 0.185 -6.936 1.00 91.94 443 GLN A N 1
ATOM 3475 C CA . GLN A 1 443 ? 3.620 0.890 -7.334 1.00 91.94 443 GLN A CA 1
ATOM 3476 C C . GLN A 1 443 ? 4.788 -0.051 -7.670 1.00 91.94 443 GLN A C 1
ATOM 3478 O O . GLN A 1 443 ? 5.629 0.282 -8.502 1.00 91.94 443 GLN A O 1
ATOM 3483 N N . ARG A 1 444 ? 4.841 -1.254 -7.075 1.00 89.44 444 ARG A N 1
ATOM 3484 C CA . ARG A 1 444 ? 5.801 -2.297 -7.492 1.00 89.44 444 ARG A CA 1
ATOM 3485 C C . ARG A 1 444 ? 5.479 -2.883 -8.866 1.00 89.44 444 ARG A C 1
ATOM 3487 O O . ARG A 1 444 ? 6.387 -3.360 -9.539 1.00 89.44 444 ARG A O 1
ATOM 3494 N N . THR A 1 445 ? 4.208 -2.866 -9.256 1.00 86.12 445 THR A N 1
ATOM 3495 C CA . THR A 1 445 ? 3.733 -3.402 -10.539 1.00 86.12 445 THR A CA 1
ATOM 3496 C C . THR A 1 445 ? 3.779 -2.336 -11.639 1.00 86.12 445 THR A C 1
ATOM 3498 O O . THR A 1 445 ? 4.211 -2.608 -12.755 1.00 86.12 445 THR A O 1
ATOM 3501 N N . CYS A 1 446 ? 3.398 -1.102 -11.312 1.00 87.25 446 CYS A N 1
ATOM 3502 C CA . CYS A 1 446 ? 3.308 0.039 -12.211 1.00 87.25 446 CYS A CA 1
ATOM 3503 C C . CYS A 1 446 ? 4.384 1.076 -11.853 1.00 87.25 446 CYS A C 1
ATOM 3505 O O . CYS A 1 446 ? 4.131 2.031 -11.123 1.00 87.25 446 CYS A O 1
ATOM 3507 N N . LEU A 1 447 ? 5.593 0.889 -12.396 1.00 84.44 447 LEU A N 1
ATOM 3508 C CA . LEU A 1 447 ? 6.806 1.639 -12.020 1.00 84.44 447 LEU A CA 1
ATOM 3509 C C . LEU A 1 447 ? 6.734 3.163 -12.241 1.00 84.44 447 LEU A C 1
ATOM 3511 O O . LEU A 1 447 ? 7.519 3.896 -11.648 1.00 84.44 447 LEU A O 1
ATOM 3515 N N . PHE A 1 448 ? 5.816 3.634 -13.089 1.00 85.81 448 PHE A N 1
ATOM 3516 C CA . PHE A 1 448 ? 5.616 5.058 -13.397 1.00 85.81 448 PHE A CA 1
ATOM 3517 C C . PHE A 1 448 ? 4.389 5.668 -12.700 1.00 85.81 448 PHE A C 1
ATOM 3519 O O . PHE A 1 448 ? 4.003 6.797 -13.009 1.00 85.81 448 PHE A O 1
ATOM 3526 N N . ALA A 1 449 ? 3.747 4.922 -11.797 1.00 92.81 449 ALA A N 1
ATOM 3527 C CA . ALA A 1 449 ? 2.693 5.429 -10.934 1.00 92.81 449 ALA A CA 1
ATOM 3528 C C . ALA A 1 449 ? 3.276 5.811 -9.570 1.00 92.81 449 ALA A C 1
ATOM 3530 O O . ALA A 1 449 ? 3.885 4.991 -8.878 1.00 92.81 449 ALA A O 1
ATOM 3531 N N . HIS A 1 450 ? 3.045 7.052 -9.161 1.00 95.12 450 HIS A N 1
ATOM 3532 C CA . HIS A 1 450 ? 3.407 7.562 -7.848 1.00 95.12 450 HIS A CA 1
ATOM 3533 C C . HIS A 1 450 ? 2.133 7.855 -7.062 1.00 95.12 450 HIS A C 1
ATOM 3535 O O . HIS A 1 450 ? 1.288 8.637 -7.488 1.00 95.12 450 HIS A O 1
ATOM 3541 N N . ILE A 1 451 ? 1.974 7.204 -5.916 1.00 97.38 451 ILE A N 1
ATOM 3542 C CA . ILE A 1 451 ? 0.795 7.372 -5.077 1.00 97.38 451 ILE A CA 1
ATOM 3543 C C . ILE A 1 451 ? 1.271 7.822 -3.702 1.00 97.38 451 ILE A C 1
ATOM 3545 O O . ILE A 1 451 ? 1.888 7.052 -2.970 1.00 97.38 451 ILE A O 1
ATOM 3549 N N . ASN A 1 452 ? 1.005 9.080 -3.362 1.00 97.25 452 ASN A N 1
ATOM 3550 C CA . ASN A 1 452 ? 1.256 9.585 -2.019 1.00 97.25 452 ASN A CA 1
ATOM 3551 C C . ASN A 1 452 ? 0.042 9.243 -1.162 1.00 97.25 452 ASN A C 1
ATOM 3553 O O . ASN A 1 452 ? -1.073 9.648 -1.488 1.00 97.25 452 ASN A O 1
ATOM 3557 N N . GLN A 1 453 ? 0.248 8.484 -0.092 1.00 96.31 453 GLN A N 1
ATOM 3558 C CA . GLN A 1 453 ? -0.827 8.064 0.795 1.00 96.31 453 GLN A CA 1
ATOM 3559 C C . GLN A 1 453 ? -0.631 8.647 2.191 1.00 96.31 453 GLN A C 1
ATOM 3561 O O . GLN A 1 453 ? 0.437 8.511 2.787 1.00 96.31 453 GLN A O 1
ATOM 3566 N N . GLU A 1 454 ? -1.696 9.242 2.714 1.00 95.62 454 GLU A N 1
ATOM 3567 C CA . GLU A 1 454 ? -1.835 9.625 4.112 1.00 95.62 454 GLU A CA 1
ATOM 3568 C C . GLU A 1 454 ? -3.052 8.930 4.735 1.00 95.62 454 GLU A C 1
ATOM 3570 O O . GLU A 1 454 ? -3.886 8.320 4.058 1.00 95.62 454 GLU A O 1
ATOM 3575 N N . SER A 1 455 ? -3.140 9.001 6.061 1.00 94.25 455 SER A N 1
ATOM 3576 C CA . SER A 1 455 ? -4.236 8.425 6.833 1.00 94.25 455 SER A CA 1
ATOM 3577 C C . SER A 1 455 ? -4.815 9.456 7.783 1.00 94.25 455 SER A C 1
ATOM 3579 O O . SER A 1 455 ? -4.094 10.065 8.578 1.00 94.25 455 SER A O 1
ATOM 3581 N N . LYS A 1 456 ? -6.131 9.644 7.691 1.00 93.38 456 LYS A N 1
ATOM 3582 C CA . LYS A 1 456 ? -6.907 10.607 8.476 1.00 93.38 456 LYS A CA 1
ATOM 3583 C C . LYS A 1 456 ? -8.225 9.969 8.911 1.00 93.38 456 LYS A C 1
ATOM 3585 O O . LYS A 1 456 ? -8.578 8.856 8.521 1.00 93.38 456 LYS A O 1
ATOM 3590 N N . ALA A 1 457 ? -8.955 10.659 9.783 1.00 94.00 457 ALA A N 1
ATOM 3591 C CA . ALA A 1 457 ? -10.323 10.266 10.098 1.00 94.00 457 ALA A CA 1
ATOM 3592 C C . ALA A 1 457 ? -11.196 10.361 8.832 1.00 94.00 457 ALA A C 1
ATOM 3594 O O . ALA A 1 457 ? -11.024 11.283 8.038 1.00 94.00 457 ALA A O 1
ATOM 3595 N N . SER A 1 458 ? -12.126 9.425 8.657 1.00 96.12 458 SER A N 1
ATOM 3596 C CA . SER A 1 458 ? -12.888 9.211 7.420 1.00 96.12 458 SER A CA 1
ATOM 3597 C C . SER A 1 458 ? -13.568 10.482 6.890 1.00 96.12 458 SER A C 1
ATOM 3599 O O . SER A 1 458 ? -13.502 10.779 5.698 1.00 96.12 458 SER A O 1
ATOM 3601 N N . LEU A 1 459 ? -14.154 11.296 7.776 1.00 95.88 459 LEU A N 1
ATOM 3602 C CA . LEU A 1 459 ? -14.800 12.551 7.381 1.00 95.88 459 LEU A CA 1
ATOM 3603 C C . LEU A 1 459 ? -13.802 13.649 6.979 1.00 95.88 459 LEU A C 1
ATOM 3605 O O . LEU A 1 459 ? -14.090 14.436 6.076 1.00 95.88 459 LEU A O 1
ATOM 3609 N N . ASN A 1 460 ? -12.605 13.661 7.572 1.00 95.56 460 ASN A N 1
ATOM 3610 C CA . ASN A 1 460 ? -11.532 14.566 7.154 1.00 95.56 460 ASN A CA 1
ATOM 3611 C C . ASN A 1 460 ? -11.021 14.191 5.759 1.00 95.56 460 ASN A C 1
ATOM 3613 O O . ASN A 1 460 ? -10.864 15.075 4.922 1.00 95.56 460 ASN A O 1
ATOM 3617 N N . SER A 1 461 ? -10.873 12.894 5.466 1.00 96.31 461 SER A N 1
ATOM 3618 C CA . SER A 1 461 ? -10.519 12.421 4.121 1.00 96.31 461 SER A CA 1
ATOM 3619 C C . SER A 1 461 ? -11.566 12.847 3.080 1.00 96.31 461 SER A C 1
ATOM 3621 O O . SER A 1 461 ? -11.220 13.310 1.994 1.00 96.31 461 SER A O 1
ATOM 3623 N N . LEU A 1 462 ? -12.865 12.770 3.409 1.00 97.00 462 LEU A N 1
ATOM 3624 C CA . LEU A 1 462 ? -13.934 13.272 2.532 1.00 97.00 462 LEU A CA 1
ATOM 3625 C C . LEU A 1 462 ? -13.864 14.792 2.320 1.00 97.00 462 LEU A C 1
ATOM 3627 O O . LEU A 1 462 ? -14.122 15.267 1.211 1.00 97.00 462 LEU A O 1
ATOM 3631 N N . SER A 1 463 ? -13.510 15.556 3.357 1.00 96.50 463 SER A N 1
ATOM 3632 C CA . SER A 1 463 ? -13.281 17.002 3.253 1.00 96.50 463 SER A CA 1
ATOM 3633 C C . SER A 1 463 ? -12.107 17.322 2.319 1.00 96.50 463 SER A C 1
ATOM 3635 O O . SER A 1 463 ? -12.226 18.197 1.457 1.00 96.50 463 SER A O 1
ATOM 3637 N N . ASP A 1 464 ? -11.009 16.572 2.415 1.00 97.38 464 ASP A N 1
ATOM 3638 C CA . ASP A 1 464 ? -9.821 16.755 1.573 1.00 97.38 464 ASP A CA 1
ATOM 3639 C C . ASP A 1 464 ? -10.073 16.359 0.110 1.00 97.38 464 ASP A C 1
ATOM 3641 O O . ASP A 1 464 ? -9.622 17.036 -0.821 1.00 97.38 464 ASP A O 1
ATOM 3645 N N . LEU A 1 465 ? -10.893 15.332 -0.131 1.00 97.50 465 LEU A N 1
ATOM 3646 C CA . LEU A 1 465 ? -11.368 15.012 -1.478 1.00 97.50 465 LEU A CA 1
ATOM 3647 C C . LEU A 1 465 ? -12.262 16.125 -2.037 1.00 97.50 465 LEU A C 1
ATOM 3649 O O . LEU A 1 465 ? -12.153 16.497 -3.211 1.00 97.50 465 LEU A O 1
ATOM 3653 N N . LYS A 1 466 ? -13.155 16.673 -1.203 1.00 96.44 466 LYS A N 1
ATOM 3654 C CA . LYS A 1 466 ? -14.076 17.739 -1.607 1.00 96.44 466 LYS A CA 1
ATOM 3655 C C . LYS A 1 466 ? -13.342 19.040 -1.936 1.00 96.44 466 LYS A C 1
ATOM 3657 O O . LYS A 1 466 ? -13.756 19.730 -2.875 1.00 96.44 466 LYS A O 1
ATOM 3662 N N . SER A 1 467 ? -12.284 19.366 -1.193 1.00 95.69 467 SER A N 1
ATOM 3663 C CA . SER A 1 467 ? -11.421 20.529 -1.439 1.00 95.69 467 SER A CA 1
ATOM 3664 C C . SER A 1 467 ? -10.507 20.340 -2.659 1.00 95.69 467 SER A C 1
ATOM 3666 O O . SER A 1 467 ? -10.060 21.320 -3.252 1.00 95.69 467 SER A O 1
ATOM 3668 N N . GLY A 1 468 ? -10.289 19.089 -3.082 1.00 95.69 468 GLY A N 1
ATOM 3669 C CA . GLY A 1 468 ? -9.414 18.724 -4.194 1.00 95.69 468 GLY A CA 1
ATOM 3670 C C . GLY A 1 468 ? -7.948 18.544 -3.796 1.00 95.69 468 GLY A C 1
ATOM 3671 O O . GLY A 1 468 ? -7.107 18.456 -4.690 1.00 95.69 468 GLY A O 1
ATOM 3672 N N . ALA A 1 469 ? -7.646 18.487 -2.493 1.00 96.88 469 ALA A N 1
ATOM 3673 C CA . ALA A 1 469 ? -6.309 18.202 -1.969 1.00 96.88 469 ALA A CA 1
ATOM 3674 C C . ALA A 1 469 ? -5.850 16.770 -2.301 1.00 96.88 469 ALA A C 1
ATOM 3676 O O . ALA A 1 469 ? -4.671 16.542 -2.587 1.00 96.88 469 ALA A O 1
ATOM 3677 N N . VAL A 1 470 ? -6.799 15.829 -2.336 1.00 98.25 470 VAL A N 1
ATOM 3678 C CA . VAL A 1 470 ? -6.579 14.433 -2.737 1.00 98.25 470 VAL A CA 1
ATOM 3679 C C . VAL A 1 470 ? -7.492 14.023 -3.888 1.00 98.25 470 VAL A C 1
ATOM 3681 O O . VAL A 1 470 ? -8.542 14.623 -4.134 1.00 98.25 470 VAL A O 1
ATOM 3684 N N . GLN A 1 471 ? -7.080 12.998 -4.632 1.00 98.44 471 GLN A N 1
ATOM 3685 C CA . GLN A 1 471 ? -7.862 12.426 -5.730 1.00 98.44 471 GLN A CA 1
ATOM 3686 C C . GLN A 1 471 ? -8.772 11.292 -5.254 1.00 98.44 471 GLN A C 1
ATOM 3688 O O . GLN A 1 471 ? -9.821 11.055 -5.859 1.00 98.44 471 GLN A O 1
ATOM 3693 N N . ILE A 1 472 ? -8.376 10.619 -4.173 1.00 98.44 472 ILE A N 1
ATOM 3694 C CA . ILE A 1 472 ? -9.082 9.482 -3.595 1.00 98.44 472 ILE A CA 1
ATOM 3695 C C . ILE A 1 472 ? -9.181 9.674 -2.080 1.00 98.44 472 ILE A C 1
ATOM 3697 O O . ILE A 1 472 ? -8.185 9.993 -1.434 1.00 98.44 472 ILE A O 1
ATOM 3701 N N . ALA A 1 473 ? -10.366 9.435 -1.519 1.00 98.19 473 ALA A N 1
ATOM 3702 C CA . ALA A 1 473 ? -10.568 9.330 -0.076 1.00 98.19 473 ALA A CA 1
ATOM 3703 C C . ALA A 1 473 ? -11.274 8.025 0.286 1.00 98.19 473 ALA A C 1
ATOM 3705 O O . ALA A 1 473 ? -12.132 7.585 -0.475 1.00 98.19 473 ALA A O 1
ATOM 3706 N N . SER A 1 474 ? -10.968 7.418 1.433 1.00 97.31 474 SER A N 1
ATOM 3707 C CA . SER A 1 474 ? -11.728 6.262 1.933 1.00 97.31 474 SER A CA 1
ATOM 3708 C C . SER A 1 474 ? -12.549 6.594 3.181 1.00 97.31 474 SER A C 1
ATOM 3710 O O . SER A 1 474 ? -12.172 7.459 3.976 1.00 97.31 474 SER A O 1
ATOM 3712 N N . SER A 1 475 ? -13.723 5.971 3.301 1.00 96.50 475 SER A N 1
ATOM 3713 C CA . SER A 1 475 ? -14.657 6.192 4.403 1.00 96.50 475 SER A CA 1
ATOM 3714 C C . SER A 1 475 ? -15.655 5.046 4.566 1.00 96.50 475 SER A C 1
ATOM 3716 O O . SER A 1 475 ? -16.227 4.548 3.596 1.00 96.50 475 SER A O 1
ATOM 3718 N N . GLU A 1 476 ? -15.942 4.707 5.819 1.00 94.00 476 GLU A N 1
ATOM 3719 C CA . GLU A 1 476 ? -16.963 3.735 6.225 1.00 94.00 476 GLU A CA 1
ATOM 3720 C C . GLU A 1 476 ? -18.363 4.354 6.319 1.00 94.00 476 GLU A C 1
ATOM 3722 O O . GLU A 1 476 ? -19.365 3.641 6.364 1.00 94.00 476 GLU A O 1
ATOM 3727 N N . VAL A 1 477 ? -18.426 5.688 6.347 1.00 93.25 477 VAL A N 1
ATOM 3728 C CA . VAL A 1 477 ? -19.646 6.489 6.476 1.00 93.25 477 VAL A CA 1
ATOM 3729 C C . VAL A 1 477 ? -19.870 7.315 5.210 1.00 93.25 477 VAL A C 1
ATOM 3731 O O . VAL A 1 477 ? -18.930 7.868 4.624 1.00 93.25 477 VAL A O 1
ATOM 3734 N N . THR A 1 478 ? -21.116 7.381 4.753 1.00 93.88 478 THR A N 1
ATOM 3735 C CA . THR A 1 478 ? -21.503 8.229 3.622 1.00 93.88 478 THR A CA 1
ATOM 3736 C C . THR A 1 478 ? -21.597 9.698 4.042 1.00 93.88 478 THR A C 1
ATOM 3738 O O . THR A 1 478 ? -21.914 9.998 5.197 1.00 93.88 478 THR A O 1
ATOM 3741 N N . PRO A 1 479 ? -21.380 10.656 3.120 1.00 93.50 479 PRO A N 1
ATOM 3742 C CA . PRO A 1 479 ? -21.583 12.071 3.425 1.00 93.50 479 PRO A CA 1
ATOM 3743 C C . PRO A 1 479 ? -22.992 12.369 3.965 1.00 93.50 479 PRO A C 1
ATOM 3745 O O . PRO A 1 479 ? -23.163 13.237 4.817 1.00 93.50 479 PRO A O 1
ATOM 3748 N N . GLN A 1 480 ? -24.006 11.640 3.491 1.00 91.75 480 GLN A N 1
ATOM 3749 C CA . GLN A 1 480 ? -25.395 11.785 3.923 1.00 91.75 480 GLN A CA 1
ATOM 3750 C C . GLN A 1 480 ? -25.597 11.334 5.373 1.00 91.75 480 GLN A C 1
ATOM 3752 O O . GLN A 1 480 ? -26.183 12.085 6.150 1.00 91.75 480 GLN A O 1
ATOM 3757 N N . GLU A 1 481 ? -25.086 10.157 5.746 1.00 90.31 481 GLU A N 1
ATOM 3758 C CA . GLU A 1 481 ? -25.146 9.642 7.124 1.00 90.31 481 GLU A CA 1
ATOM 3759 C C . GLU A 1 481 ? -24.395 10.544 8.108 1.00 90.31 481 GLU A C 1
ATOM 3761 O O . GLU A 1 481 ? -24.858 10.762 9.225 1.00 90.31 481 GLU A O 1
ATOM 3766 N N . ALA A 1 482 ? -23.265 11.109 7.680 1.00 90.75 482 ALA A N 1
ATOM 3767 C CA . ALA A 1 482 ? -22.448 11.996 8.501 1.00 90.75 482 ALA A CA 1
ATOM 3768 C C . ALA A 1 482 ? -23.135 13.333 8.845 1.00 90.75 482 ALA A C 1
ATOM 3770 O O . ALA A 1 482 ? -22.727 14.011 9.789 1.00 90.75 482 ALA A O 1
ATOM 3771 N N . GLY A 1 483 ? -24.168 13.726 8.093 1.00 91.75 483 GLY A N 1
ATOM 3772 C CA . GLY A 1 483 ? -24.876 14.988 8.288 1.00 91.75 483 GLY A CA 1
ATOM 3773 C C . GLY A 1 483 ? -24.051 16.230 7.907 1.00 91.75 483 GLY A C 1
ATOM 3774 O O . GLY A 1 483 ? -22.981 16.127 7.305 1.00 91.75 483 GLY A O 1
ATOM 3775 N N . PRO A 1 484 ? -24.559 17.446 8.180 1.00 90.75 484 PRO A N 1
ATOM 3776 C CA . PRO A 1 484 ? -23.861 18.683 7.835 1.00 90.75 484 PRO A CA 1
ATOM 3777 C C . PRO A 1 484 ? -22.513 18.833 8.573 1.00 90.75 484 PRO A C 1
ATOM 3779 O O . PRO A 1 484 ? -22.441 18.510 9.756 1.00 90.75 484 PRO A O 1
ATOM 3782 N N . PRO A 1 485 ? -21.465 19.383 7.924 1.00 93.38 485 PRO A N 1
ATOM 3783 C CA . PRO A 1 485 ? -21.462 19.931 6.564 1.00 93.38 485 PRO A CA 1
ATOM 3784 C C . PRO A 1 485 ? -21.298 18.874 5.457 1.00 93.38 485 PRO A C 1
ATOM 3786 O O . PRO A 1 485 ? -21.517 19.192 4.289 1.00 93.38 485 PRO A O 1
ATOM 3789 N N . TYR A 1 486 ? -20.943 17.634 5.793 1.00 94.19 486 TYR A N 1
ATOM 3790 C CA . TYR A 1 486 ? -20.606 16.572 4.839 1.00 94.19 486 TYR A CA 1
ATOM 3791 C C . TYR A 1 486 ? -21.767 16.206 3.912 1.00 94.19 486 TYR A C 1
ATOM 3793 O O . TYR A 1 486 ? -21.561 16.017 2.718 1.00 94.19 486 TYR A O 1
ATOM 3801 N N . SER A 1 487 ? -23.004 16.223 4.407 1.00 93.44 487 SER A N 1
ATOM 3802 C CA . SER A 1 487 ? -24.199 15.920 3.604 1.00 93.44 487 SER A CA 1
ATOM 3803 C C . SER A 1 487 ? -24.429 16.889 2.437 1.00 93.44 487 SER A C 1
ATOM 3805 O O . SER A 1 487 ? -25.167 16.568 1.506 1.00 93.44 487 SER A O 1
ATOM 3807 N N . SER A 1 488 ? -23.770 18.054 2.448 1.00 94.00 488 SER A N 1
ATOM 3808 C CA . SER A 1 488 ? -23.773 19.017 1.339 1.00 94.00 488 SER A CA 1
ATOM 3809 C C . SER A 1 488 ? -22.749 18.704 0.237 1.00 94.00 488 SER A C 1
ATOM 3811 O O . SER A 1 488 ? -22.731 19.374 -0.800 1.00 94.00 488 SER A O 1
ATOM 3813 N N . TYR A 1 489 ? -21.878 17.710 0.433 1.00 93.81 489 TYR A N 1
ATOM 3814 C CA . TYR A 1 489 ? -20.829 17.366 -0.521 1.00 93.81 489 TYR A CA 1
ATOM 3815 C C . TYR A 1 489 ? -21.437 16.702 -1.758 1.00 93.81 489 TYR A C 1
ATOM 3817 O O . TYR A 1 489 ? -21.850 15.546 -1.747 1.00 93.81 489 TYR A O 1
ATOM 3825 N N . THR A 1 490 ? -21.471 17.456 -2.853 1.00 91.12 490 THR A N 1
ATOM 3826 C CA . THR A 1 490 ? -21.916 17.002 -4.175 1.00 91.12 490 THR A CA 1
ATOM 3827 C C . THR A 1 490 ? -20.727 16.778 -5.112 1.00 91.12 490 THR A C 1
ATOM 3829 O O . THR A 1 490 ? -19.634 17.314 -4.896 1.00 91.12 490 THR A O 1
ATOM 3832 N N . GLY A 1 491 ? -20.938 15.991 -6.172 1.00 92.19 491 GLY A N 1
ATOM 3833 C CA . GLY A 1 491 ? -19.905 15.699 -7.175 1.00 92.19 491 GLY A CA 1
ATOM 3834 C C . GLY A 1 491 ? -18.850 14.685 -6.720 1.00 92.19 491 GLY A C 1
ATOM 3835 O O . GLY A 1 491 ? -17.750 14.658 -7.274 1.00 92.19 491 GLY A O 1
ATOM 3836 N N . LEU A 1 492 ? -19.173 13.878 -5.706 1.00 95.94 492 LEU A N 1
ATOM 3837 C CA . LEU A 1 492 ? -18.383 12.724 -5.288 1.00 95.94 492 LEU A CA 1
ATOM 3838 C C . LEU A 1 492 ? -18.983 11.449 -5.888 1.00 95.94 492 LEU A C 1
ATOM 3840 O O . LEU A 1 492 ? -20.203 11.308 -5.967 1.00 95.94 492 LEU A O 1
ATOM 3844 N N . GLN A 1 493 ? -18.125 10.532 -6.315 1.00 96.38 493 GLN A N 1
ATOM 3845 C CA . GLN A 1 493 ? -18.490 9.225 -6.838 1.00 96.38 493 GLN A CA 1
ATOM 3846 C C . GLN A 1 493 ? -18.102 8.156 -5.818 1.00 96.38 493 GLN A C 1
ATOM 3848 O O . GLN A 1 493 ? -16.946 8.078 -5.413 1.00 96.38 493 GLN A O 1
ATOM 3853 N N . GLU A 1 494 ? -19.077 7.349 -5.401 1.00 96.06 494 GLU A N 1
ATOM 3854 C CA . GLU A 1 494 ? -18.882 6.256 -4.448 1.00 96.06 494 GLU A CA 1
ATOM 3855 C C . GLU A 1 494 ? -18.415 4.976 -5.151 1.00 96.06 494 GLU A C 1
ATOM 3857 O O . GLU A 1 494 ? -18.966 4.548 -6.172 1.00 96.06 494 GLU A O 1
ATOM 3862 N N . HIS A 1 495 ? -17.440 4.309 -4.544 1.00 95.88 495 HIS A N 1
ATOM 3863 C CA . HIS A 1 495 ? -16.998 2.975 -4.905 1.00 95.88 495 HIS A CA 1
ATOM 3864 C C . HIS A 1 495 ? -16.923 2.103 -3.654 1.00 95.88 495 HIS A C 1
ATOM 3866 O O . HIS A 1 495 ? -16.009 2.230 -2.850 1.00 95.88 495 HIS A O 1
ATOM 3872 N N . ARG A 1 496 ? -17.869 1.182 -3.494 1.00 94.81 496 ARG A N 1
ATOM 3873 C CA . ARG A 1 496 ? -17.833 0.188 -2.413 1.00 94.81 496 ARG A CA 1
ATOM 3874 C C . ARG A 1 496 ? -16.726 -0.817 -2.714 1.00 94.81 496 ARG A C 1
ATOM 3876 O O . ARG A 1 496 ? -16.686 -1.335 -3.832 1.00 94.81 496 ARG A O 1
ATOM 3883 N N . VAL A 1 497 ? -15.830 -1.051 -1.759 1.00 93.75 497 VAL A N 1
ATOM 3884 C CA . VAL A 1 497 ? -14.641 -1.894 -1.975 1.00 93.75 497 VAL A CA 1
ATOM 3885 C C . VAL A 1 497 ? -14.609 -3.124 -1.080 1.00 93.75 497 VAL A C 1
ATOM 3887 O O . VAL A 1 497 ? -14.131 -4.162 -1.523 1.00 93.75 497 VAL A O 1
ATOM 3890 N N . ALA A 1 498 ? -15.139 -3.045 0.142 1.00 92.69 498 ALA A N 1
ATOM 3891 C CA . ALA A 1 498 ? -15.149 -4.175 1.064 1.00 92.69 498 ALA A CA 1
ATOM 3892 C C . ALA A 1 498 ? -16.204 -4.015 2.160 1.00 92.69 498 ALA A C 1
ATOM 3894 O O . ALA A 1 498 ? -16.726 -2.929 2.399 1.00 92.69 498 ALA A O 1
ATOM 3895 N N . VAL A 1 499 ? -16.468 -5.107 2.863 1.00 93.25 499 VAL A N 1
ATOM 3896 C CA . VAL A 1 499 ? -17.052 -5.099 4.203 1.00 93.25 499 VAL A CA 1
ATOM 3897 C C . VAL A 1 499 ? -15.909 -5.083 5.210 1.00 93.25 499 VAL A C 1
ATOM 3899 O O . VAL A 1 499 ? -15.025 -5.936 5.145 1.00 93.25 499 VAL A O 1
ATOM 3902 N N . ILE A 1 500 ? -15.926 -4.113 6.122 1.00 93.62 500 ILE A N 1
ATOM 3903 C CA . ILE A 1 500 ? -14.971 -3.979 7.224 1.00 93.62 500 ILE A CA 1
ATOM 3904 C C . ILE A 1 500 ? -15.651 -4.383 8.530 1.00 93.62 500 ILE A C 1
ATOM 3906 O O . ILE A 1 500 ? -16.741 -3.905 8.849 1.00 93.62 500 ILE A O 1
ATOM 3910 N N . VAL A 1 501 ? -15.007 -5.268 9.291 1.00 94.38 501 VAL A N 1
ATOM 3911 C CA . VAL A 1 501 ? -15.514 -5.727 10.591 1.00 94.38 501 VAL A CA 1
ATOM 3912 C C . VAL A 1 501 ? -14.778 -5.026 11.717 1.00 94.38 501 VAL A C 1
ATOM 3914 O O . VAL A 1 501 ? -13.550 -4.917 11.713 1.00 94.38 501 VAL A O 1
ATOM 3917 N N . PHE A 1 502 ? -15.541 -4.569 12.702 1.00 96.00 502 PHE A N 1
ATOM 3918 C CA . PHE A 1 502 ? -15.019 -3.956 13.911 1.00 96.00 502 PHE A CA 1
ATOM 3919 C C . PHE A 1 502 ? -15.140 -4.909 15.088 1.00 96.00 502 PHE A C 1
ATOM 3921 O O . PHE A 1 502 ? -15.894 -5.876 15.069 1.00 96.00 502 PHE A O 1
ATOM 3928 N N . THR A 1 503 ? -14.387 -4.623 16.138 1.00 96.88 503 THR A N 1
ATOM 3929 C CA . THR A 1 503 ? -14.470 -5.352 17.395 1.00 96.88 503 THR A CA 1
ATOM 3930 C C . THR A 1 503 ? -14.386 -4.395 18.565 1.00 96.88 503 THR A C 1
ATOM 3932 O O . THR A 1 503 ? -13.845 -3.289 18.476 1.00 96.88 503 THR A O 1
ATOM 3935 N N . MET A 1 504 ? -14.906 -4.853 19.695 1.00 97.94 504 MET A N 1
ATOM 3936 C CA . MET A 1 504 ? -14.627 -4.255 20.987 1.00 97.94 504 MET A CA 1
ATOM 3937 C C . MET A 1 504 ? -13.458 -4.972 21.652 1.00 97.94 504 MET A C 1
ATOM 3939 O O . MET A 1 504 ? -13.219 -6.160 21.421 1.00 97.94 504 MET A O 1
ATOM 3943 N N . PHE A 1 505 ? -12.723 -4.243 22.481 1.00 98.50 505 PHE A N 1
ATOM 3944 C CA . PHE A 1 505 ? -11.607 -4.788 23.241 1.00 98.50 505 PHE A CA 1
ATOM 3945 C C . PHE A 1 505 ? -11.432 -4.053 24.562 1.00 98.50 505 PHE A C 1
ATOM 3947 O O . PHE A 1 505 ? -11.814 -2.891 24.727 1.00 98.50 505 PHE A O 1
ATOM 3954 N N . ILE A 1 506 ? -10.844 -4.763 25.513 1.00 98.62 506 ILE A N 1
ATOM 3955 C CA . ILE A 1 506 ? -10.646 -4.318 26.888 1.00 98.62 506 ILE A CA 1
ATOM 3956 C C . ILE A 1 506 ? -9.178 -4.452 27.270 1.00 98.62 506 ILE A C 1
ATOM 3958 O O . ILE A 1 506 ? -8.448 -5.277 26.715 1.00 98.62 506 ILE A O 1
ATOM 3962 N N . ASN A 1 507 ? -8.736 -3.655 28.239 1.00 98.56 507 ASN A N 1
ATOM 3963 C CA . ASN A 1 507 ? -7.424 -3.839 28.845 1.00 98.56 507 ASN A CA 1
ATOM 396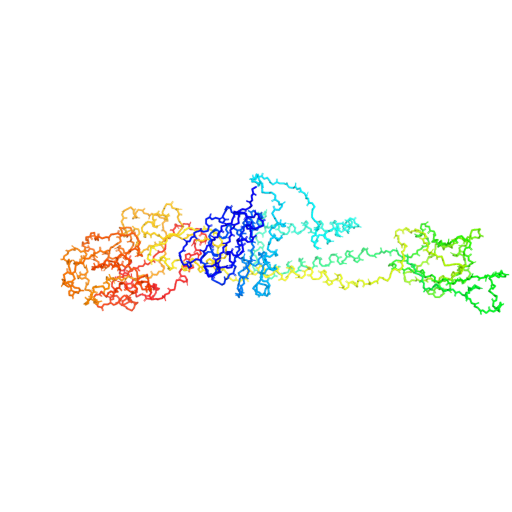4 C C . ASN A 1 507 ? -7.321 -5.240 29.475 1.00 98.56 507 ASN A C 1
ATOM 3966 O O . ASN A 1 507 ? -8.220 -5.660 30.203 1.00 98.56 507 ASN A O 1
ATOM 3970 N N . LYS A 1 508 ? -6.201 -5.940 29.269 1.00 97.19 508 LYS A N 1
ATOM 3971 C CA . LYS A 1 508 ? -6.003 -7.332 29.714 1.00 97.19 508 LYS A CA 1
ATOM 3972 C C . LYS A 1 508 ? -6.053 -7.544 31.234 1.00 97.19 508 LYS A C 1
ATOM 3974 O O . LYS A 1 508 ? -6.202 -8.676 31.687 1.00 97.19 508 LYS A O 1
ATOM 3979 N N . LYS A 1 509 ? -5.937 -6.481 32.039 1.00 96.94 509 LYS A N 1
ATOM 3980 C CA . LYS A 1 509 ? -6.144 -6.551 33.497 1.00 96.94 509 LYS A CA 1
ATOM 3981 C C . LYS A 1 509 ? -7.608 -6.749 33.886 1.00 96.94 509 LYS A C 1
ATOM 3983 O O . LYS A 1 509 ? -7.876 -7.152 35.015 1.00 96.94 509 LYS A O 1
ATOM 3988 N N . VAL A 1 510 ? -8.539 -6.472 32.977 1.00 98.06 510 VAL A N 1
ATOM 3989 C CA . VAL A 1 510 ? -9.945 -6.830 33.137 1.00 98.06 510 VAL A CA 1
ATOM 3990 C C . VAL A 1 510 ? -10.098 -8.304 32.773 1.00 98.06 510 VAL A C 1
ATOM 3992 O O . VAL A 1 510 ? -9.777 -8.723 31.665 1.00 98.06 510 VAL A O 1
ATOM 3995 N N . THR A 1 511 ? -10.587 -9.101 33.714 1.00 97.38 511 THR A N 1
ATOM 3996 C CA . THR A 1 511 ? -10.774 -10.550 33.567 1.00 97.38 511 THR A CA 1
ATOM 3997 C C . THR A 1 511 ? -12.230 -10.933 33.821 1.00 97.38 511 THR A C 1
ATOM 3999 O O . THR A 1 511 ? -13.009 -10.142 34.351 1.00 97.38 511 THR A O 1
ATOM 4002 N N . GLY A 1 512 ? -12.630 -12.141 33.417 1.00 95.50 512 GLY A N 1
ATOM 4003 C CA . GLY A 1 512 ? -14.007 -12.627 33.587 1.00 95.50 512 GLY A CA 1
ATOM 4004 C C . GLY A 1 512 ? -15.014 -12.094 32.560 1.00 95.50 512 GLY A C 1
ATOM 4005 O O . GLY A 1 512 ? -16.184 -12.449 32.633 1.00 95.50 512 GLY A O 1
ATOM 4006 N N . ILE A 1 513 ? -14.568 -11.290 31.590 1.00 97.62 513 ILE A N 1
ATOM 4007 C CA . ILE A 1 513 ? -15.382 -10.821 30.465 1.00 97.62 513 ILE A CA 1
ATOM 4008 C C . ILE A 1 513 ? -14.891 -11.491 29.184 1.00 97.62 513 ILE A C 1
ATOM 4010 O O . ILE A 1 513 ? -13.770 -11.250 28.746 1.00 97.62 513 ILE A O 1
ATOM 4014 N N . HIS A 1 514 ? -15.743 -12.325 28.596 1.00 96.44 514 HIS A N 1
ATOM 4015 C CA . HIS A 1 514 ? -15.557 -12.886 27.251 1.00 96.44 514 HIS A CA 1
ATOM 4016 C C . HIS A 1 514 ? -16.453 -12.185 26.222 1.00 96.44 514 HIS A C 1
ATOM 4018 O O . HIS A 1 514 ? -16.081 -11.976 25.073 1.00 96.44 514 HIS A O 1
ATOM 4024 N N . SER A 1 515 ? -17.646 -11.805 26.668 1.00 98.25 515 SER A N 1
ATOM 4025 C CA . SER A 1 515 ? -18.729 -11.282 25.852 1.00 98.25 515 SER A CA 1
ATOM 4026 C C . SER A 1 515 ? -19.482 -10.238 26.661 1.00 98.25 515 SER A C 1
ATOM 4028 O O . SER A 1 515 ? -19.635 -10.385 27.879 1.00 98.25 515 SER A O 1
ATOM 4030 N N . LEU A 1 516 ? -19.952 -9.194 25.989 1.00 98.44 516 LEU A N 1
ATOM 4031 C CA . LEU A 1 516 ? -20.922 -8.256 26.536 1.00 98.44 516 LEU A CA 1
ATOM 4032 C C . LEU A 1 516 ? -22.164 -8.260 25.657 1.00 98.44 516 LEU A C 1
ATOM 4034 O O . LEU A 1 516 ? -22.085 -8.295 24.432 1.00 98.44 516 LEU A O 1
ATOM 4038 N N . THR A 1 517 ? -23.331 -8.164 26.281 1.00 98.25 517 THR A N 1
ATOM 4039 C CA . THR A 1 517 ? -24.558 -7.928 25.518 1.00 98.25 517 THR A CA 1
ATOM 4040 C C . THR A 1 517 ? -24.555 -6.522 24.922 1.00 98.25 517 THR A C 1
ATOM 4042 O O . THR A 1 517 ? -24.017 -5.588 25.533 1.00 98.25 517 THR A O 1
ATOM 4045 N N . GLN A 1 518 ? -25.228 -6.321 23.786 1.00 97.38 518 GLN A N 1
ATOM 4046 C CA . GLN A 1 518 ? -25.382 -4.986 23.192 1.00 97.38 518 GLN A CA 1
ATOM 4047 C C . GLN A 1 518 ? -25.930 -3.973 24.214 1.00 97.38 518 GLN A C 1
ATOM 4049 O O . GLN A 1 518 ? -25.461 -2.838 24.309 1.00 97.38 518 GLN A O 1
ATOM 4054 N N . GLN A 1 519 ? -26.878 -4.393 25.057 1.00 97.94 519 GLN A N 1
ATOM 4055 C CA . GLN A 1 519 ? -27.456 -3.532 26.087 1.00 97.94 519 GLN A CA 1
ATOM 4056 C C . GLN A 1 519 ? -26.459 -3.171 27.202 1.00 97.94 519 GLN A C 1
ATOM 4058 O O . GLN A 1 519 ? -26.519 -2.062 27.739 1.00 97.94 519 GLN A O 1
ATOM 4063 N N . GLN A 1 520 ? -25.543 -4.073 27.567 1.00 98.44 520 GLN A N 1
ATOM 4064 C CA . GLN A 1 520 ? -24.467 -3.753 28.509 1.00 98.44 520 GLN A CA 1
ATOM 4065 C C . GLN A 1 520 ? -23.495 -2.741 27.910 1.00 98.44 520 GLN A C 1
ATOM 4067 O O . GLN A 1 520 ? -23.139 -1.786 28.596 1.00 98.44 520 GLN A O 1
ATOM 4072 N N . ILE A 1 521 ? -23.130 -2.894 26.634 1.00 98.44 521 ILE A N 1
ATOM 4073 C CA . ILE A 1 521 ? -22.263 -1.942 25.925 1.00 98.44 521 ILE A CA 1
ATOM 4074 C C . ILE A 1 521 ? -22.903 -0.551 25.907 1.00 98.44 521 ILE A C 1
ATOM 4076 O O . ILE A 1 521 ? -22.271 0.425 26.310 1.00 98.44 521 ILE A O 1
ATOM 4080 N N . VAL A 1 522 ? -24.188 -0.462 25.554 1.00 98.25 522 VAL A N 1
ATOM 4081 C CA . VAL A 1 522 ? -24.949 0.793 25.617 1.00 98.25 522 VAL A CA 1
ATOM 4082 C C . VAL A 1 522 ? -24.902 1.409 27.017 1.00 98.25 522 VAL A C 1
ATOM 4084 O O . VAL A 1 522 ? -24.649 2.604 27.160 1.00 98.25 522 VAL A O 1
ATOM 4087 N N . LYS A 1 523 ? -25.120 0.607 28.067 1.00 98.44 523 LYS A N 1
ATOM 4088 C CA . LYS A 1 523 ? -25.097 1.077 29.461 1.00 98.44 523 LYS A CA 1
ATOM 4089 C C . LYS A 1 523 ? -23.707 1.502 29.939 1.00 98.44 523 LYS A C 1
ATOM 4091 O O . LYS A 1 523 ? -23.611 2.352 30.819 1.00 98.44 523 LYS A O 1
ATOM 4096 N N . ILE A 1 524 ? -22.639 0.948 29.372 1.00 98.44 524 ILE A N 1
ATOM 4097 C CA . ILE A 1 524 ? -21.268 1.415 29.608 1.00 98.44 524 ILE A CA 1
ATOM 4098 C C . ILE A 1 524 ? -21.079 2.793 28.967 1.00 98.44 524 ILE A C 1
ATOM 4100 O O . ILE A 1 524 ? -20.723 3.756 29.644 1.00 98.44 524 ILE A O 1
ATOM 4104 N N . TYR A 1 525 ? -21.382 2.918 27.674 1.00 98.00 525 TYR A N 1
ATOM 4105 C CA . TYR A 1 525 ? -21.120 4.142 26.915 1.00 98.00 525 TYR A CA 1
ATOM 4106 C C . TYR A 1 525 ? -22.113 5.281 27.190 1.00 98.00 525 TYR A C 1
ATOM 4108 O O . TYR A 1 525 ? -21.816 6.432 26.884 1.00 98.00 525 TYR A O 1
ATOM 4116 N N . ASN A 1 526 ? -23.253 5.011 27.831 1.00 96.88 526 ASN A N 1
ATOM 4117 C CA . ASN A 1 526 ? -24.148 6.042 28.369 1.00 96.88 526 ASN A CA 1
ATOM 4118 C C . ASN A 1 526 ? -23.872 6.385 29.852 1.00 96.88 526 ASN A C 1
ATOM 4120 O O . ASN A 1 526 ? -24.563 7.226 30.433 1.00 96.88 526 ASN A O 1
ATOM 4124 N N . GLY A 1 527 ? -22.866 5.753 30.471 1.00 96.50 527 GLY A N 1
ATOM 4125 C CA . GLY A 1 527 ? -22.416 6.025 31.839 1.00 96.50 527 GLY A CA 1
ATOM 4126 C C . GLY A 1 527 ? -23.265 5.414 32.961 1.00 96.50 527 GLY A C 1
ATOM 4127 O O . GLY A 1 527 ? -23.061 5.768 34.126 1.00 96.50 527 GLY A O 1
ATOM 4128 N N . THR A 1 528 ? -24.205 4.518 32.641 1.00 97.56 528 THR A N 1
ATOM 4129 C CA . THR A 1 528 ? -24.984 3.764 33.639 1.00 97.56 528 THR A CA 1
ATOM 4130 C C . THR A 1 528 ? -24.096 2.780 34.399 1.00 97.56 528 THR A C 1
ATOM 4132 O O . THR A 1 528 ? -24.143 2.737 35.627 1.00 97.56 528 THR A O 1
ATOM 4135 N N . TYR A 1 529 ? -23.271 2.012 33.682 1.00 98.25 529 TYR A N 1
ATOM 4136 C CA . TYR A 1 529 ? -22.272 1.120 34.269 1.00 98.25 529 TYR A CA 1
ATOM 4137 C C . TYR A 1 529 ? -20.933 1.835 34.362 1.00 98.25 529 TYR A C 1
ATOM 4139 O O . TYR A 1 529 ? -20.443 2.386 33.379 1.00 98.25 529 TYR A O 1
ATOM 4147 N N . LYS A 1 530 ? -20.361 1.852 35.568 1.00 97.62 530 LYS A N 1
ATOM 4148 C CA . LYS A 1 530 ? -19.181 2.669 35.896 1.00 97.62 530 LYS A CA 1
ATOM 4149 C C . LYS A 1 530 ? -17.997 1.843 36.376 1.00 97.62 530 LYS A C 1
ATOM 4151 O O . LYS A 1 530 ? -16.880 2.355 36.395 1.00 97.62 530 LYS A O 1
ATOM 4156 N N . LYS A 1 531 ? -18.216 0.587 36.767 1.00 98.31 531 LYS A N 1
ATOM 4157 C CA . LYS A 1 531 ? -17.174 -0.342 37.222 1.00 98.31 531 LYS A CA 1
ATOM 4158 C C . LYS A 1 531 ? -17.395 -1.728 36.630 1.00 98.31 531 LYS A C 1
ATOM 4160 O O . LYS A 1 531 ? -18.528 -2.122 36.367 1.00 98.31 531 LYS A O 1
ATOM 4165 N N . TRP A 1 532 ? -16.319 -2.488 36.452 1.00 98.44 532 TRP A N 1
ATOM 4166 C CA . TRP A 1 532 ? -16.377 -3.797 35.792 1.00 98.44 532 TRP A CA 1
ATOM 4167 C C . TRP A 1 532 ? -17.268 -4.811 36.516 1.00 98.44 532 TRP A C 1
ATOM 4169 O O . TRP A 1 532 ? -17.907 -5.634 35.862 1.00 98.44 532 TRP A O 1
ATOM 4179 N N . GLY A 1 533 ? -17.413 -4.694 37.839 1.00 98.31 533 GLY A N 1
ATOM 4180 C CA . GLY A 1 533 ? -18.341 -5.519 38.612 1.00 98.31 533 GLY A CA 1
ATOM 4181 C C . GLY A 1 533 ? -19.813 -5.351 38.216 1.00 98.31 533 GLY A C 1
ATOM 4182 O O . GLY A 1 533 ? -20.583 -6.287 38.404 1.00 98.31 533 GLY A O 1
ATOM 4183 N N . ASP A 1 534 ? -20.203 -4.220 37.614 1.00 98.31 534 ASP A N 1
ATOM 4184 C CA . ASP A 1 534 ? -21.580 -3.980 37.151 1.00 98.31 534 ASP A CA 1
ATOM 4185 C C . ASP A 1 534 ? -21.971 -4.901 35.976 1.00 98.31 534 ASP A C 1
ATOM 4187 O O . ASP A 1 534 ? -23.155 -5.113 35.708 1.00 98.31 534 ASP A O 1
ATOM 4191 N N . VAL A 1 535 ? -20.972 -5.460 35.283 1.00 97.81 535 VAL A N 1
ATOM 4192 C CA . VAL A 1 535 ? -21.124 -6.380 34.144 1.00 97.81 535 VAL A CA 1
ATOM 4193 C C . VAL A 1 535 ? -20.463 -7.742 34.390 1.00 97.81 535 VAL A C 1
ATOM 4195 O O . VAL A 1 535 ? -20.299 -8.521 33.459 1.00 97.81 535 VAL A O 1
ATOM 4198 N N . GLY A 1 536 ? -20.103 -8.050 35.642 1.00 96.56 536 GLY A N 1
ATOM 4199 C CA . GLY A 1 536 ? -19.510 -9.337 36.033 1.00 96.56 536 GLY A CA 1
ATOM 4200 C C . GLY A 1 536 ? -17.993 -9.454 35.837 1.00 96.56 536 GLY A C 1
ATOM 4201 O O . GLY A 1 536 ? -17.437 -10.531 36.039 1.00 96.56 536 GLY A O 1
ATOM 4202 N N . GLY A 1 537 ? -17.309 -8.365 35.483 1.00 97.56 537 GLY A N 1
ATOM 4203 C CA . GLY A 1 537 ? -15.861 -8.333 35.280 1.00 97.56 537 GLY A CA 1
ATOM 4204 C C . GLY A 1 537 ? -15.065 -8.155 36.574 1.00 97.56 537 GLY A C 1
ATOM 4205 O O . GLY A 1 537 ? -15.566 -7.647 37.581 1.00 97.56 537 GLY A O 1
ATOM 4206 N N . GLN A 1 538 ? -13.794 -8.552 36.533 1.00 97.44 538 GLN A N 1
ATOM 4207 C CA . GLN A 1 538 ? -12.846 -8.450 37.640 1.00 97.44 538 GLN A CA 1
ATOM 4208 C C . GLN A 1 538 ? -11.609 -7.629 37.259 1.00 97.44 538 GLN A C 1
ATOM 4210 O O . GLN A 1 538 ? -11.122 -7.773 36.138 1.00 97.44 538 GLN A O 1
ATOM 4215 N N . PRO A 1 539 ? -11.047 -6.826 38.183 1.00 98.06 539 PRO A N 1
ATOM 4216 C CA . PRO A 1 539 ? -11.517 -6.583 39.553 1.00 98.06 539 PRO A CA 1
ATOM 4217 C C . PRO A 1 539 ? -12.854 -5.822 39.612 1.00 98.06 539 PRO A C 1
ATOM 4219 O O . PRO A 1 539 ? -13.032 -4.822 38.924 1.00 98.06 539 PRO A O 1
ATOM 4222 N N . ALA A 1 540 ? -13.784 -6.249 40.474 1.00 97.19 540 ALA A N 1
ATOM 4223 C CA . ALA A 1 540 ? -15.153 -5.713 40.502 1.00 97.19 540 ALA A CA 1
ATOM 4224 C C . ALA A 1 540 ? -15.251 -4.193 40.758 1.00 97.19 540 ALA A C 1
ATOM 4226 O O . ALA A 1 540 ? -16.168 -3.534 40.267 1.00 97.19 540 ALA A O 1
ATOM 4227 N N . ASN A 1 541 ? -14.305 -3.627 41.514 1.00 97.75 541 ASN A N 1
ATOM 4228 C CA . ASN A 1 541 ? -14.254 -2.194 41.825 1.00 97.75 541 ASN A CA 1
ATOM 4229 C C . ASN A 1 541 ? -13.421 -1.377 40.826 1.00 97.75 541 ASN A C 1
ATOM 4231 O O . ASN A 1 541 ? -13.301 -0.166 41.000 1.00 97.75 541 ASN A O 1
ATOM 4235 N N . LEU A 1 542 ? -12.833 -2.012 39.807 1.00 98.31 542 LEU A N 1
ATOM 4236 C CA . LEU A 1 542 ? -12.052 -1.310 38.796 1.00 98.31 542 LEU A CA 1
ATOM 4237 C C . LEU A 1 542 ? -12.993 -0.422 37.959 1.00 98.31 542 LEU A C 1
ATOM 4239 O O . LEU A 1 542 ? -13.960 -0.950 37.396 1.00 98.31 542 LEU A O 1
ATOM 4243 N N . PRO A 1 543 ? -12.752 0.901 37.871 1.00 98.44 543 PRO A N 1
ATOM 4244 C CA . PRO A 1 543 ? -13.563 1.783 37.043 1.00 98.44 543 PRO A CA 1
ATOM 4245 C C . PRO A 1 543 ? -13.495 1.398 35.564 1.00 98.44 543 PRO A C 1
ATOM 4247 O O . PRO A 1 543 ? -12.453 0.964 35.074 1.00 98.44 543 PRO A O 1
ATOM 4250 N N . ILE A 1 544 ? -14.600 1.592 34.850 1.00 98.75 544 ILE A N 1
ATOM 4251 C CA . ILE A 1 544 ? -14.631 1.474 33.394 1.00 98.75 544 ILE A CA 1
ATOM 4252 C C . ILE A 1 544 ? -14.175 2.807 32.806 1.00 98.75 544 ILE A C 1
ATOM 4254 O O . ILE A 1 544 ? -14.763 3.851 33.092 1.00 98.75 544 ILE A O 1
ATOM 4258 N N . VAL A 1 545 ? -13.135 2.772 31.974 1.00 98.56 545 VAL A N 1
ATOM 4259 C CA . VAL A 1 545 ? -12.628 3.951 31.261 1.00 98.56 545 VAL A CA 1
ATOM 4260 C C . VAL A 1 545 ? -12.937 3.800 29.777 1.00 98.56 545 VAL A C 1
ATOM 4262 O O . VAL A 1 545 ? -12.312 3.007 29.079 1.00 98.56 545 VAL A O 1
ATOM 4265 N N . THR A 1 546 ? -13.915 4.547 29.273 1.00 98.56 546 THR A N 1
ATOM 4266 C CA . THR A 1 546 ? -14.247 4.517 27.846 1.00 98.56 546 THR A CA 1
ATOM 4267 C C . THR A 1 546 ? -13.203 5.292 27.049 1.00 98.56 546 THR A C 1
ATOM 4269 O O . THR A 1 546 ? -12.981 6.484 27.268 1.00 98.56 546 THR A O 1
ATOM 4272 N N . VAL A 1 547 ? -12.564 4.611 26.104 1.00 98.50 547 VAL A N 1
ATOM 4273 C CA . VAL A 1 547 ? -11.683 5.216 25.107 1.00 98.50 547 VAL A CA 1
ATOM 4274 C C . VAL A 1 547 ? -12.387 5.106 23.761 1.00 98.50 547 VAL A C 1
ATOM 4276 O O . VAL A 1 547 ? -12.862 4.035 23.386 1.00 98.50 547 VAL A O 1
ATOM 4279 N N . GLY A 1 548 ? -12.505 6.216 23.044 1.00 96.00 548 GLY A N 1
ATOM 4280 C CA . GLY A 1 548 ? -13.215 6.254 21.773 1.00 96.00 548 GLY A CA 1
ATOM 4281 C C . GLY A 1 548 ? -12.552 7.161 20.754 1.00 96.00 548 GLY A C 1
ATOM 4282 O O . GLY A 1 548 ? -11.456 7.690 20.959 1.00 96.00 548 GLY A O 1
ATOM 4283 N N . ARG A 1 549 ? -13.230 7.305 19.618 1.00 96.50 549 ARG A N 1
ATOM 4284 C CA . ARG A 1 549 ? -12.737 8.074 18.479 1.00 96.50 549 ARG A CA 1
ATOM 4285 C C . ARG A 1 549 ? -13.383 9.459 18.401 1.00 96.50 549 ARG A C 1
ATOM 4287 O O . ARG A 1 549 ? -14.445 9.677 18.986 1.00 96.50 549 ARG A O 1
ATOM 4294 N N . SER A 1 550 ? -12.724 10.402 17.728 1.00 94.31 550 SER A N 1
ATOM 4295 C CA . SER A 1 550 ? -13.286 11.736 17.469 1.00 94.31 550 SER A CA 1
ATOM 4296 C C . SER A 1 550 ? -14.505 11.668 16.539 1.00 94.31 550 SER A C 1
ATOM 4298 O O . SER A 1 550 ? -14.734 10.641 15.894 1.00 94.31 550 SER A O 1
ATOM 4300 N N . ASP A 1 551 ? -15.301 12.738 16.484 1.00 93.38 551 ASP A N 1
ATOM 4301 C CA . ASP A 1 551 ? -16.559 12.790 15.719 1.00 93.38 551 ASP A CA 1
ATOM 4302 C C . ASP A 1 551 ? -16.363 12.571 14.210 1.00 93.38 551 ASP A C 1
ATOM 4304 O O . ASP A 1 551 ? -17.276 12.131 13.513 1.00 93.38 551 ASP A O 1
ATOM 4308 N N . GLU A 1 552 ? -15.154 12.813 13.705 1.00 94.69 552 GLU A N 1
ATOM 4309 C CA . GLU A 1 552 ? -14.778 12.638 12.301 1.00 94.69 552 GLU A CA 1
ATOM 4310 C C . GLU A 1 552 ? -14.501 11.171 11.920 1.00 94.69 552 GLU A C 1
ATOM 4312 O O . GLU A 1 552 ? -14.220 10.862 10.759 1.00 94.69 552 GLU A O 1
ATOM 4317 N N . SER A 1 553 ? -14.529 10.251 12.889 1.00 96.38 553 SER A N 1
ATOM 4318 C CA . SER A 1 553 ? -14.175 8.844 12.694 1.00 96.38 553 SER A CA 1
ATOM 4319 C C . SER A 1 553 ? -15.336 8.008 12.162 1.00 96.38 553 SER A C 1
ATOM 4321 O O . SER A 1 553 ? -16.307 7.773 12.879 1.00 96.38 553 SER A O 1
ATOM 4323 N N . GLY A 1 554 ? -15.182 7.416 10.974 1.00 95.31 554 GLY A N 1
ATOM 4324 C CA . GLY A 1 554 ? -16.153 6.451 10.447 1.00 95.31 554 GLY A CA 1
ATOM 4325 C C . GLY A 1 554 ? -16.370 5.247 11.371 1.00 95.31 554 GLY A C 1
ATOM 4326 O O . GLY A 1 554 ? -17.499 4.802 11.546 1.00 95.31 554 GLY A O 1
ATOM 4327 N N . THR A 1 555 ? -15.334 4.795 12.087 1.00 95.94 555 THR A N 1
ATOM 4328 C CA . THR A 1 555 ? -15.447 3.746 13.117 1.00 95.94 555 THR A CA 1
ATOM 4329 C C . THR A 1 555 ? -16.381 4.143 14.272 1.00 95.94 555 THR A C 1
ATOM 4331 O O . THR A 1 555 ? -17.142 3.307 14.758 1.00 95.94 555 THR A O 1
ATOM 4334 N N . ARG A 1 556 ? -16.372 5.414 14.710 1.00 95.94 556 ARG A N 1
ATOM 4335 C CA . ARG A 1 556 ? -17.323 5.922 15.721 1.00 95.94 556 ARG A CA 1
ATOM 4336 C C . ARG A 1 556 ? -18.739 5.997 15.170 1.00 95.94 556 ARG A C 1
ATOM 4338 O O . ARG A 1 556 ? -19.665 5.600 15.871 1.00 95.94 556 ARG A O 1
ATOM 4345 N N . HIS A 1 557 ? -18.907 6.456 13.931 1.00 94.75 557 HIS A N 1
ATOM 4346 C CA . HIS A 1 557 ? -20.216 6.467 13.266 1.00 94.75 557 HIS A CA 1
ATOM 4347 C C . HIS A 1 557 ? -20.793 5.051 13.157 1.00 94.75 557 HIS A C 1
ATOM 4349 O O . HIS A 1 557 ? -21.925 4.823 13.577 1.00 94.75 557 HIS A O 1
ATOM 4355 N N . ALA A 1 558 ? -19.990 4.074 12.726 1.00 94.75 558 ALA A N 1
ATOM 4356 C CA . ALA A 1 558 ? -20.383 2.666 12.699 1.00 94.75 558 ALA A CA 1
ATOM 4357 C C . ALA A 1 558 ? -20.758 2.144 14.100 1.00 94.75 558 ALA A C 1
ATOM 4359 O O . ALA A 1 558 ? -21.777 1.475 14.265 1.00 94.75 558 ALA A O 1
ATOM 4360 N N . PHE A 1 559 ? -19.987 2.493 15.135 1.00 97.06 559 PHE A N 1
ATOM 4361 C CA . PHE A 1 559 ? -20.300 2.108 16.514 1.00 97.06 559 PHE A CA 1
ATOM 4362 C C . PHE A 1 559 ? -21.643 2.692 16.986 1.00 97.06 559 PHE A C 1
ATOM 4364 O O . PHE A 1 559 ? -22.471 1.976 17.552 1.00 97.06 559 PHE A O 1
ATOM 4371 N N . ILE A 1 560 ? -21.901 3.974 16.716 1.00 95.25 560 ILE A N 1
ATOM 4372 C CA . ILE A 1 560 ? -23.157 4.643 17.084 1.00 95.25 560 ILE A CA 1
ATOM 4373 C C . ILE A 1 560 ? -24.350 4.026 16.337 1.00 95.25 560 ILE A C 1
ATOM 4375 O O . ILE A 1 560 ? -25.388 3.739 16.942 1.00 95.25 560 ILE A O 1
ATOM 4379 N N . ASN A 1 561 ? -24.199 3.781 15.039 1.00 92.62 561 ASN A N 1
ATOM 4380 C CA . ASN A 1 561 ? -25.285 3.284 14.202 1.00 92.62 561 ASN A CA 1
ATOM 4381 C C . ASN A 1 561 ? -25.626 1.828 14.525 1.00 92.62 561 ASN A C 1
ATOM 4383 O O . ASN A 1 561 ? -26.793 1.507 14.752 1.00 92.62 561 ASN A O 1
ATOM 4387 N N . PHE A 1 562 ? -24.622 0.957 14.618 1.00 93.44 562 PHE A N 1
ATOM 4388 C CA . PHE A 1 562 ? -24.863 -0.485 14.661 1.00 93.44 562 PHE A CA 1
ATOM 4389 C C . PHE A 1 562 ? -24.808 -1.086 16.071 1.00 93.44 562 PHE A C 1
ATOM 4391 O O . PHE A 1 562 ? -25.565 -2.012 16.381 1.00 93.44 562 PHE A O 1
ATOM 4398 N N . VAL A 1 563 ? -23.990 -0.524 16.970 1.00 96.31 563 VAL A N 1
ATOM 4399 C CA . VAL A 1 563 ? -23.879 -0.996 18.363 1.00 96.31 563 VAL A CA 1
ATOM 4400 C C . VAL A 1 563 ? -24.745 -0.170 19.306 1.00 96.31 563 VAL A C 1
ATOM 4402 O O . VAL A 1 563 ? -25.486 -0.745 20.101 1.00 96.31 563 VAL A O 1
ATOM 4405 N N . MET A 1 564 ? -24.731 1.160 19.200 1.00 96.19 564 MET A N 1
ATOM 4406 C CA . MET A 1 564 ? -25.612 1.995 20.025 1.00 96.19 564 MET A CA 1
ATOM 4407 C C . MET A 1 564 ? -27.048 2.045 19.485 1.00 96.19 564 MET A C 1
ATOM 4409 O O . MET A 1 564 ? -27.956 2.363 20.251 1.00 96.19 564 MET A O 1
ATOM 4413 N N . LYS A 1 565 ? -27.284 1.709 18.204 1.00 91.62 565 LYS A N 1
ATOM 4414 C CA . LYS A 1 565 ? -28.610 1.739 17.546 1.00 91.62 565 LYS A CA 1
ATOM 4415 C C . LYS A 1 565 ? -29.334 3.076 17.747 1.00 91.62 565 LYS A C 1
ATOM 4417 O O . LYS A 1 565 ? -30.512 3.115 18.100 1.00 91.62 565 LYS A O 1
ATOM 4422 N N . GLY A 1 566 ? -28.596 4.179 17.606 1.00 83.50 566 GLY A N 1
ATOM 4423 C CA . GLY A 1 566 ? -29.113 5.539 17.801 1.00 83.50 566 GLY A CA 1
ATOM 4424 C C . GLY A 1 566 ? -29.424 5.916 19.256 1.00 83.50 566 GLY A C 1
ATOM 4425 O O . GLY A 1 566 ? -29.924 7.012 19.510 1.00 83.50 566 GLY A O 1
ATOM 4426 N N . GLN A 1 567 ? -29.135 5.048 20.233 1.00 92.31 567 GLN A N 1
ATOM 4427 C CA . GLN A 1 567 ? -29.250 5.406 21.645 1.00 92.31 567 GLN A CA 1
ATOM 4428 C C . GLN A 1 567 ? -28.171 6.412 22.041 1.00 92.31 567 GLN A C 1
ATOM 4430 O O . GLN A 1 567 ? -27.062 6.417 21.505 1.00 92.31 567 GLN A O 1
ATOM 4435 N N . LYS A 1 568 ? -28.494 7.254 23.028 1.00 91.50 568 LYS A N 1
ATOM 4436 C CA . LYS A 1 568 ? -27.579 8.283 23.523 1.00 91.50 568 LYS A CA 1
ATOM 4437 C C . LYS A 1 568 ? -26.268 7.656 24.010 1.00 91.50 568 LYS A C 1
ATOM 4439 O O . LYS A 1 568 ? -26.260 6.887 24.971 1.00 91.50 568 LYS A O 1
ATOM 4444 N N . MET A 1 569 ? -25.173 8.062 23.381 1.00 94.38 569 MET A N 1
ATOM 4445 C CA . MET A 1 569 ? -23.800 7.816 23.809 1.00 94.38 569 MET A CA 1
ATOM 4446 C C . MET A 1 569 ? -23.284 9.069 24.527 1.00 94.38 569 MET A C 1
ATOM 4448 O O . MET A 1 569 ? -23.495 10.181 24.045 1.00 94.38 569 MET A O 1
ATOM 4452 N N . ASN A 1 570 ? -22.652 8.914 25.691 1.00 95.50 570 ASN A N 1
ATOM 4453 C CA . ASN A 1 570 ? -21.881 10.007 26.283 1.00 95.50 570 ASN A CA 1
ATOM 4454 C C . ASN A 1 570 ? -20.532 10.105 25.573 1.00 95.50 570 ASN A C 1
ATOM 4456 O O . ASN A 1 570 ? -20.036 9.106 25.047 1.00 95.50 570 ASN A O 1
ATOM 4460 N N . GLU A 1 571 ? -19.901 11.278 25.633 1.00 95.31 571 GLU A N 1
ATOM 4461 C CA . GLU A 1 571 ? -18.516 11.381 25.187 1.00 95.31 571 GLU A CA 1
ATOM 4462 C C . GLU A 1 571 ? -17.635 10.371 25.937 1.00 95.31 571 GLU A C 1
ATOM 4464 O O . GLU A 1 571 ? -17.751 10.246 27.166 1.00 95.31 571 GLU A O 1
ATOM 4469 N N . PRO A 1 572 ? -16.769 9.633 25.220 1.00 95.00 572 PRO A N 1
ATOM 4470 C CA . PRO A 1 572 ? -15.764 8.795 25.848 1.00 95.00 572 PRO A CA 1
ATOM 4471 C C . PRO A 1 572 ? -14.925 9.594 26.848 1.00 95.00 572 PRO A C 1
ATOM 4473 O O . PRO A 1 572 ? -14.639 10.773 26.640 1.00 95.00 572 PRO A O 1
ATOM 4476 N N . ALA A 1 573 ? -14.474 8.942 27.920 1.00 95.88 573 ALA A N 1
ATOM 4477 C CA . ALA A 1 573 ? -13.579 9.572 28.889 1.00 95.88 573 ALA A CA 1
ATOM 4478 C C . ALA A 1 573 ? -12.264 10.043 28.240 1.00 95.88 573 ALA A C 1
ATOM 4480 O O . ALA A 1 573 ? -11.643 10.995 28.713 1.00 95.88 573 ALA A O 1
ATOM 4481 N N . GLN A 1 574 ? -11.833 9.370 27.170 1.00 97.50 574 GLN A N 1
ATOM 4482 C CA . GLN A 1 574 ? -10.697 9.766 26.345 1.00 97.50 574 GLN A CA 1
ATOM 4483 C C . GLN A 1 574 ? -11.041 9.594 24.865 1.00 97.50 574 GLN A C 1
ATOM 4485 O O . GLN A 1 574 ? -11.507 8.530 24.453 1.00 97.50 574 GLN A O 1
ATOM 4490 N N . THR A 1 575 ? -10.752 10.616 24.064 1.00 96.69 575 THR A N 1
ATOM 4491 C CA . THR A 1 575 ? -11.093 10.658 22.639 1.00 96.69 575 THR A CA 1
ATOM 4492 C C . THR A 1 575 ? -9.842 10.897 21.802 1.00 96.69 575 THR A C 1
ATOM 4494 O O . THR A 1 575 ? -9.066 11.807 22.095 1.00 96.69 575 THR A O 1
ATOM 4497 N N . TYR A 1 576 ? -9.650 10.091 20.754 1.00 95.75 576 TYR A N 1
ATOM 4498 C CA . TYR A 1 576 ? -8.482 10.166 19.870 1.00 95.75 576 TYR A CA 1
ATOM 4499 C C . TYR A 1 576 ? -8.862 10.057 18.388 1.00 95.75 576 TYR A C 1
ATOM 4501 O O . TYR A 1 576 ? -9.826 9.393 18.017 1.00 95.75 576 TYR A O 1
ATOM 4509 N N . SER A 1 577 ? -8.081 10.682 17.509 1.00 89.44 577 SER A N 1
ATOM 4510 C CA . SER A 1 577 ? -8.349 10.675 16.065 1.00 89.44 577 SER A CA 1
ATOM 4511 C C . SER A 1 577 ? -7.897 9.387 15.361 1.00 89.44 577 SER A C 1
ATOM 4513 O O . SER A 1 577 ? -8.511 9.004 14.368 1.00 89.44 577 SER A O 1
ATOM 4515 N N . SER A 1 578 ? -6.886 8.679 15.879 1.00 92.38 578 SER A N 1
ATOM 4516 C CA . SER A 1 578 ? -6.291 7.470 15.273 1.00 92.38 578 SER A CA 1
ATOM 4517 C C . SER A 1 578 ? -6.772 6.165 15.925 1.00 92.38 578 SER A C 1
ATOM 4519 O O . SER A 1 578 ? -6.906 6.086 17.148 1.00 92.38 578 SER A O 1
ATOM 4521 N N . THR A 1 579 ? -6.969 5.123 15.104 1.00 95.00 579 THR A N 1
ATOM 4522 C CA . THR A 1 579 ? -7.224 3.740 15.552 1.00 95.00 579 THR A CA 1
ATOM 4523 C C . THR A 1 579 ? -6.105 3.235 16.470 1.00 95.00 579 THR A C 1
ATOM 4525 O O . THR A 1 579 ? -6.369 2.781 17.584 1.00 95.00 579 THR A O 1
ATOM 4528 N N . GLN A 1 580 ? -4.852 3.369 16.032 1.00 94.69 580 GLN A N 1
ATOM 4529 C CA . GLN A 1 580 ? -3.662 2.900 16.744 1.00 94.69 580 GLN A CA 1
ATOM 4530 C C . GLN A 1 580 ? -3.546 3.565 18.120 1.00 94.69 580 GLN A C 1
ATOM 4532 O O . GLN A 1 580 ? -3.283 2.897 19.119 1.00 94.69 580 GLN A O 1
ATOM 4537 N N . THR A 1 581 ? -3.840 4.870 18.208 1.00 96.06 581 THR A N 1
ATOM 4538 C CA . THR A 1 581 ? -3.828 5.575 19.498 1.00 96.06 581 THR A CA 1
ATOM 4539 C C . THR A 1 581 ? -4.883 5.026 20.462 1.00 96.06 581 THR A C 1
ATOM 4541 O O . THR A 1 581 ? -4.586 4.879 21.644 1.00 96.06 581 THR A O 1
ATOM 4544 N N . VAL A 1 582 ? -6.092 4.679 20.002 1.00 97.88 582 VAL A N 1
ATOM 4545 C CA . VAL A 1 582 ? -7.109 4.059 20.876 1.00 97.88 582 VAL A CA 1
ATOM 4546 C C . VAL A 1 582 ? -6.629 2.703 21.398 1.00 97.88 582 VAL A C 1
ATOM 4548 O O . VAL A 1 582 ? -6.695 2.473 22.606 1.00 97.88 582 VAL A O 1
ATOM 4551 N N . LEU A 1 583 ? -6.095 1.840 20.527 1.00 98.06 583 LEU A N 1
ATOM 4552 C CA . LEU A 1 583 ? -5.557 0.524 20.905 1.00 98.06 583 LEU A CA 1
ATOM 4553 C C . LEU A 1 583 ? -4.452 0.646 21.963 1.00 98.06 583 LEU A C 1
ATOM 4555 O O . LEU A 1 583 ? -4.513 0.006 23.015 1.00 98.06 583 LEU A O 1
ATOM 4559 N N . GLU A 1 584 ? -3.486 1.539 21.742 1.00 97.56 584 GLU A N 1
ATOM 4560 C CA . GLU A 1 584 ? -2.413 1.799 22.702 1.00 97.56 584 GLU A CA 1
ATOM 4561 C C . GLU A 1 584 ? -2.927 2.315 24.047 1.00 97.56 584 GLU A C 1
ATOM 4563 O O . GLU A 1 584 ? -2.417 1.936 25.104 1.00 97.56 584 GLU A O 1
ATOM 4568 N N . ARG A 1 585 ? -3.913 3.216 24.024 1.00 98.25 585 ARG A N 1
ATOM 4569 C CA . ARG A 1 585 ? -4.449 3.846 25.235 1.00 98.25 585 ARG A CA 1
ATOM 4570 C C . ARG A 1 585 ? -5.239 2.852 26.064 1.00 98.25 585 ARG A C 1
ATOM 4572 O O . ARG A 1 585 ? -5.030 2.801 27.274 1.00 98.25 585 ARG A O 1
ATOM 4579 N N . VAL A 1 586 ? -6.047 2.006 25.428 1.00 98.62 586 VAL A N 1
ATOM 4580 C CA . VAL A 1 586 ? -6.719 0.903 26.123 1.00 98.62 586 VAL A CA 1
ATOM 4581 C C . VAL A 1 586 ? -5.700 -0.082 26.687 1.00 98.62 586 VAL A C 1
ATOM 4583 O O . VAL A 1 586 ? -5.827 -0.477 27.840 1.00 98.62 586 VAL A O 1
ATOM 4586 N N . GLY A 1 587 ? -4.645 -0.425 25.943 1.00 98.12 587 GLY A N 1
ATOM 4587 C CA . GLY A 1 587 ? -3.585 -1.313 26.433 1.00 98.12 587 GLY A CA 1
ATOM 4588 C C . GLY A 1 587 ? -2.796 -0.760 27.630 1.00 98.12 587 GLY A C 1
ATOM 4589 O O . GLY A 1 587 ? -2.343 -1.531 28.476 1.00 98.12 587 GLY A O 1
ATOM 4590 N N . LYS A 1 588 ? -2.657 0.569 27.740 1.00 98.00 588 LYS A N 1
ATOM 4591 C CA . LYS A 1 588 ? -1.919 1.250 28.824 1.00 98.00 588 LYS A CA 1
ATOM 4592 C C . LYS A 1 588 ? -2.777 1.587 30.050 1.00 98.00 588 LYS A C 1
ATOM 4594 O O . LYS A 1 588 ? -2.220 1.759 31.131 1.00 98.00 588 LYS A O 1
ATOM 4599 N N . GLN A 1 589 ? -4.093 1.713 29.892 1.00 98.12 589 GLN A N 1
ATOM 4600 C CA . GLN A 1 589 ? -4.993 2.183 30.943 1.00 98.12 589 GLN A CA 1
ATOM 4601 C C . GLN A 1 589 ? -5.794 1.031 31.558 1.00 98.12 589 GLN A C 1
ATOM 4603 O O . GLN A 1 589 ? -6.646 0.419 30.914 1.00 98.12 589 GLN A O 1
ATOM 4608 N N . ASP A 1 590 ? -5.575 0.789 32.847 1.00 98.06 590 ASP A N 1
ATOM 4609 C CA . ASP A 1 590 ? -6.341 -0.189 33.614 1.00 98.06 590 ASP A CA 1
ATOM 4610 C C . ASP A 1 590 ? -7.841 0.126 33.549 1.00 98.06 590 ASP A C 1
ATOM 4612 O O . ASP A 1 590 ? -8.268 1.268 33.740 1.00 98.06 590 ASP A O 1
ATOM 4616 N N . GLY A 1 591 ? -8.642 -0.906 33.284 1.00 98.00 591 GLY A N 1
ATOM 4617 C CA . GLY A 1 591 ? -10.097 -0.794 33.219 1.00 98.00 591 GLY A CA 1
ATOM 4618 C C . GLY A 1 591 ? -10.631 -0.168 31.931 1.00 98.00 591 GLY A C 1
ATOM 4619 O O . GLY A 1 591 ? -11.838 0.057 31.834 1.00 98.00 591 GLY A O 1
ATOM 4620 N N . ALA A 1 592 ? -9.768 0.109 30.951 1.00 98.75 592 ALA A N 1
ATOM 4621 C CA . ALA A 1 592 ? -10.192 0.711 29.701 1.00 98.75 592 ALA A CA 1
ATOM 4622 C C . ALA A 1 592 ? -10.930 -0.261 28.769 1.00 98.75 592 ALA A C 1
ATOM 4624 O O . ALA A 1 592 ? -10.621 -1.453 28.713 1.00 98.75 592 ALA A O 1
ATOM 4625 N N . ILE A 1 593 ? -11.883 0.290 28.017 1.00 98.81 593 ILE A N 1
ATOM 4626 C CA . ILE A 1 593 ? -12.627 -0.361 26.934 1.00 98.81 593 ILE A CA 1
ATOM 4627 C C . ILE A 1 593 ? -12.615 0.546 25.704 1.00 98.81 593 ILE A C 1
ATOM 4629 O O . ILE A 1 593 ? -12.767 1.764 25.827 1.00 98.81 593 ILE A O 1
ATOM 4633 N N . GLY A 1 594 ? -12.443 -0.046 24.527 1.00 98.38 594 GLY A N 1
ATOM 4634 C CA . GLY A 1 594 ? -12.472 0.659 23.252 1.00 98.38 594 GLY A CA 1
ATOM 4635 C C . GLY A 1 594 ? -13.004 -0.204 22.116 1.00 98.38 594 GLY A C 1
ATOM 4636 O O . GLY A 1 594 ? -13.422 -1.348 22.311 1.00 98.38 594 GLY A O 1
ATOM 4637 N N . TYR A 1 595 ? -12.999 0.384 20.924 1.00 98.25 595 TYR A N 1
ATOM 4638 C CA . TYR A 1 595 ? -13.423 -0.249 19.682 1.00 98.25 595 TYR A CA 1
ATOM 4639 C C . TYR A 1 595 ? -12.539 0.202 18.510 1.00 98.25 595 TYR A C 1
ATOM 4641 O O . TYR A 1 595 ? -12.038 1.329 18.495 1.00 98.25 595 TYR A O 1
ATOM 4649 N N . ALA A 1 596 ? -12.327 -0.693 17.547 1.00 97.31 596 ALA A N 1
ATOM 4650 C CA . ALA A 1 596 ? -11.475 -0.500 16.371 1.00 97.31 596 ALA A CA 1
ATOM 4651 C C . ALA A 1 596 ? -11.805 -1.557 15.311 1.00 97.31 596 ALA A C 1
ATOM 4653 O O . ALA A 1 596 ? -12.593 -2.470 15.565 1.00 97.31 596 ALA A O 1
ATOM 4654 N N . ASP A 1 597 ? -11.216 -1.437 14.123 1.00 95.12 597 ASP A N 1
ATOM 4655 C CA . ASP A 1 597 ? -11.278 -2.496 13.119 1.00 95.12 597 ASP A CA 1
ATOM 4656 C C . ASP A 1 597 ? -10.553 -3.757 13.605 1.00 95.12 597 ASP A C 1
ATOM 4658 O O . ASP A 1 597 ? -9.582 -3.710 14.371 1.00 95.12 597 ASP A O 1
ATOM 4662 N N . LEU A 1 598 ? -11.069 -4.909 13.183 1.00 94.00 598 LEU A N 1
ATOM 4663 C CA . LEU A 1 598 ? -10.579 -6.211 13.613 1.00 94.00 598 LEU A CA 1
ATOM 4664 C C . LEU A 1 598 ? -9.131 -6.456 13.167 1.00 94.00 598 LEU A C 1
ATOM 4666 O O . LEU A 1 598 ? -8.358 -7.053 13.914 1.00 94.00 598 LEU A O 1
ATOM 4670 N N . GLY A 1 599 ? -8.761 -5.982 11.973 1.00 90.81 599 GLY A N 1
ATOM 4671 C CA . GLY A 1 599 ? -7.428 -6.184 11.408 1.00 90.81 599 GLY A CA 1
ATOM 4672 C C . GLY A 1 599 ? -6.332 -5.546 12.246 1.00 90.81 599 GLY A C 1
ATOM 4673 O O . GLY A 1 599 ? -5.436 -6.254 12.706 1.00 90.81 599 GLY A O 1
ATOM 4674 N N . THR A 1 600 ? -6.460 -4.251 12.539 1.00 92.06 600 THR A N 1
ATOM 4675 C CA . THR A 1 600 ? -5.505 -3.527 13.388 1.00 92.06 600 THR A CA 1
ATOM 4676 C C . THR A 1 600 ? -5.526 -4.072 14.819 1.00 92.06 600 THR A C 1
ATOM 4678 O O . THR A 1 600 ? -4.483 -4.210 15.454 1.00 92.06 600 THR A O 1
ATOM 4681 N N . THR A 1 601 ? -6.700 -4.454 15.342 1.00 94.75 601 THR A N 1
ATOM 4682 C CA . THR A 1 601 ? -6.815 -5.011 16.705 1.00 94.75 601 THR A CA 1
ATOM 4683 C C . THR A 1 601 ? -6.064 -6.339 16.866 1.00 94.75 601 THR A C 1
ATOM 4685 O O . THR A 1 601 ? -5.484 -6.597 17.921 1.00 94.75 601 THR A O 1
ATOM 4688 N N . ASN A 1 602 ? -6.042 -7.171 15.820 1.00 92.06 602 ASN A N 1
ATOM 4689 C CA . ASN A 1 602 ? -5.393 -8.484 15.822 1.00 92.06 602 ASN A CA 1
ATOM 4690 C C . ASN A 1 602 ? -3.875 -8.433 15.584 1.00 92.06 602 ASN A C 1
ATOM 4692 O O . ASN A 1 602 ? -3.214 -9.479 15.575 1.00 92.06 602 ASN A O 1
ATOM 4696 N N . GLU A 1 603 ? -3.290 -7.249 15.405 1.00 92.00 603 GLU A N 1
ATOM 4697 C CA . GLU A 1 603 ? -1.846 -7.130 15.270 1.00 92.00 603 GLU A CA 1
ATOM 4698 C C . GLU A 1 603 ? -1.114 -7.639 16.517 1.00 92.00 603 GLU A C 1
ATOM 4700 O O . GLU A 1 603 ? -1.469 -7.366 17.668 1.00 92.00 603 GLU A O 1
ATOM 4705 N N . LYS A 1 604 ? -0.009 -8.356 16.283 1.00 92.81 604 LYS A N 1
ATOM 4706 C CA . LYS A 1 604 ? 0.762 -9.031 17.340 1.00 92.81 604 LYS A CA 1
ATOM 4707 C C . LYS A 1 604 ? 1.222 -8.094 18.457 1.00 92.81 604 LYS A C 1
ATOM 4709 O O . LYS A 1 604 ? 1.373 -8.546 19.591 1.00 92.81 604 LYS A O 1
ATOM 4714 N N . GLN A 1 605 ? 1.443 -6.817 18.151 1.00 94.75 605 GLN A N 1
ATOM 4715 C CA . GLN A 1 605 ? 1.883 -5.822 19.127 1.00 94.75 605 GLN A CA 1
ATOM 4716 C C . GLN A 1 605 ? 0.848 -5.551 20.233 1.00 94.75 605 GLN A C 1
ATOM 4718 O O . GLN A 1 605 ? 1.234 -5.221 21.354 1.00 94.75 605 GLN A O 1
ATOM 4723 N N . TYR A 1 606 ? -0.447 -5.756 19.966 1.00 95.31 606 TYR A N 1
ATOM 4724 C CA . TYR A 1 606 ? -1.516 -5.505 20.937 1.00 95.31 606 TYR A CA 1
ATOM 4725 C C . TYR A 1 606 ? -1.912 -6.751 21.746 1.00 95.31 606 TYR A C 1
ATOM 4727 O O . TYR A 1 606 ? -2.437 -6.631 22.853 1.00 95.31 606 TYR A O 1
ATOM 4735 N N . ALA A 1 607 ? -1.574 -7.956 21.274 1.00 93.69 607 ALA A N 1
ATOM 4736 C CA . ALA A 1 607 ? -1.967 -9.232 21.893 1.00 93.69 607 ALA A CA 1
ATOM 4737 C C . ALA A 1 607 ? -1.530 -9.402 23.371 1.00 93.69 607 ALA A C 1
ATOM 4739 O O . ALA A 1 607 ? -2.098 -10.194 24.138 1.00 93.69 607 ALA A O 1
ATOM 4740 N N . SER A 1 608 ? -0.493 -8.679 23.802 1.00 95.25 608 SER A N 1
ATOM 4741 C CA . SER A 1 608 ? -0.007 -8.710 25.185 1.00 95.25 608 SER A CA 1
ATOM 4742 C C . SER A 1 608 ? -0.745 -7.748 26.122 1.00 95.25 608 SER A C 1
ATOM 4744 O O . SER A 1 608 ? -0.701 -7.973 27.331 1.00 95.25 608 SER A O 1
ATOM 4746 N N . THR A 1 609 ? -1.444 -6.732 25.604 1.00 97.06 609 THR A N 1
ATOM 4747 C CA . THR A 1 609 ? -1.996 -5.617 26.399 1.00 97.06 609 THR A CA 1
ATOM 4748 C C . THR A 1 609 ? -3.521 -5.527 26.388 1.00 97.06 609 THR A C 1
ATOM 4750 O O . THR A 1 609 ? -4.100 -5.045 27.365 1.00 97.06 609 THR A O 1
ATOM 4753 N N . ILE A 1 610 ? -4.184 -6.036 25.348 1.00 98.06 610 ILE A N 1
ATOM 4754 C CA . ILE A 1 610 ? -5.648 -6.021 25.223 1.00 98.06 610 ILE A CA 1
ATOM 4755 C C . ILE A 1 610 ? -6.223 -7.422 24.994 1.00 98.06 610 ILE A C 1
ATOM 4757 O O . ILE A 1 610 ? -5.499 -8.369 24.682 1.00 98.06 610 ILE A O 1
ATOM 4761 N N . VAL A 1 611 ? -7.539 -7.539 25.160 1.00 97.06 611 VAL A N 1
ATOM 4762 C CA . VAL A 1 611 ? -8.334 -8.731 24.846 1.00 97.06 611 VAL A CA 1
ATOM 4763 C C . VAL A 1 611 ? -9.571 -8.295 24.066 1.00 97.06 611 VAL A C 1
ATOM 4765 O O . VAL A 1 611 ? -10.284 -7.393 24.503 1.00 97.06 611 VAL A O 1
ATOM 4768 N N . THR A 1 612 ? -9.823 -8.917 22.915 1.00 97.00 612 THR A N 1
ATOM 4769 C CA . THR A 1 612 ? -11.058 -8.733 22.137 1.00 97.00 612 THR A CA 1
ATOM 4770 C C . THR A 1 612 ? -12.238 -9.389 22.843 1.00 97.00 612 THR A C 1
ATOM 4772 O O . THR A 1 612 ? -12.082 -10.473 23.404 1.00 97.00 612 THR A O 1
ATOM 4775 N N . ILE A 1 613 ? -13.413 -8.766 22.786 1.00 97.25 613 ILE A N 1
ATOM 4776 C CA . ILE A 1 613 ? -14.641 -9.300 23.389 1.00 97.25 613 ILE A CA 1
ATOM 4777 C C . ILE A 1 613 ? -15.743 -9.464 22.345 1.00 97.25 613 ILE A C 1
ATOM 4779 O O . ILE A 1 613 ? -15.843 -8.694 21.388 1.00 97.25 613 ILE A O 1
ATOM 4783 N N . GLU A 1 614 ? -16.584 -10.468 22.556 1.00 98.00 614 GLU A N 1
ATOM 4784 C CA . GLU A 1 614 ? -17.754 -10.738 21.724 1.00 98.00 614 GLU A CA 1
ATOM 4785 C C . GLU A 1 614 ? -18.918 -9.794 22.050 1.00 98.00 614 GLU A C 1
ATOM 4787 O O . GLU A 1 614 ? -18.996 -9.223 23.145 1.00 98.00 614 GLU A O 1
ATOM 4792 N N . ILE A 1 615 ? -19.849 -9.668 21.102 1.00 98.06 615 ILE A N 1
ATOM 4793 C CA . ILE A 1 615 ? -21.112 -8.945 21.289 1.00 98.06 615 ILE A CA 1
ATOM 4794 C C . ILE A 1 615 ? -22.242 -9.965 21.228 1.00 98.06 615 ILE A C 1
ATOM 4796 O O . ILE A 1 615 ? -22.344 -10.700 20.253 1.00 98.06 615 ILE A O 1
ATOM 4800 N N . ASP A 1 616 ? -23.068 -10.040 22.273 1.00 97.44 616 ASP A N 1
ATOM 4801 C CA . ASP A 1 616 ? -24.175 -11.007 22.375 1.00 97.44 616 ASP A CA 1
ATOM 4802 C C . ASP A 1 616 ? -23.733 -12.477 22.148 1.00 97.44 616 ASP A C 1
ATOM 4804 O O . ASP A 1 616 ? -24.472 -13.298 21.605 1.00 97.44 616 ASP A O 1
ATOM 4808 N N . ASN A 1 617 ? -22.519 -12.818 22.603 1.00 97.50 617 ASN A N 1
ATOM 4809 C CA . ASN A 1 617 ? -21.844 -14.115 22.400 1.00 97.50 617 ASN A CA 1
ATOM 4810 C C . ASN A 1 617 ? -21.590 -14.469 20.927 1.00 97.50 617 ASN A C 1
ATOM 4812 O O . ASN A 1 617 ? -21.533 -15.643 20.565 1.00 97.50 617 ASN A O 1
ATOM 4816 N N . GLN A 1 618 ? -21.481 -13.451 20.074 1.00 97.44 618 GLN A N 1
ATOM 4817 C CA . GLN A 1 618 ? -21.091 -13.586 18.680 1.00 97.44 618 GLN A CA 1
ATOM 4818 C C . GLN A 1 618 ? -19.706 -12.975 18.482 1.00 97.44 618 GLN A C 1
ATOM 4820 O O . GLN A 1 618 ? -19.455 -11.814 18.827 1.00 97.44 618 GLN A O 1
ATOM 4825 N N . ALA A 1 619 ? -18.801 -13.770 17.920 1.00 95.25 619 ALA A N 1
ATOM 4826 C CA . ALA A 1 619 ? -17.454 -13.335 17.588 1.00 95.25 619 ALA A CA 1
ATOM 4827 C C . ALA A 1 619 ? -17.440 -12.459 16.319 1.00 95.25 619 ALA A C 1
ATOM 4829 O O . ALA A 1 619 ? -18.222 -12.720 15.398 1.00 95.25 619 ALA A O 1
ATOM 4830 N N . PRO A 1 620 ? -16.521 -11.476 16.221 1.00 93.69 620 PRO A N 1
ATOM 4831 C CA . PRO A 1 620 ? -16.331 -10.640 15.033 1.00 93.69 620 PRO A CA 1
ATOM 4832 C C . PRO A 1 620 ? -15.713 -11.466 13.896 1.00 93.69 620 PRO A C 1
ATOM 4834 O O . PRO A 1 620 ? -14.516 -11.417 13.638 1.00 93.69 620 PRO A O 1
ATOM 4837 N N . THR A 1 621 ? -16.517 -12.295 13.241 1.00 91.56 621 THR A N 1
ATOM 4838 C CA . THR A 1 621 ? -16.073 -13.232 12.201 1.00 91.56 621 THR A CA 1
ATOM 4839 C C . THR A 1 621 ? -16.974 -13.133 10.981 1.00 91.56 621 THR A C 1
ATOM 4841 O O . THR A 1 621 ? -18.127 -12.713 11.092 1.00 91.56 621 THR A O 1
ATOM 4844 N N . LEU A 1 622 ? -16.464 -13.555 9.819 1.00 86.12 622 LEU A N 1
ATOM 4845 C CA . LEU A 1 622 ? -17.229 -13.544 8.569 1.00 86.12 622 LEU A CA 1
ATOM 4846 C C . LEU A 1 622 ? -18.561 -14.272 8.705 1.00 86.12 622 LEU A C 1
ATOM 4848 O O . LEU A 1 622 ? -19.587 -13.725 8.330 1.00 86.12 622 LEU A O 1
ATOM 4852 N N . ASP A 1 623 ? -18.548 -15.480 9.262 1.00 88.81 623 ASP A N 1
ATOM 4853 C CA . ASP A 1 623 ? -19.744 -16.318 9.341 1.00 88.81 623 ASP A CA 1
ATOM 4854 C C . ASP A 1 623 ? -20.849 -15.641 10.165 1.00 88.81 623 ASP A C 1
ATOM 4856 O O . ASP A 1 623 ? -22.029 -15.701 9.807 1.00 88.81 623 ASP A O 1
ATOM 4860 N N . GLN A 1 624 ? -20.475 -14.925 11.230 1.00 92.62 624 GLN A N 1
ATOM 4861 C CA . GLN A 1 624 ? -21.429 -14.190 12.062 1.00 92.62 624 GLN A CA 1
ATOM 4862 C C . GLN A 1 624 ? -21.912 -12.898 11.399 1.00 92.62 624 GLN A C 1
ATOM 4864 O O . GLN A 1 624 ? -23.067 -12.514 11.570 1.00 92.62 624 GLN A O 1
ATOM 4869 N N . VAL A 1 625 ? -21.071 -12.238 10.602 1.00 91.06 625 VAL A N 1
ATOM 4870 C CA . VAL A 1 625 ? -21.476 -11.064 9.814 1.00 91.06 625 VAL A CA 1
ATOM 4871 C C . VAL A 1 625 ? -22.395 -11.472 8.659 1.00 91.06 625 VAL A C 1
ATOM 4873 O O . VAL A 1 625 ? -23.461 -10.889 8.481 1.00 91.06 625 VAL A O 1
ATOM 4876 N N . ALA A 1 626 ? -22.048 -12.527 7.920 1.00 87.50 626 ALA A N 1
ATOM 4877 C CA . ALA A 1 626 ? -22.820 -13.037 6.788 1.00 87.50 626 ALA A CA 1
ATOM 4878 C C . ALA A 1 626 ? -24.196 -13.586 7.195 1.00 87.50 626 ALA A C 1
ATOM 4880 O O . ALA A 1 626 ? -25.137 -13.517 6.407 1.00 87.50 626 ALA A O 1
ATOM 4881 N N . SER A 1 627 ? -24.323 -14.098 8.423 1.00 88.50 627 SER A N 1
ATOM 4882 C CA . SER A 1 627 ? -25.594 -14.541 9.014 1.00 88.50 627 SER A CA 1
ATOM 4883 C C . SER A 1 627 ? -26.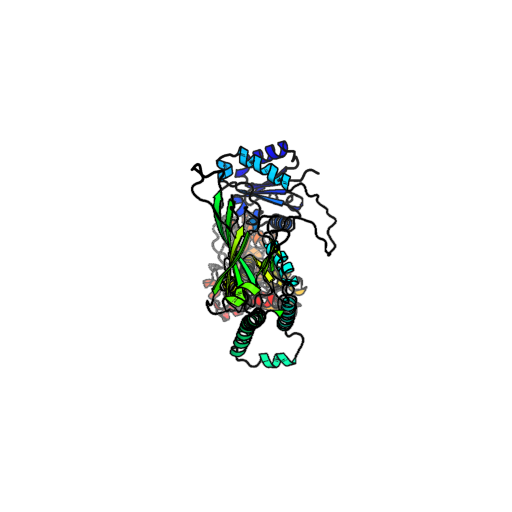351 -13.439 9.770 1.00 88.50 627 SER A C 1
ATOM 4885 O O . SER A 1 627 ? -27.405 -13.717 10.342 1.00 88.50 627 SER A O 1
ATOM 4887 N N . ASN A 1 628 ? -25.846 -12.197 9.764 1.00 89.81 628 ASN A N 1
ATOM 4888 C CA . ASN A 1 628 ? -26.406 -11.045 10.485 1.00 89.81 628 ASN A CA 1
ATOM 4889 C C . ASN A 1 628 ? -26.480 -11.214 12.017 1.00 89.81 628 ASN A C 1
ATOM 4891 O O . ASN A 1 628 ? -27.262 -10.545 12.692 1.00 89.81 628 ASN A O 1
ATOM 4895 N N . ALA A 1 629 ? -25.684 -12.123 12.578 1.00 92.69 629 ALA A N 1
ATOM 4896 C CA . ALA A 1 629 ? -25.607 -12.370 14.012 1.00 92.69 629 ALA A CA 1
ATOM 4897 C C . ALA A 1 629 ? -24.665 -11.382 14.721 1.00 92.69 629 ALA A C 1
ATOM 4899 O O . ALA A 1 629 ? -24.923 -11.000 15.862 1.00 92.69 629 ALA A O 1
ATOM 4900 N N . TYR A 1 630 ? -23.596 -10.937 14.051 1.00 94.75 630 TYR A N 1
ATOM 4901 C CA . TYR A 1 630 ? -22.672 -9.934 14.584 1.00 94.75 630 TYR A CA 1
ATOM 4902 C C . TYR A 1 630 ? -22.971 -8.542 14.006 1.00 94.75 630 TYR A C 1
ATOM 4904 O O . TYR A 1 630 ? -22.864 -8.361 12.792 1.00 94.75 630 TYR A O 1
ATOM 4912 N N . PRO A 1 631 ? -23.310 -7.536 14.837 1.00 93.06 631 PRO A N 1
ATOM 4913 C CA . PRO A 1 631 ? -23.828 -6.265 14.335 1.00 93.06 631 PRO A CA 1
ATOM 4914 C C . PRO A 1 631 ? -22.746 -5.247 13.961 1.00 93.06 631 PRO A C 1
ATOM 4916 O O . PRO A 1 631 ? -23.056 -4.257 13.317 1.00 93.06 631 PRO A O 1
ATOM 4919 N N . PHE A 1 632 ? -21.494 -5.406 14.399 1.00 95.38 632 PHE A N 1
ATOM 4920 C CA . PHE A 1 632 ? -20.528 -4.305 14.352 1.00 95.38 632 PHE A CA 1
ATOM 4921 C C . PHE A 1 632 ? -19.606 -4.366 13.129 1.00 95.38 632 PHE A C 1
ATOM 4923 O O . PHE A 1 632 ? -18.441 -4.754 13.205 1.00 95.38 632 PHE A O 1
ATOM 4930 N N . TRP A 1 633 ? -20.141 -3.961 11.983 1.00 94.75 633 TRP A N 1
ATOM 4931 C CA . TRP A 1 633 ? -19.421 -3.889 10.712 1.00 94.75 633 TRP A CA 1
ATOM 4932 C C . TRP A 1 633 ? -19.961 -2.738 9.854 1.00 94.75 633 TRP A C 1
ATOM 4934 O O . TRP A 1 633 ? -21.005 -2.166 10.157 1.00 94.75 633 TRP A O 1
ATOM 4944 N N . ALA A 1 634 ? -19.231 -2.358 8.809 1.00 94.31 634 ALA A N 1
ATOM 4945 C CA . ALA A 1 634 ? -19.664 -1.347 7.845 1.00 94.31 634 ALA A CA 1
ATOM 4946 C C . ALA A 1 634 ? -19.158 -1.679 6.435 1.00 94.31 634 ALA A C 1
ATOM 4948 O O . ALA A 1 634 ? -18.377 -2.610 6.234 1.00 94.31 634 ALA A O 1
ATOM 4949 N N . ILE A 1 635 ? -19.596 -0.899 5.449 1.00 94.44 635 ILE A N 1
ATOM 4950 C CA . ILE A 1 635 ? -19.075 -0.973 4.084 1.00 94.44 635 ILE A CA 1
ATOM 4951 C C . ILE A 1 635 ? -17.937 0.038 3.943 1.00 94.44 635 ILE A C 1
ATOM 4953 O O . ILE A 1 635 ? -18.160 1.246 4.031 1.00 94.44 635 ILE A O 1
ATOM 4957 N N . GLU A 1 636 ? -16.732 -0.455 3.673 1.00 95.12 636 GLU A N 1
ATOM 4958 C CA . GLU A 1 636 ? -15.608 0.388 3.277 1.00 95.12 636 GLU A CA 1
ATOM 4959 C C . GLU A 1 636 ? -15.854 0.907 1.860 1.00 95.12 636 GLU A C 1
ATOM 4961 O O . GLU A 1 636 ? -16.101 0.142 0.911 1.00 95.12 636 GLU A O 1
ATOM 4966 N N . ARG A 1 637 ? -15.792 2.230 1.713 1.00 95.94 637 ARG A N 1
ATOM 4967 C CA . ARG A 1 637 ? -15.986 2.925 0.444 1.00 95.94 637 ARG A CA 1
ATOM 4968 C C . ARG A 1 637 ? -14.756 3.742 0.122 1.00 95.94 637 ARG A C 1
ATOM 4970 O O . ARG A 1 637 ? -14.153 4.370 0.983 1.00 95.94 637 ARG A O 1
ATOM 4977 N N . VAL A 1 638 ? -14.446 3.791 -1.158 1.00 97.62 638 VAL A N 1
ATOM 4978 C CA . VAL A 1 638 ? -13.490 4.712 -1.744 1.00 97.62 638 VAL A CA 1
ATOM 4979 C C . VAL A 1 638 ? -14.272 5.721 -2.575 1.00 97.62 638 VAL A C 1
ATOM 4981 O O . VAL A 1 638 ? -15.158 5.352 -3.342 1.00 97.62 638 VAL A O 1
ATOM 4984 N N . TYR A 1 639 ? -13.960 6.998 -2.422 1.00 98.25 639 TYR A N 1
ATOM 4985 C CA . TYR A 1 639 ? -14.601 8.096 -3.123 1.00 98.25 639 TYR A CA 1
ATOM 4986 C C . TYR A 1 639 ? -13.619 8.777 -4.064 1.00 98.25 639 TYR A C 1
ATOM 4988 O O . TYR A 1 639 ? -12.456 8.995 -3.722 1.00 98.25 639 TYR A O 1
ATOM 4996 N N . THR A 1 640 ? -14.119 9.169 -5.231 1.00 98.19 640 THR A N 1
ATOM 4997 C CA . THR A 1 640 ? -13.437 10.070 -6.166 1.00 98.19 640 THR A CA 1
ATOM 4998 C C . THR A 1 640 ? -14.316 11.284 -6.443 1.00 98.19 640 THR A C 1
ATOM 5000 O O . THR A 1 640 ? -15.486 11.328 -6.065 1.00 98.19 640 THR A O 1
ATOM 5003 N N . ARG A 1 641 ? -13.788 12.292 -7.138 1.00 95.94 641 ARG A N 1
ATOM 5004 C CA . ARG A 1 641 ? -14.636 13.315 -7.777 1.00 95.94 641 ARG A CA 1
ATOM 5005 C C . ARG A 1 641 ? -15.282 12.737 -9.043 1.00 95.94 641 ARG A C 1
ATOM 5007 O O . ARG A 1 641 ? -14.780 11.753 -9.574 1.00 95.94 641 ARG A O 1
ATOM 5014 N N . SER A 1 642 ? -16.355 13.354 -9.549 1.00 92.69 642 SER A N 1
ATOM 5015 C CA . SER A 1 642 ? -17.117 12.847 -10.712 1.00 92.69 642 SER A CA 1
ATOM 5016 C C . SER A 1 642 ? -16.319 12.684 -12.014 1.00 92.69 642 SER A C 1
ATOM 5018 O O . SER A 1 642 ? -16.720 11.893 -12.858 1.00 92.69 642 SER A O 1
ATOM 5020 N N . ASN A 1 643 ? -15.207 13.408 -12.183 1.00 91.50 643 ASN A N 1
ATOM 5021 C CA . ASN A 1 643 ? -14.324 13.309 -13.351 1.00 91.50 643 ASN A CA 1
ATOM 5022 C C . ASN A 1 643 ? -12.887 12.994 -12.893 1.00 91.50 643 ASN A C 1
ATOM 5024 O O . ASN A 1 643 ? -12.049 13.901 -12.863 1.00 91.50 643 ASN A O 1
ATOM 5028 N N . PRO A 1 644 ? -12.611 11.756 -12.452 1.00 93.75 644 PRO A N 1
ATOM 5029 C CA . PRO A 1 644 ? -11.278 11.360 -12.014 1.00 93.75 644 PRO A CA 1
ATOM 5030 C C . PRO A 1 644 ? -10.310 11.249 -13.200 1.00 93.75 644 PRO A C 1
ATOM 5032 O O . PRO A 1 644 ? -10.712 10.943 -14.323 1.00 93.75 644 PRO A O 1
ATOM 5035 N N . ASP A 1 645 ? -9.021 11.485 -12.951 1.00 92.06 645 ASP A N 1
ATOM 5036 C CA . ASP A 1 645 ? -7.974 11.219 -13.939 1.00 92.06 645 ASP A CA 1
ATOM 5037 C C . ASP A 1 645 ? -7.790 9.706 -14.176 1.00 92.06 645 ASP A C 1
ATOM 5039 O O . ASP A 1 645 ? -8.288 8.860 -13.427 1.00 92.06 645 ASP A O 1
ATOM 5043 N N . GLN A 1 646 ? -7.068 9.350 -15.241 1.00 91.56 646 GLN A N 1
ATOM 5044 C CA . GLN A 1 646 ? -6.898 7.951 -15.642 1.00 91.56 646 GLN A CA 1
ATOM 5045 C C . GLN A 1 646 ? -6.178 7.102 -14.585 1.00 91.56 646 GLN A C 1
ATOM 5047 O O . GLN A 1 646 ? -6.512 5.926 -14.440 1.00 91.56 646 GLN A O 1
ATOM 5052 N N . LEU A 1 647 ? -5.222 7.672 -13.840 1.00 94.75 647 LEU A N 1
ATOM 5053 C CA . LEU A 1 647 ? -4.503 6.953 -12.789 1.00 94.75 647 LEU A CA 1
ATOM 5054 C C . LEU A 1 647 ? -5.421 6.699 -11.593 1.00 94.75 647 LEU A C 1
ATOM 5056 O O . LEU A 1 647 ? -5.462 5.582 -11.083 1.00 94.75 647 LEU A O 1
ATOM 5060 N N . THR A 1 648 ? -6.222 7.688 -11.206 1.00 96.56 648 THR A N 1
ATOM 5061 C CA . THR A 1 648 ? -7.263 7.541 -10.186 1.00 96.56 648 THR A CA 1
ATOM 5062 C C . THR A 1 648 ? -8.234 6.409 -10.541 1.00 96.56 648 THR A C 1
ATOM 5064 O O . THR A 1 648 ? -8.481 5.531 -9.715 1.00 96.56 648 THR A O 1
ATOM 5067 N N . ILE A 1 649 ? -8.735 6.367 -11.781 1.00 94.62 649 ILE A N 1
ATOM 5068 C CA . ILE A 1 649 ? -9.630 5.293 -12.253 1.00 94.62 649 ILE A CA 1
ATOM 5069 C C . ILE A 1 649 ? -8.931 3.931 -12.194 1.00 94.62 649 ILE A C 1
ATOM 5071 O O . ILE A 1 649 ? -9.492 2.965 -11.671 1.00 94.62 649 ILE A O 1
ATOM 5075 N N . ALA A 1 650 ? -7.709 3.851 -12.726 1.00 93.88 650 ALA A N 1
ATOM 5076 C CA . ALA A 1 650 ? -6.937 2.616 -12.760 1.00 93.88 650 ALA A CA 1
ATOM 5077 C C . ALA A 1 650 ? -6.671 2.077 -11.351 1.00 93.88 650 ALA A C 1
ATOM 5079 O O . ALA A 1 650 ? -6.868 0.888 -11.103 1.00 93.88 650 ALA A O 1
ATOM 5080 N N . PHE A 1 651 ? -6.309 2.951 -10.409 1.00 96.06 651 PHE A N 1
ATOM 5081 C CA . PHE A 1 651 ? -6.030 2.548 -9.038 1.00 96.06 651 PHE A CA 1
ATOM 5082 C C . PHE A 1 651 ? -7.298 2.155 -8.266 1.00 96.06 651 PHE A C 1
ATOM 5084 O O . PHE A 1 651 ? -7.275 1.162 -7.548 1.00 96.06 651 PHE A O 1
ATOM 5091 N N . VAL A 1 652 ? -8.433 2.840 -8.456 1.00 95.75 652 VAL A N 1
ATOM 5092 C CA . VAL A 1 652 ? -9.718 2.413 -7.861 1.00 95.75 652 VAL A CA 1
ATOM 5093 C C . VAL A 1 652 ? -10.131 1.023 -8.351 1.00 95.75 652 VAL A C 1
ATOM 5095 O O . VAL A 1 652 ? -10.600 0.206 -7.556 1.00 95.75 652 VAL A O 1
ATOM 5098 N N . ASN A 1 653 ? -9.943 0.729 -9.639 1.00 93.69 653 ASN A N 1
ATOM 5099 C CA . ASN A 1 653 ? -10.197 -0.611 -10.171 1.00 93.69 653 ASN A CA 1
ATOM 5100 C C . ASN A 1 653 ? -9.217 -1.631 -9.585 1.00 93.69 653 ASN A C 1
ATOM 5102 O O . ASN A 1 653 ? -9.640 -2.691 -9.135 1.00 93.69 653 ASN A O 1
ATOM 5106 N N . TYR A 1 654 ? -7.933 -1.276 -9.485 1.00 93.50 654 TYR A N 1
ATOM 5107 C CA . TYR A 1 654 ? -6.935 -2.126 -8.845 1.00 93.50 654 TYR A CA 1
ATOM 5108 C C . TYR A 1 654 ? -7.294 -2.459 -7.393 1.00 93.50 654 TYR A C 1
ATOM 5110 O O . TYR A 1 654 ? -7.172 -3.619 -7.003 1.00 93.50 654 TYR A O 1
ATOM 5118 N N . ILE A 1 655 ? -7.773 -1.481 -6.608 1.00 93.69 655 ILE A N 1
ATOM 5119 C CA . ILE A 1 655 ? -8.257 -1.706 -5.238 1.00 93.69 655 ILE A CA 1
ATOM 5120 C C . ILE A 1 655 ? -9.350 -2.777 -5.250 1.00 93.69 655 ILE A C 1
ATOM 5122 O O . ILE A 1 655 ? -9.232 -3.756 -4.524 1.00 93.69 655 ILE A O 1
ATOM 5126 N N . LYS A 1 656 ? -10.380 -2.636 -6.092 1.00 90.12 656 LYS A N 1
ATOM 5127 C CA . LYS A 1 656 ? -11.487 -3.608 -6.163 1.00 90.12 656 LYS A CA 1
ATOM 5128 C C . LYS A 1 656 ? -11.023 -5.010 -6.552 1.00 90.12 656 LYS A C 1
ATOM 5130 O O . LYS A 1 656 ? -11.504 -5.982 -5.982 1.00 90.12 656 LYS A O 1
ATOM 5135 N N . ASP A 1 657 ? -10.083 -5.103 -7.487 1.00 89.00 657 ASP A N 1
ATOM 5136 C CA . ASP A 1 657 ? -9.607 -6.380 -8.021 1.00 89.00 657 ASP A CA 1
ATOM 5137 C C . ASP A 1 657 ? -8.620 -7.095 -7.078 1.00 89.00 657 ASP A C 1
ATOM 5139 O O . ASP A 1 657 ? -8.502 -8.319 -7.119 1.00 89.00 657 ASP A O 1
ATOM 5143 N N . ASN A 1 658 ? -7.878 -6.347 -6.249 1.00 89.62 658 ASN A N 1
ATOM 5144 C CA . ASN A 1 658 ? -6.731 -6.868 -5.489 1.00 89.62 658 ASN A CA 1
ATOM 5145 C C . ASN A 1 658 ? -6.883 -6.768 -3.967 1.00 89.62 658 ASN A C 1
ATOM 5147 O O . ASN A 1 658 ? -5.973 -7.177 -3.236 1.00 89.62 658 ASN A O 1
ATOM 5151 N N . LEU A 1 659 ? -8.000 -6.239 -3.464 1.00 86.69 659 LEU A N 1
ATOM 5152 C CA . LEU A 1 659 ? -8.290 -6.230 -2.035 1.00 86.69 659 LEU A CA 1
ATOM 5153 C C . LEU A 1 659 ? -8.414 -7.674 -1.536 1.00 86.69 659 LEU A C 1
ATOM 5155 O O . LEU A 1 659 ? -9.299 -8.430 -1.932 1.00 86.69 659 LEU A O 1
ATOM 5159 N N . ARG A 1 660 ? -7.470 -8.076 -0.681 1.00 75.94 660 ARG A N 1
ATOM 5160 C CA . ARG A 1 660 ? -7.408 -9.438 -0.148 1.00 75.94 660 ARG A CA 1
ATOM 5161 C C . ARG A 1 660 ? -8.452 -9.595 0.947 1.00 75.94 660 ARG A C 1
ATOM 5163 O O . ARG A 1 660 ? -8.487 -8.806 1.883 1.00 75.94 660 ARG A O 1
ATOM 5170 N N . THR A 1 661 ? -9.245 -10.655 0.860 1.00 70.69 661 THR A N 1
ATOM 5171 C CA . THR A 1 661 ? -10.126 -11.077 1.948 1.00 70.69 661 THR A CA 1
ATOM 5172 C C . THR A 1 661 ? -9.338 -11.972 2.900 1.00 70.69 661 THR A C 1
ATOM 5174 O O . THR A 1 661 ? -9.124 -13.151 2.616 1.00 70.69 661 THR A O 1
ATOM 5177 N N . ASP A 1 662 ? -8.836 -11.409 3.992 1.00 67.88 662 ASP A N 1
ATOM 5178 C CA . ASP A 1 662 ? -7.911 -12.067 4.926 1.00 67.88 662 ASP A CA 1
ATOM 5179 C C . ASP A 1 662 ? -8.526 -12.347 6.308 1.00 67.88 662 ASP A C 1
ATOM 5181 O O . ASP A 1 662 ? -7.812 -12.626 7.269 1.00 67.88 662 ASP A O 1
ATOM 5185 N N . GLY A 1 663 ? -9.856 -12.293 6.411 1.00 68.06 663 GLY A N 1
ATOM 5186 C CA . GLY A 1 663 ? -10.565 -12.436 7.683 1.00 68.06 663 GLY A CA 1
ATOM 5187 C C . GLY A 1 663 ? -10.831 -11.110 8.397 1.00 68.06 663 GLY A C 1
ATOM 5188 O O . GLY A 1 663 ? -11.507 -11.118 9.421 1.00 68.06 663 GLY A O 1
ATOM 5189 N N . THR A 1 664 ? -10.331 -9.989 7.870 1.00 75.38 664 THR A N 1
ATOM 5190 C CA . THR A 1 664 ? -10.545 -8.644 8.434 1.00 75.38 664 THR A CA 1
ATOM 5191 C C . THR A 1 664 ? -11.393 -7.768 7.510 1.00 75.38 664 THR A C 1
ATOM 5193 O O . THR A 1 664 ? -12.285 -7.053 7.972 1.00 75.38 664 THR A O 1
ATOM 5196 N N . PHE A 1 665 ? -11.177 -7.916 6.200 1.00 85.88 665 PHE A N 1
ATOM 5197 C CA . PHE A 1 665 ? -12.013 -7.371 5.137 1.00 85.88 665 PHE A CA 1
ATOM 5198 C C . PHE A 1 665 ? -12.655 -8.495 4.330 1.00 85.88 665 PHE A C 1
ATOM 5200 O O . PHE A 1 665 ? -12.043 -9.541 4.093 1.00 85.88 665 PHE A O 1
ATOM 5207 N N . PHE A 1 666 ? -13.878 -8.261 3.865 1.00 86.12 666 PHE A N 1
ATOM 5208 C CA . PHE A 1 666 ? -14.647 -9.244 3.108 1.00 86.12 666 PHE A CA 1
ATOM 5209 C C . PHE A 1 666 ? -15.198 -8.667 1.812 1.00 86.12 666 PHE A C 1
ATOM 5211 O O . PHE A 1 666 ? -15.460 -7.469 1.705 1.00 86.12 666 PHE A O 1
ATOM 5218 N N . SER A 1 667 ? -15.387 -9.535 0.818 1.00 86.50 667 SER A N 1
ATOM 5219 C CA . SER A 1 667 ? -16.041 -9.141 -0.428 1.00 86.50 667 SER A CA 1
ATOM 5220 C C . SER A 1 667 ? -17.505 -8.818 -0.156 1.00 86.50 667 SER A C 1
ATOM 5222 O O . SER A 1 667 ? -18.167 -9.532 0.597 1.00 86.50 667 SER A O 1
ATOM 5224 N N . LEU A 1 668 ? -18.041 -7.802 -0.828 1.00 87.75 668 LEU A N 1
ATOM 5225 C CA . LEU A 1 668 ? -19.472 -7.486 -0.775 1.00 87.75 668 LEU A CA 1
ATOM 5226 C C . LEU A 1 668 ? -20.329 -8.691 -1.193 1.00 87.75 668 LEU A C 1
ATOM 5228 O O . LEU A 1 668 ? -21.403 -8.896 -0.638 1.00 87.75 668 LEU A O 1
ATOM 5232 N N . ASP A 1 669 ? -19.820 -9.527 -2.103 1.00 86.12 669 ASP A N 1
ATOM 5233 C CA . ASP A 1 669 ? -20.514 -10.723 -2.595 1.00 86.12 669 ASP A CA 1
ATOM 5234 C C . ASP A 1 669 ? -20.566 -11.867 -1.570 1.00 86.12 669 ASP A C 1
ATOM 5236 O O . ASP A 1 669 ? -21.336 -12.812 -1.739 1.00 86.12 669 ASP A O 1
ATOM 5240 N N . SER A 1 670 ? -19.760 -11.802 -0.503 1.00 83.44 670 SER A N 1
ATOM 5241 C CA . SER A 1 670 ? -19.803 -12.790 0.585 1.00 83.44 670 SER A CA 1
ATOM 5242 C C . SER A 1 670 ? -20.916 -12.540 1.605 1.00 83.44 670 SER A C 1
ATOM 5244 O O . SER A 1 670 ? -21.169 -13.405 2.442 1.00 83.44 670 SER A O 1
ATOM 5246 N N . ILE A 1 671 ? -21.607 -11.397 1.527 1.00 86.00 671 ILE A N 1
ATOM 5247 C CA . ILE A 1 671 ? -22.730 -11.057 2.405 1.00 86.00 671 ILE A CA 1
ATOM 5248 C C . ILE A 1 671 ? -24.045 -11.212 1.639 1.00 86.00 671 ILE A C 1
ATOM 5250 O O . ILE A 1 671 ? -24.171 -10.791 0.487 1.00 86.00 671 ILE A O 1
ATOM 5254 N N . GLN A 1 672 ? -25.051 -11.816 2.277 1.00 84.62 672 GLN A N 1
ATOM 5255 C CA . GLN A 1 672 ? -26.383 -11.941 1.682 1.00 84.62 672 GLN A CA 1
ATOM 5256 C C . GLN A 1 672 ? -26.974 -10.549 1.398 1.00 84.62 672 GLN A C 1
ATOM 5258 O O . GLN A 1 672 ? -26.786 -9.610 2.168 1.00 84.62 672 GLN A O 1
ATOM 5263 N N . LYS A 1 673 ? -27.678 -10.386 0.271 1.00 85.50 673 LYS A N 1
ATOM 5264 C CA . LYS A 1 673 ? -28.119 -9.060 -0.210 1.00 85.50 673 LYS A CA 1
ATOM 5265 C C . LYS A 1 673 ? -29.058 -8.335 0.755 1.00 85.50 673 LYS A C 1
ATOM 5267 O O . LYS A 1 673 ? -29.016 -7.112 0.832 1.00 85.50 673 LYS A O 1
ATOM 5272 N N . ASP A 1 674 ? -29.913 -9.073 1.448 1.00 86.00 674 ASP A N 1
ATOM 5273 C CA . ASP A 1 674 ? -30.816 -8.571 2.483 1.00 86.00 674 ASP A CA 1
ATOM 5274 C C . ASP A 1 674 ? -30.047 -8.095 3.720 1.00 86.00 674 ASP A C 1
ATOM 5276 O O . ASP A 1 674 ? -30.317 -7.006 4.216 1.00 86.00 674 ASP A O 1
ATOM 5280 N N . VAL A 1 675 ? -29.032 -8.847 4.152 1.00 84.88 675 VAL A N 1
ATOM 5281 C CA . VAL A 1 675 ? -28.126 -8.440 5.235 1.00 84.88 675 VAL A CA 1
ATOM 5282 C C . VAL A 1 675 ? -27.338 -7.195 4.834 1.00 84.88 675 VAL A C 1
ATOM 5284 O O . VAL A 1 675 ? -27.310 -6.220 5.582 1.00 84.88 675 VAL A O 1
ATOM 5287 N N . LEU A 1 676 ? -26.786 -7.166 3.618 1.00 85.75 676 LEU A N 1
ATOM 5288 C CA . LEU A 1 676 ? -26.075 -6.004 3.084 1.00 85.75 676 LEU A CA 1
ATOM 5289 C C . LEU A 1 676 ? -26.969 -4.756 3.057 1.00 85.75 676 LEU A C 1
ATOM 5291 O O . LEU A 1 676 ? -26.521 -3.677 3.429 1.00 85.75 676 LEU A O 1
ATOM 5295 N N . ALA A 1 677 ? -28.245 -4.908 2.688 1.00 83.75 677 ALA A N 1
ATOM 5296 C CA . ALA A 1 677 ? -29.217 -3.816 2.650 1.00 83.75 677 ALA A CA 1
ATOM 5297 C C . ALA A 1 677 ? -29.538 -3.208 4.024 1.00 83.75 677 ALA A C 1
ATOM 5299 O O . ALA A 1 677 ? -30.010 -2.079 4.077 1.00 83.75 677 ALA A O 1
ATOM 5300 N N . THR A 1 678 ? -29.280 -3.912 5.130 1.00 79.38 678 THR A N 1
ATOM 5301 C CA . THR A 1 678 ? -29.457 -3.335 6.477 1.00 79.38 678 THR A CA 1
ATOM 5302 C C . THR A 1 678 ? -28.338 -2.365 6.878 1.00 79.38 678 THR A C 1
ATOM 5304 O O . THR A 1 678 ? -28.487 -1.655 7.869 1.00 79.38 678 THR A O 1
ATOM 5307 N N . HIS A 1 679 ? -27.236 -2.338 6.119 1.00 80.06 679 HIS A N 1
ATOM 5308 C CA . HIS A 1 679 ? -26.047 -1.503 6.352 1.00 80.06 679 HIS A CA 1
ATOM 5309 C C . HIS A 1 679 ? -25.722 -0.595 5.144 1.00 80.06 679 HIS A C 1
ATOM 5311 O O . HIS A 1 679 ? -24.608 -0.073 5.027 1.00 80.06 679 HIS A O 1
ATOM 5317 N N . LEU A 1 680 ? -26.688 -0.441 4.231 1.00 74.19 680 LEU A N 1
ATOM 5318 C CA . LEU A 1 680 ? -26.682 0.472 3.084 1.00 74.19 680 LEU A CA 1
ATOM 5319 C C . LEU A 1 680 ? -27.616 1.647 3.339 1.00 74.19 680 LEU A C 1
ATOM 5321 O O . LEU A 1 680 ? -27.262 2.739 2.842 1.00 74.19 680 LEU A O 1
#

InterPro domains:
  IPR024370 PBP domain [PF12849] (416-655)
  IPR050811 Phosphate-binding ABC transporter substrate-binding [PTHR30570] (387-658)

Foldseek 3Di:
DQFAEEEEDEPVCVVVVVVLQVVCVVLPRPRYHYAYDDAPDDPDPVCLLVGQEYEYQDDPDCCVDCVCVDPSVVNNLVCCVVVVHAYEYEDCDDDDDDDPSCVPHHYQYHNVRCVPCVPVSSVSVSCVVVVSVPDDDDPPPPDDDDDDDDDDDDPPVVVVVVVVVVVCVVCVVVVVVVVVVVVVVCVVPPDDPDDPVCVVVVVPPDCVVVVVVVVVVLVVVVPVVVVVVVVPQAAWEKAKEWPDKAKPAAQVPPPDDPPDFDAQPNDTANTKIKIKMKIWGQGPFWFFLQQWPWWKKWFWDWPWWRDKFWPAKVVRPPDDRVVRVVQWDADPPGRTIITGRSDIHGHGIMIMMITMTRDDTDTDIDTDGHRHDYYYPDPPPCCDVVVVVVVVVCVSVVCVVVVVVVCCVVPNDDPVQQDADEFEEEEELQCQVLVVVLQVVNCVVRVRYHYHYDYFAQQVRLVCQLVVVGQKYKALDQLCLLDPPSVVRPQKDKDFAWKFFKFKKAWPQKDPAAADELVVVLCVQQVVAFASLVRPIPPRRWGAAEEEEDSSHNLVSLCCCFSVVVPDGDPGNHYYTHQVVSLVVRLVDTNYMYMGQPVVCPDPVSVVTMDTHHYPPDDRWLVCLQVVNGRRMGTMIMMGGNDHDSNSVSSSVSSNVPRDPPGRIHDPVSHDPVSNVVRD

pLDDT: mean 77.05, std 19.55, range [23.52, 98.81]

Sequence (680 aa):
MAPKIVIAHAAQDEPLVTRIEEKLHQSGFNQVIKDVVNGENQQDGSHMDETEIILLAMCPELLSSSYSRSVNMNSALERHKEGRGKIFLVLMRPVKGLDQRFASLPVLADHASLQKDQESALQALIPAMLAHSTQPWDPTKIHEDKGGTSNASPPFFTRILTGVDDFLLAHPRFIIALAIFIGLLVGILLEPSVNPSLQSLTQLGDPRWANWLQILGVMLPILIPSFVGFLLTKSKRLSYEIIEDVGLLNNQKDRGENDIKLMVNGRQENKARVMMVRLKNTGDEDIKRDDYESSIRFQFAPKSLIRCSIHDVAPPDKFPPEQLRSFIKLDKKNQEFVEIVKLPLKRRELVNLKIVTREKAGLKVFGSMNDGKITPMRNAQRISLVRTWFLALFICLLPGLVMPTVTSIIYGTPLSQCVSGTINIDSSTAFNDTMKGLVSSYQRTCLFAHINQESKASLNSLSDLKSGAVQIASSEVTPQEAGPPYSSYTGLQEHRVAVIVFTMFINKKVTGIHSLTQQQIVKIYNGTYKKWGDVGGQPANLPIVTVGRSDESGTRHAFINFVMKGQKMNEPAQTYSSTQTVLERVGKQDGAIGYADLGTTNEKQYASTIVTIEIDNQAPTLDQVASNAYPFWAIERVYTRSNPDQLTIAFVNYIKDNLRTDGTFFSLDSIQKDVLATHL

Organism: NCBI:txid485913

Radius of gyration: 45.4 Å; chains: 1; bounding box: 121×48×121 Å